Protein AF-A0AAD5DKL8-F1 (afdb_monomer)

Foldseek 3Di:
DPQQDDPNARLLDQLLLCLVLLVVLLVVLVVLLVVLVVLCVQKVDQPDDDPPPPLNVLLNCLSVVLSVLSVVLSVLSVVSNVLSFDWFRLDVVSVVVNSVSVVVNVVSLVVNVVSLVSNLCSLVVGCCSRIPVSDSVSSNCSSVVSNVSSVVSVVSVVQSCLLSHDDDLPRDPVVSCVPHPVVVVCVLVVVPDLAPDCVQVVSLLLSVLCSVCVVVPDHSLLSVLLLLLLVLLLVVLQVVVVVVVVVVVVVVVVVVVPPPDDDDDDDDDDDDDDDDDDDDDDPDPPDQDDLVVLLVVLVVLSNVSNVVVVVVVVPPPPPQPPVSVVVLVLLVLLQCLLCALVVLDNVVGPPPPVVSVVVLVVLLVVCVVVVNDAQQDLAFVVVSVVCVVVPPDDDSVQSSSNSRSDVSNDDQKAWNHWDCFDVVQLAFTWTWIQRNVQLETEIHGEDDDPHQNLEQDKDFADPCLLDPVLVVVVVVVVPPPPPPPDDPDPPDPPDPPDPPPPPPPDPDTKMFRVSLRSNLVSVVVSCVRRVVLCCQAPPPPDPCPDDDPPDVSVVRNSHAGEYEYEHEESSLLNQLSNQLVVLVVVSHAYEGERELYALRGIDPSSVVSSVVRHHYDYHYDDPRSRNVRYPVVSVSSSSSSLSSSLFFGTYSVQVVVLVSCLVPPDVVSHCVSSNSPNGGHDSVPRPVSSSVSSSD

Solvent-accessible surface area (backbone atoms only — not comparable to full-atom values): 38600 Å² total; per-residue (Å²): 129,92,59,46,62,60,94,84,43,67,49,52,72,51,53,39,72,48,26,70,65,22,41,55,52,23,54,51,40,52,56,46,48,52,53,49,49,53,48,45,74,74,43,70,56,63,86,71,54,68,91,84,54,70,55,60,58,51,48,51,48,38,51,53,53,45,50,52,49,52,51,52,49,32,50,46,30,40,50,44,19,53,55,20,60,47,45,35,49,54,48,67,78,54,45,63,52,47,56,54,39,50,51,52,52,61,58,44,43,64,52,48,54,52,47,36,52,49,35,37,46,49,55,70,75,33,71,44,70,52,38,64,74,63,50,53,64,59,64,40,46,54,30,58,54,48,52,52,53,52,50,52,48,49,51,48,47,52,53,45,50,65,72,65,48,81,78,54,90,86,63,59,69,71,67,68,44,74,77,46,71,52,56,54,57,48,45,64,56,54,72,74,53,81,68,90,70,64,62,58,46,52,50,34,45,37,51,49,46,22,61,62,30,48,83,76,37,44,47,74,70,41,30,54,41,21,53,52,22,21,53,34,44,36,52,49,22,48,52,49,53,52,50,50,59,61,50,49,58,58,52,55,65,54,56,77,77,61,85,85,77,87,88,81,90,83,87,87,87,87,87,85,88,85,83,90,78,95,73,89,77,70,89,71,75,79,72,81,74,54,74,66,56,56,52,50,48,51,50,46,44,45,48,47,40,26,49,56,55,46,48,64,60,67,57,63,68,71,76,69,50,71,66,57,47,52,51,50,57,56,48,46,39,43,8,50,24,31,44,13,46,57,50,55,53,57,77,56,41,87,55,52,72,65,60,55,51,51,50,41,50,49,41,29,49,52,31,50,74,70,69,56,62,70,49,62,66,88,30,30,72,66,43,46,60,49,27,72,77,56,65,60,75,77,49,77,66,52,44,27,18,52,26,41,21,46,66,64,57,34,89,65,39,46,75,63,38,60,42,82,46,40,74,94,68,41,24,50,18,24,30,34,30,39,33,65,86,77,46,30,42,33,41,13,22,16,37,73,86,87,61,58,73,54,68,61,51,71,33,74,56,60,91,74,56,54,46,74,70,34,59,60,50,56,70,62,63,68,81,76,62,85,85,76,81,68,79,81,76,74,76,83,68,81,72,77,75,63,88,74,77,64,77,77,63,60,99,78,68,56,30,27,20,36,68,17,47,43,24,24,51,36,44,49,54,51,47,64,45,36,44,55,66,52,53,34,33,53,58,80,80,82,77,77,90,68,77,91,72,88,55,79,64,76,80,48,81,35,64,89,30,36,35,34,29,18,4,23,31,45,14,6,31,12,34,49,69,33,34,35,58,51,39,75,68,63,64,40,67,40,35,30,41,18,36,33,22,47,43,50,42,52,33,72,68,46,49,50,19,31,59,76,33,30,57,72,47,78,47,77,62,92,86,56,53,50,45,64,32,23,63,67,52,51,51,52,45,48,51,29,10,54,52,26,42,42,21,27,54,50,14,52,63,57,54,53,49,41,55,52,43,40,71,75,42,63,77,91,56,41,57,73,71,69,35,40,83,77,35,37,46,57,78,91,68,40,53,70,69,31,54,57,67,74,76,114

Radius of gyration: 34.66 Å; Cα contacts (8 Å, |Δi|>4): 901; chains: 1; bounding box: 73×92×107 Å

Organism: NCBI:txid2649997

Secondary structure (DSSP, 8-state):
---EEETTEEE---GGGGHHHHHHHHHHHHHHHHHHHHHHHHH---SSPPTT-HHHHHHHHHHHHHHHHHHHHHHHHHHHHHHHTSS-TT-HHHHHHHHHHHHHHHHHHHHHHHHHHHHHHHHHHS-GGGSTTS-THHHHHHHHHHTHHHHHHHHHHHHHHHHSS---TTS-HHHHHTTSTHHHHHHHHHTT----SSHHHHHHHHHHHHHHHGGGT--HHHHHHHHHHHHHHHHHHHHHHHHHHHHHHHHHHHHTTSTTS-------------------------PPPPHHHHHHHHHHHHHHHHHHHHHHHHS--PPPPHHHHHHHHHHHHHHHGGGTHHHHHHHTTTS-HHHHHHHHHHHHHHHHHTT----S----HHHHHHHTTS-----HHHHHHHHHHHHHH-TTEEEEEEE--BGGGTBPPEEEEEETTTTEEEEEE---SS----S--EEEPPTTTTHHHHHHHHHHHTTSSSSSS-------------TTT-----TT--EEEHHHHHHHHHHHHHHHHHTHHHHHHS---S---S-----GGGG---TTPEEEEEEETHHHHHHHHHHHHHHHTT-S-EEEEEES--SS-B-HHHHHHHHHH-EEEEE--TT-SGGG--HHHHHHHHHHHHHHHHTBSS-HHHHHHHHHHHHHS-GGGTTTTT-HHHHBPPGGGS-HHHHHTT--

InterPro domains:
  IPR029058 Alpha/Beta hydrolase fold [G3DSA:3.40.50.1820] (380-647)
  IPR029058 Alpha/Beta hydrolase fold [SSF53474] (416-629)
  IPR052214 Diacylglycerol Lipase-Related [PTHR45792] (1-657)

Sequence (696 aa):
MPSTSLCGCRLRQLATDFTPFYLLPAIVQVVWLFIYWIGVAAFSHPEHCEPGTESSIQQYYATYICLGFFFAQAVVTCAAALLTLRGAPLEPSKRRWVVWLSGAFVLSIPINFGLLAWGAWVVEAGDGSCWSSDDKKMPATIFFGGLGVPVGQLVGFVLSYNMLGGVTAGDKFATTTRTGVSGLVHLVASWGAQHRGPMAQLEGILTELQQQLVAIDGEKSDAGAALACAALVQQEALAAVAAAAAGGGAAAGAAQGSAEVAAEDGAAGLAANGASAEAEAAPAAAKPHGPSAVLEWAAGVCRGAAAGTAGAAAVQQAPAGEEAAAEALHWSRFAVAPYGSRLHSWRRGKSSSCAARGQLSKLAAAAAAEHAQPLAGWGTGAAVAAAATRPHKPSRAERRSFAVARDLLGPGCQIVSFSNGNEKRGLLPHLVAVDRERQAVVLGIAGTWQWPHVVPEVAPTPAGWVGSASAAAAEHGTAGTADDAGKAGSAGVDGVQSPNGQLSSGPGGSWAHRQSLQAAQALLQDLDSSQLLQRLLRPAGGNSGGGGSGDPLASLDCTGWRLVVAGHGVGGGAAALLAPKLADLHLAPAEVWAFGPPGELCSADVAAAIAASCRMTAVALGVDAAPRTTGASLAGLMDQAVVGLARLRYPKMALLAALAADRVGPQRFRRRWTAPSRVLRRLSDVPPEALAYLQV

pLDDT: mean 75.65, std 19.02, range [30.02, 98.38]

Mean predicted aligned error: 12.26 Å

Structure (mmCIF, N/CA/C/O backbone):
data_AF-A0AAD5DKL8-F1
#
_entry.id   AF-A0AAD5DKL8-F1
#
loop_
_atom_site.group_PDB
_atom_site.id
_atom_site.type_symbol
_atom_site.label_atom_id
_atom_site.label_alt_id
_atom_site.label_comp_id
_atom_site.label_asym_id
_atom_site.label_entity_id
_atom_site.label_seq_id
_atom_site.pdbx_PDB_ins_code
_atom_site.Cartn_x
_atom_site.Cartn_y
_atom_site.Cartn_z
_atom_site.occupancy
_atom_site.B_iso_or_equiv
_atom_site.auth_seq_id
_atom_site.auth_comp_id
_atom_site.auth_asym_id
_atom_site.auth_atom_id
_atom_site.pdbx_PDB_model_num
ATOM 1 N N . MET A 1 1 ? 28.396 -4.301 -3.844 1.00 52.34 1 MET A N 1
ATOM 2 C CA . MET A 1 1 ? 28.343 -4.270 -5.327 1.00 52.34 1 MET A CA 1
ATOM 3 C C . MET A 1 1 ? 29.170 -3.097 -5.848 1.00 52.34 1 MET A C 1
ATOM 5 O O . MET A 1 1 ? 29.218 -2.094 -5.141 1.00 52.34 1 MET A O 1
ATOM 9 N N . PRO A 1 2 ? 29.818 -3.169 -7.031 1.00 52.28 2 PRO A N 1
ATOM 10 C CA . PRO A 1 2 ? 30.435 -1.991 -7.635 1.00 52.28 2 PRO A CA 1
ATOM 11 C C . PRO A 1 2 ? 29.323 -1.019 -8.041 1.00 52.28 2 PRO A C 1
ATOM 13 O O . PRO A 1 2 ? 28.685 -1.180 -9.078 1.00 52.28 2 PRO A O 1
ATOM 16 N N . SER A 1 3 ? 29.036 -0.045 -7.178 1.00 56.25 3 SER A N 1
ATOM 17 C CA . SER A 1 3 ? 28.124 1.047 -7.501 1.00 56.25 3 SER A CA 1
ATOM 18 C C . SER A 1 3 ? 28.742 1.867 -8.621 1.00 56.25 3 SER A C 1
ATOM 20 O O . SER A 1 3 ? 29.877 2.327 -8.487 1.00 56.25 3 SER A O 1
ATOM 22 N N . THR A 1 4 ? 28.012 2.075 -9.704 1.00 57.19 4 THR A N 1
ATOM 23 C CA . THR A 1 4 ? 28.505 2.896 -10.804 1.00 57.19 4 THR A CA 1
ATOM 24 C C . THR A 1 4 ? 28.272 4.351 -10.449 1.00 57.19 4 THR A C 1
ATOM 26 O O . THR A 1 4 ? 27.135 4.769 -10.267 1.00 57.19 4 THR A O 1
ATOM 29 N N . SER A 1 5 ? 29.337 5.128 -10.266 1.00 60.28 5 SER A N 1
ATOM 30 C CA . SER A 1 5 ? 29.198 6.570 -10.070 1.00 60.28 5 SER A CA 1
ATOM 31 C C . SER A 1 5 ? 29.197 7.268 -11.425 1.00 60.28 5 SER A C 1
ATOM 33 O O . SER A 1 5 ? 30.209 7.229 -12.125 1.00 60.28 5 SER A O 1
ATOM 35 N N . LEU A 1 6 ? 28.098 7.928 -11.780 1.00 63.03 6 LEU A N 1
ATOM 36 C CA . LEU A 1 6 ? 28.052 8.842 -12.920 1.00 63.03 6 LEU A CA 1
ATOM 37 C C . LEU A 1 6 ? 27.909 10.256 -12.354 1.00 63.03 6 LEU A C 1
ATOM 39 O O . LEU A 1 6 ? 26.984 10.526 -11.590 1.00 63.03 6 LEU A O 1
ATOM 43 N N . CYS A 1 7 ? 28.853 11.140 -12.682 1.00 65.19 7 CYS A N 1
ATOM 44 C CA . CYS A 1 7 ? 28.853 12.541 -12.236 1.00 65.19 7 CYS A CA 1
ATOM 45 C C . CYS A 1 7 ? 28.759 12.728 -10.703 1.00 65.19 7 CYS A C 1
ATOM 47 O O . CYS A 1 7 ? 28.106 13.648 -10.226 1.00 65.19 7 CYS A O 1
ATOM 49 N N . GLY A 1 8 ? 29.390 11.848 -9.916 1.00 63.06 8 GLY A N 1
ATOM 50 C CA . GLY A 1 8 ? 29.384 11.923 -8.445 1.00 63.06 8 GLY A CA 1
ATOM 51 C C . GLY A 1 8 ? 28.147 11.318 -7.770 1.00 63.06 8 GLY A C 1
ATOM 52 O O . GLY A 1 8 ? 28.190 11.030 -6.575 1.00 63.06 8 GLY A O 1
ATOM 53 N N . CYS A 1 9 ? 27.086 11.014 -8.521 1.00 55.25 9 CYS A N 1
ATOM 54 C CA . CYS A 1 9 ? 25.957 10.243 -8.015 1.00 55.25 9 CYS A CA 1
ATOM 55 C C . CYS A 1 9 ? 26.224 8.747 -8.169 1.00 55.25 9 CYS A C 1
ATOM 57 O O . CYS A 1 9 ? 26.526 8.259 -9.258 1.00 55.25 9 CYS A O 1
ATOM 59 N N . ARG A 1 10 ? 26.107 7.998 -7.065 1.00 59.09 10 ARG A N 1
ATOM 60 C CA . ARG A 1 10 ? 26.096 6.531 -7.098 1.00 59.09 10 ARG A CA 1
ATOM 61 C C . ARG A 1 10 ? 24.794 6.079 -7.761 1.00 59.09 10 ARG A C 1
ATOM 63 O O . ARG A 1 10 ? 23.781 5.937 -7.085 1.00 59.09 10 ARG A O 1
ATOM 70 N N . LEU A 1 11 ? 24.837 5.851 -9.069 1.00 55.72 11 LEU A N 1
ATOM 71 C CA . LEU A 1 11 ? 23.805 5.124 -9.795 1.00 55.72 11 LEU A CA 1
ATOM 72 C C . LEU A 1 11 ? 23.925 3.659 -9.383 1.00 55.72 11 LEU A C 1
ATOM 74 O O . LEU A 1 11 ? 24.755 2.900 -9.887 1.00 55.72 11 LEU A O 1
ATOM 78 N N . ARG A 1 12 ? 23.149 3.278 -8.374 1.00 54.72 12 ARG A N 1
ATOM 79 C CA . ARG A 1 12 ? 23.067 1.901 -7.911 1.00 54.72 12 ARG A CA 1
ATOM 80 C C . ARG A 1 12 ? 21.911 1.221 -8.639 1.00 54.72 12 ARG A C 1
ATOM 82 O O . ARG A 1 12 ? 20.803 1.203 -8.135 1.00 54.72 12 ARG A O 1
ATOM 89 N N . GLN A 1 13 ? 22.138 0.799 -9.883 1.00 60.31 13 GLN A N 1
ATOM 90 C CA . GLN A 1 13 ? 21.031 0.467 -10.789 1.00 60.31 13 GLN A CA 1
ATOM 91 C C . GLN A 1 13 ? 21.103 -0.952 -11.340 1.00 60.31 13 GLN A C 1
ATOM 93 O O . GLN A 1 13 ? 22.183 -1.507 -11.596 1.00 60.31 13 GLN A O 1
ATOM 98 N N . LEU A 1 14 ? 19.922 -1.528 -11.561 1.00 57.97 14 LEU A N 1
ATOM 99 C CA . LEU A 1 14 ? 19.728 -2.715 -12.379 1.00 57.97 14 LEU A CA 1
ATOM 100 C C . LEU A 1 14 ? 19.754 -2.293 -13.854 1.00 57.97 14 LEU A C 1
ATOM 102 O O . LEU A 1 14 ? 19.100 -1.341 -14.265 1.00 57.97 14 LEU A O 1
ATOM 106 N N . ALA A 1 15 ? 20.506 -3.020 -14.685 1.00 56.91 15 ALA A N 1
ATOM 107 C CA . ALA A 1 15 ? 20.729 -2.687 -16.099 1.00 56.91 15 ALA A CA 1
ATOM 108 C C . ALA A 1 15 ? 19.434 -2.403 -16.891 1.00 56.91 15 ALA A C 1
ATOM 110 O O . ALA A 1 15 ? 19.435 -1.629 -17.842 1.00 56.91 15 ALA A O 1
ATOM 111 N N . THR A 1 16 ? 18.318 -3.011 -16.493 1.00 62.12 16 THR A N 1
ATOM 112 C CA . THR A 1 16 ? 17.014 -2.879 -17.150 1.00 62.12 16 THR A CA 1
ATOM 113 C C . THR A 1 16 ? 16.329 -1.516 -16.963 1.00 62.12 16 THR A C 1
ATOM 115 O O . THR A 1 16 ? 15.410 -1.214 -17.727 1.00 62.12 16 THR A O 1
ATOM 118 N N . ASP A 1 17 ? 16.754 -0.686 -16.003 1.00 66.94 17 ASP A N 1
ATOM 119 C CA . ASP A 1 17 ? 16.130 0.624 -15.721 1.00 66.94 17 ASP A CA 1
ATOM 120 C C . ASP A 1 17 ? 16.358 1.670 -16.797 1.00 66.94 17 ASP A C 1
ATOM 122 O O . ASP A 1 17 ? 15.515 2.534 -17.032 1.00 66.94 17 ASP A O 1
ATOM 126 N N . PHE A 1 18 ? 17.444 1.536 -17.547 1.00 70.81 18 PHE A N 1
ATOM 127 C CA . PHE A 1 18 ? 17.744 2.456 -18.631 1.00 70.81 18 PHE A CA 1
ATOM 128 C C . PHE A 1 18 ? 17.010 2.129 -19.935 1.00 70.81 18 PHE A C 1
ATOM 130 O O . PHE A 1 18 ? 17.238 2.790 -20.946 1.00 70.81 18 PHE A O 1
ATOM 137 N N . THR A 1 19 ? 16.124 1.127 -19.954 1.00 77.25 19 THR A N 1
ATOM 138 C CA . THR A 1 19 ? 15.423 0.750 -21.192 1.00 77.25 19 THR A CA 1
ATOM 139 C C . THR A 1 19 ? 14.669 1.935 -21.806 1.00 77.25 19 THR A C 1
ATOM 141 O O . THR A 1 19 ? 14.898 2.216 -22.980 1.00 77.25 19 THR A O 1
ATOM 144 N N . PRO A 1 20 ? 13.824 2.691 -21.070 1.00 75.00 20 PRO A N 1
ATOM 145 C CA . PRO A 1 20 ? 13.152 3.861 -21.643 1.00 75.00 20 PRO A CA 1
ATOM 146 C C . PRO A 1 20 ? 14.142 4.955 -22.057 1.00 75.00 20 PRO A C 1
ATOM 148 O O . PRO A 1 20 ? 13.912 5.651 -23.045 1.00 75.00 20 PRO A O 1
ATOM 151 N N . PHE A 1 21 ? 15.250 5.067 -21.317 1.00 77.12 21 PHE A N 1
ATOM 152 C CA . PHE A 1 21 ? 16.300 6.052 -21.544 1.00 77.12 21 PHE A CA 1
ATOM 153 C C . PHE A 1 21 ? 17.055 5.818 -22.855 1.00 77.12 21 PHE A C 1
ATOM 155 O O . PHE A 1 21 ? 17.392 6.783 -23.527 1.00 77.12 21 PHE A O 1
ATOM 162 N N . TYR A 1 22 ? 17.275 4.566 -23.260 1.00 85.06 22 TYR A N 1
ATOM 163 C CA . TYR A 1 22 ? 17.931 4.258 -24.532 1.00 85.06 22 TYR A CA 1
ATOM 164 C C . TYR A 1 22 ? 16.949 4.016 -25.673 1.00 85.06 22 TYR A C 1
ATOM 166 O O . TYR A 1 22 ? 17.229 4.398 -26.803 1.00 85.06 22 TYR A O 1
ATOM 174 N N . LEU A 1 23 ? 15.790 3.414 -25.404 1.00 86.44 23 LEU A N 1
ATOM 175 C CA . LEU A 1 23 ? 14.864 3.001 -26.455 1.00 86.44 23 LEU A CA 1
ATOM 176 C C . LEU A 1 23 ? 14.244 4.195 -27.188 1.00 86.44 23 LEU A C 1
ATOM 178 O O . LEU A 1 23 ? 14.205 4.194 -28.415 1.00 86.44 23 LEU A O 1
ATOM 182 N N . LEU A 1 24 ? 13.777 5.217 -26.462 1.00 85.00 24 LEU A N 1
ATOM 183 C CA . LEU A 1 24 ? 13.154 6.378 -27.100 1.00 85.00 24 LEU A CA 1
ATOM 184 C C . LEU A 1 24 ? 14.180 7.189 -27.920 1.00 85.00 24 LEU A C 1
ATOM 186 O O . LEU A 1 24 ? 13.909 7.435 -29.097 1.00 85.00 24 LEU A O 1
ATOM 190 N N . PRO A 1 25 ? 15.372 7.536 -27.390 1.00 86.81 25 PRO A N 1
ATOM 191 C CA . PRO A 1 25 ? 16.415 8.160 -28.197 1.00 86.81 25 PRO A CA 1
ATOM 192 C C . PRO A 1 25 ? 16.900 7.296 -29.358 1.00 86.81 25 PRO A C 1
ATOM 194 O O . PRO A 1 25 ? 17.150 7.856 -30.417 1.00 86.81 25 PRO A O 1
ATOM 197 N N . ALA A 1 26 ? 16.981 5.968 -29.210 1.00 89.31 26 ALA A N 1
ATOM 198 C CA . ALA A 1 26 ? 17.336 5.077 -30.316 1.00 89.31 26 ALA A CA 1
ATOM 199 C C . ALA A 1 26 ? 16.327 5.193 -31.466 1.00 89.31 26 ALA A C 1
ATOM 201 O O . ALA A 1 26 ? 16.725 5.353 -32.614 1.00 89.31 26 ALA A O 1
ATOM 202 N N . ILE A 1 27 ? 15.022 5.173 -31.166 1.00 89.56 27 ILE A N 1
ATOM 203 C CA . ILE A 1 27 ? 13.972 5.339 -32.183 1.00 89.56 27 ILE A CA 1
ATOM 204 C C . ILE A 1 27 ? 14.118 6.696 -32.881 1.00 89.56 27 ILE A C 1
ATOM 206 O O . ILE A 1 27 ? 14.124 6.755 -34.109 1.00 89.56 27 ILE A O 1
ATOM 210 N N . VAL A 1 28 ? 14.277 7.778 -32.111 1.00 89.12 28 VAL A N 1
ATOM 211 C CA . VAL A 1 28 ? 14.430 9.135 -32.662 1.00 89.12 28 VAL A CA 1
ATOM 212 C C . VAL A 1 28 ? 15.690 9.250 -33.522 1.00 89.12 28 VAL A C 1
ATOM 214 O O . VAL A 1 28 ? 15.619 9.784 -34.623 1.00 89.12 28 VAL A O 1
ATOM 217 N N . GLN A 1 29 ? 16.826 8.723 -33.062 1.00 89.56 29 GLN A N 1
ATOM 218 C CA . GLN A 1 29 ? 18.085 8.734 -33.809 1.00 89.56 29 GLN A CA 1
ATOM 219 C C . GLN A 1 29 ? 17.993 7.920 -35.096 1.00 89.56 29 GLN A C 1
ATOM 221 O O . GLN A 1 29 ? 18.493 8.374 -36.114 1.00 89.56 29 GLN A O 1
ATOM 226 N N . VAL A 1 30 ? 17.354 6.747 -35.080 1.00 91.50 30 VAL A N 1
ATOM 227 C CA . VAL A 1 30 ? 17.174 5.931 -36.290 1.00 91.50 30 VAL A CA 1
ATOM 228 C C . VAL A 1 30 ? 16.314 6.677 -37.307 1.00 91.50 30 VAL A C 1
ATOM 230 O O . VAL A 1 30 ? 16.696 6.771 -38.469 1.00 91.50 30 VAL A O 1
ATOM 233 N N . VAL A 1 31 ? 15.194 7.271 -36.880 1.00 92.12 31 VAL A N 1
ATOM 234 C CA . VAL A 1 31 ? 14.352 8.099 -37.760 1.00 92.12 31 VAL A CA 1
ATOM 235 C C . VAL A 1 31 ? 15.143 9.288 -38.310 1.00 92.12 31 VAL A C 1
ATOM 237 O O . VAL A 1 31 ? 15.102 9.552 -39.510 1.00 92.12 31 VAL A O 1
ATOM 240 N N . TRP A 1 32 ? 15.905 9.976 -37.457 1.00 91.06 32 TRP A N 1
ATOM 241 C CA . TRP A 1 32 ? 16.723 11.112 -37.872 1.00 91.06 32 TRP A CA 1
ATOM 242 C C . TRP A 1 32 ? 17.845 10.709 -38.830 1.00 91.06 32 TRP A C 1
ATOM 244 O O . TRP A 1 32 ? 18.109 11.424 -39.787 1.00 91.06 32 TRP A O 1
ATOM 254 N N . LEU A 1 33 ? 18.461 9.544 -38.628 1.00 92.06 33 LEU A N 1
ATOM 255 C CA . LEU A 1 33 ? 19.478 8.988 -39.514 1.00 92.06 33 LEU A CA 1
ATOM 256 C C . LEU A 1 33 ? 18.914 8.746 -40.919 1.00 92.06 33 LEU A C 1
ATOM 258 O O . LEU A 1 33 ? 19.593 9.054 -41.892 1.00 92.06 33 LEU A O 1
ATOM 262 N N . PHE A 1 34 ? 17.673 8.262 -41.041 1.00 92.88 34 PHE A N 1
ATOM 263 C CA . PHE A 1 34 ? 17.006 8.137 -42.343 1.00 92.88 34 PHE A CA 1
ATOM 264 C C . PHE A 1 34 ? 16.756 9.498 -42.999 1.00 92.88 34 PHE A C 1
ATOM 266 O O . PHE A 1 34 ? 17.019 9.648 -44.190 1.00 92.88 34 PHE A O 1
ATOM 273 N N . ILE A 1 35 ? 16.295 10.497 -42.238 1.00 90.94 35 ILE A N 1
ATOM 274 C CA . ILE A 1 35 ? 16.106 11.868 -42.747 1.00 90.94 35 ILE A CA 1
ATOM 275 C C . ILE A 1 35 ? 17.443 12.443 -43.224 1.00 90.94 35 ILE A C 1
ATOM 277 O O . ILE A 1 35 ? 17.524 12.986 -44.324 1.00 90.94 35 ILE A O 1
ATOM 281 N N . TYR A 1 36 ? 18.497 12.280 -42.422 1.00 88.56 36 TYR A N 1
ATOM 282 C CA . TYR A 1 36 ? 19.839 12.744 -42.743 1.00 88.56 36 TYR A CA 1
ATOM 283 C C . TYR A 1 36 ? 20.369 12.038 -43.991 1.00 88.56 36 TYR A C 1
ATOM 285 O O . TYR A 1 36 ? 20.833 12.705 -44.903 1.00 88.56 36 TYR A O 1
ATOM 293 N N . TRP A 1 37 ? 20.230 10.713 -44.085 1.00 89.81 37 TRP A N 1
ATOM 294 C CA . TRP A 1 37 ? 20.641 9.929 -45.251 1.00 89.81 37 TRP A CA 1
ATOM 295 C C . TRP A 1 37 ? 19.935 10.371 -46.535 1.00 89.81 37 TRP A C 1
ATOM 297 O O . TRP A 1 37 ? 20.593 10.551 -47.555 1.00 89.81 37 TRP A O 1
ATOM 307 N N . ILE A 1 38 ? 18.613 10.572 -46.490 1.00 90.00 38 ILE A N 1
ATOM 308 C CA . ILE A 1 38 ? 17.840 11.081 -47.633 1.00 90.00 38 ILE A CA 1
ATOM 309 C C . ILE A 1 38 ? 18.331 12.478 -48.017 1.00 90.00 38 ILE A C 1
ATOM 311 O O . ILE A 1 38 ? 18.510 12.749 -49.199 1.00 90.00 38 ILE A O 1
ATOM 315 N N . GLY A 1 39 ? 18.596 13.337 -47.029 1.00 86.56 39 GLY A N 1
ATOM 316 C CA . GLY A 1 39 ? 19.196 14.647 -47.251 1.00 86.56 39 GLY A CA 1
ATOM 317 C C . GLY A 1 39 ? 20.558 14.551 -47.940 1.00 86.56 39 GLY A C 1
ATOM 318 O O . GLY A 1 39 ? 20.766 15.160 -48.978 1.00 86.56 39 GLY A O 1
ATOM 319 N N . VAL A 1 40 ? 21.477 13.734 -47.428 1.00 84.56 40 VAL A N 1
ATOM 320 C CA . VAL A 1 40 ? 22.791 13.548 -48.059 1.00 84.56 40 VAL A CA 1
ATOM 321 C C . VAL A 1 40 ? 22.632 13.022 -49.482 1.00 84.56 40 VAL A C 1
ATOM 323 O O . VAL A 1 40 ? 23.136 13.648 -50.400 1.00 84.56 40 VAL A O 1
ATOM 326 N N . ALA A 1 41 ? 21.868 11.951 -49.699 1.00 85.06 41 ALA A N 1
ATOM 327 C CA . ALA A 1 41 ? 21.683 11.371 -51.029 1.00 85.06 41 ALA A CA 1
ATOM 328 C C . ALA A 1 41 ? 21.050 12.347 -52.036 1.00 85.06 41 ALA A C 1
ATOM 330 O O . ALA A 1 41 ? 21.403 12.327 -53.211 1.00 85.06 41 ALA A O 1
ATOM 331 N N . ALA A 1 42 ? 20.131 13.201 -51.581 1.00 83.12 42 ALA A N 1
ATOM 332 C CA . ALA A 1 42 ? 19.499 14.203 -52.427 1.00 83.12 42 ALA A CA 1
ATOM 333 C C . ALA A 1 42 ? 20.405 15.414 -52.703 1.00 83.12 42 ALA A C 1
ATOM 335 O O . ALA A 1 42 ? 20.238 16.039 -53.745 1.00 83.12 42 ALA A O 1
ATOM 336 N N . PHE A 1 43 ? 21.350 15.743 -51.805 1.00 73.94 43 PHE A N 1
ATOM 337 C CA . PHE A 1 43 ? 22.086 17.014 -51.866 1.00 73.94 43 PHE A CA 1
ATOM 338 C C . PHE A 1 43 ? 23.612 16.917 -51.980 1.00 73.94 43 PHE A C 1
ATOM 340 O O . PHE A 1 43 ? 24.250 17.945 -52.195 1.00 73.94 43 PHE A O 1
ATOM 347 N N . SER A 1 44 ? 24.214 15.727 -51.882 1.00 68.06 44 SER A N 1
ATOM 348 C CA . SER A 1 44 ? 25.674 15.548 -51.829 1.00 68.06 44 SER A CA 1
ATOM 349 C C . SER A 1 44 ? 26.370 15.431 -53.183 1.00 68.06 44 SER A C 1
ATOM 351 O O . SER A 1 44 ? 27.553 15.097 -53.207 1.00 68.06 44 SER A O 1
ATOM 353 N N . HIS A 1 45 ? 25.669 15.642 -54.298 1.00 70.31 45 HIS A N 1
ATOM 354 C CA . HIS A 1 45 ? 26.281 15.665 -55.625 1.00 70.31 45 HIS A CA 1
ATOM 355 C C . HIS A 1 45 ? 26.581 17.114 -56.036 1.00 70.31 45 HIS A C 1
ATOM 357 O O . HIS A 1 45 ? 25.678 17.814 -56.496 1.00 70.31 45 HIS A O 1
ATOM 363 N N . PRO A 1 46 ? 27.830 17.593 -55.867 1.00 62.94 46 PRO A N 1
ATOM 364 C CA . PRO A 1 46 ? 28.250 18.884 -56.390 1.00 62.94 46 PRO A CA 1
ATOM 365 C C . PRO A 1 46 ? 28.417 18.759 -57.907 1.00 62.94 46 PRO A C 1
ATOM 367 O O . PRO A 1 46 ? 29.519 18.568 -58.409 1.00 62.94 46 PRO A O 1
ATOM 370 N N . GLU A 1 47 ? 27.319 18.809 -58.656 1.00 65.94 47 GLU A N 1
ATOM 371 C CA . GLU A 1 47 ? 27.388 18.732 -60.121 1.00 65.94 47 GLU A CA 1
ATOM 372 C C . GLU A 1 47 ? 27.913 20.043 -60.749 1.00 65.94 47 GLU A C 1
ATOM 374 O O . GLU A 1 47 ? 28.302 20.038 -61.912 1.00 65.94 47 GLU A O 1
ATOM 379 N N . HIS A 1 48 ? 27.959 21.152 -59.989 1.00 66.56 48 HIS A N 1
ATOM 380 C CA . HIS A 1 48 ? 28.166 22.507 -60.531 1.00 66.56 48 HIS A CA 1
ATOM 381 C C . HIS A 1 48 ? 29.181 23.386 -59.763 1.00 66.56 48 HIS A C 1
ATOM 383 O O . HIS A 1 48 ? 29.283 24.578 -60.044 1.00 66.56 48 HIS A O 1
ATOM 389 N N . CYS A 1 49 ? 29.962 22.845 -58.817 1.00 71.81 49 CYS A N 1
ATOM 390 C CA . CYS A 1 49 ? 31.020 23.634 -58.164 1.00 71.81 49 CYS A CA 1
ATOM 391 C C . CYS A 1 49 ? 32.254 23.749 -59.070 1.00 71.81 49 CYS A C 1
ATOM 393 O O . CYS A 1 49 ? 32.785 22.730 -59.518 1.00 71.81 49 CYS A O 1
ATOM 395 N N . GLU A 1 50 ? 32.758 24.969 -59.288 1.00 74.75 50 GLU A N 1
ATOM 396 C CA . GLU A 1 50 ? 34.043 25.163 -59.965 1.00 74.75 50 GLU A CA 1
ATOM 397 C C . GLU A 1 50 ? 35.165 24.430 -59.199 1.00 74.75 50 GLU A C 1
ATOM 399 O O . GLU A 1 50 ? 35.312 24.628 -57.983 1.00 74.75 50 GLU A O 1
ATOM 404 N N . PRO A 1 51 ? 35.970 23.587 -59.876 1.00 70.88 51 PRO A N 1
ATOM 405 C CA . PRO A 1 51 ? 37.083 22.884 -59.248 1.00 70.88 51 PRO A CA 1
ATOM 406 C C . PRO A 1 51 ? 38.041 23.871 -58.563 1.00 70.88 51 PRO A C 1
ATOM 408 O O . PRO A 1 51 ? 38.626 24.724 -59.224 1.00 70.88 51 PRO A O 1
ATOM 411 N N . GLY A 1 52 ? 38.227 23.741 -57.244 1.00 68.75 52 GLY A N 1
ATOM 412 C CA . GLY A 1 52 ? 39.158 24.571 -56.463 1.00 68.75 52 GLY A CA 1
ATOM 413 C C . GLY A 1 52 ? 38.519 25.500 -55.425 1.00 68.75 52 GLY A C 1
ATOM 414 O O . GLY A 1 52 ? 39.246 26.145 -54.673 1.00 68.75 52 GLY A O 1
ATOM 415 N N . THR A 1 53 ? 37.190 25.544 -55.314 1.00 73.56 53 THR A N 1
ATOM 416 C CA . THR A 1 53 ? 36.515 26.236 -54.202 1.00 73.56 53 THR A CA 1
ATOM 417 C C . THR A 1 53 ? 36.684 25.450 -52.894 1.00 73.56 53 THR A C 1
ATOM 419 O O . THR A 1 53 ? 36.147 24.349 -52.744 1.00 73.56 53 THR A O 1
ATOM 422 N N . GLU A 1 54 ? 37.421 26.011 -51.923 1.00 72.62 54 GLU A N 1
ATOM 423 C CA . GLU A 1 54 ? 37.672 25.397 -50.600 1.00 72.62 54 GLU A CA 1
ATOM 424 C C . GLU A 1 54 ? 36.379 25.017 -49.849 1.00 72.62 54 GLU A C 1
ATOM 426 O O . GLU A 1 54 ? 36.367 24.068 -49.059 1.00 72.62 54 GLU A O 1
ATOM 431 N N . SER A 1 55 ? 35.274 25.715 -50.130 1.00 71.69 55 SER A N 1
ATOM 432 C CA . SER A 1 55 ? 33.954 25.482 -49.536 1.00 71.69 55 SER A CA 1
ATOM 433 C C . SER A 1 55 ? 33.380 24.094 -49.854 1.00 71.69 55 SER A C 1
ATOM 435 O O . SER A 1 55 ? 32.772 23.478 -48.977 1.00 71.69 55 SER A O 1
ATOM 437 N N . SER A 1 56 ? 33.629 23.551 -51.051 1.00 75.50 56 SER A N 1
ATOM 438 C CA . SER A 1 56 ? 33.094 22.248 -51.487 1.00 75.50 56 SER A CA 1
ATOM 439 C C . SER A 1 56 ? 33.632 21.077 -50.650 1.00 75.50 56 SER A C 1
ATOM 441 O O . SER A 1 56 ? 32.888 20.195 -50.214 1.00 75.50 56 SER A O 1
ATOM 443 N N . ILE A 1 57 ? 34.931 21.106 -50.345 1.00 80.31 57 ILE A N 1
ATOM 444 C CA . ILE A 1 57 ? 35.616 20.078 -49.559 1.00 80.31 57 ILE A CA 1
ATOM 445 C C . ILE A 1 57 ? 35.153 20.128 -48.097 1.00 80.31 57 ILE A C 1
ATOM 447 O O . ILE A 1 57 ? 34.885 19.089 -47.490 1.00 80.31 57 ILE A O 1
ATOM 451 N N . GLN A 1 58 ? 35.013 21.329 -47.529 1.00 83.38 58 GLN A N 1
ATOM 452 C CA . GLN A 1 58 ? 34.551 21.501 -46.150 1.00 83.38 58 GLN A CA 1
ATOM 453 C C . GLN A 1 58 ? 33.099 21.045 -45.963 1.00 83.38 58 GLN A C 1
ATOM 455 O O . GLN A 1 58 ? 32.801 20.377 -44.974 1.00 83.38 58 GLN A O 1
ATOM 460 N N . GLN A 1 59 ? 32.209 21.338 -46.917 1.00 82.31 59 GLN A N 1
ATOM 461 C CA . GLN A 1 59 ? 30.810 20.890 -46.893 1.00 82.31 59 GLN A CA 1
ATOM 462 C C . GLN A 1 59 ? 30.693 19.366 -46.974 1.00 82.31 59 GLN A C 1
ATOM 464 O O . GLN A 1 59 ? 29.923 18.758 -46.221 1.00 82.31 59 GLN A O 1
ATOM 469 N N . TYR A 1 60 ? 31.497 18.739 -47.837 1.00 85.06 60 TYR A N 1
ATOM 470 C CA . TYR A 1 60 ? 31.581 17.285 -47.930 1.00 85.06 60 TYR A CA 1
ATOM 471 C C . TYR A 1 60 ? 32.033 16.687 -46.592 1.00 85.06 60 TYR A C 1
ATOM 473 O O . TYR A 1 60 ? 31.334 15.851 -46.015 1.00 85.06 60 TYR A O 1
ATOM 481 N N . TYR A 1 61 ? 33.144 17.167 -46.024 1.00 88.88 61 TYR A N 1
ATOM 482 C CA . TYR A 1 61 ? 33.617 16.680 -44.728 1.00 88.88 61 TYR A CA 1
ATOM 483 C C . TYR A 1 61 ? 32.601 16.903 -43.609 1.00 88.88 61 TYR A C 1
ATOM 485 O O . TYR A 1 61 ? 32.334 15.970 -42.858 1.00 88.88 61 TYR A O 1
ATOM 493 N N . ALA A 1 62 ? 31.988 18.085 -43.515 1.00 88.44 62 ALA A N 1
ATOM 494 C CA . ALA A 1 62 ? 30.977 18.374 -42.502 1.00 88.44 62 ALA A CA 1
ATOM 495 C C . ALA A 1 62 ? 29.809 17.387 -42.563 1.00 88.44 62 ALA A C 1
ATOM 497 O O . ALA A 1 62 ? 29.409 16.832 -41.539 1.00 88.44 62 ALA A O 1
ATOM 498 N N . THR A 1 63 ? 29.322 17.106 -43.769 1.00 87.62 63 THR A N 1
ATOM 499 C CA . THR A 1 63 ? 28.202 16.195 -44.003 1.00 87.62 63 THR A CA 1
ATOM 500 C C . THR A 1 63 ? 28.553 14.750 -43.643 1.00 87.62 63 THR A C 1
ATOM 502 O O . THR A 1 63 ? 27.840 14.113 -42.867 1.00 87.62 63 THR A O 1
ATOM 505 N N . TYR A 1 64 ? 29.672 14.225 -44.149 1.00 90.25 64 TYR A N 1
ATOM 506 C CA . TYR A 1 64 ? 30.046 12.826 -43.924 1.00 90.25 64 TYR A CA 1
ATOM 507 C C . TYR A 1 64 ? 30.572 12.561 -42.508 1.00 90.25 64 TYR A C 1
ATOM 509 O O . TYR A 1 64 ? 30.290 11.499 -41.951 1.00 90.25 64 TYR A O 1
ATOM 517 N N . ILE A 1 65 ? 31.272 13.516 -41.884 1.00 93.31 65 ILE A N 1
ATOM 518 C CA . ILE A 1 65 ? 31.696 13.409 -40.479 1.00 93.31 65 ILE A CA 1
ATOM 519 C C . ILE A 1 65 ? 30.471 13.426 -39.563 1.00 93.31 65 ILE A C 1
ATOM 521 O O . ILE A 1 65 ? 30.365 12.572 -38.680 1.00 93.31 65 ILE A O 1
ATOM 525 N N . CYS A 1 66 ? 29.519 14.341 -39.786 1.00 91.00 66 CYS A N 1
ATOM 526 C CA . CYS A 1 66 ? 28.284 14.372 -39.004 1.00 91.00 66 CYS A CA 1
ATOM 527 C C . CYS A 1 66 ? 27.467 13.092 -39.202 1.00 91.00 66 CYS A C 1
ATOM 529 O O . CYS A 1 66 ? 27.070 12.485 -38.211 1.00 91.00 66 CYS A O 1
ATOM 531 N N . LEU A 1 67 ? 27.279 12.624 -40.443 1.00 91.81 67 LEU A N 1
ATOM 532 C CA . LEU A 1 67 ? 26.591 11.357 -40.721 1.00 91.81 67 LEU A CA 1
ATOM 533 C C . LEU A 1 67 ? 27.267 10.175 -40.017 1.00 91.81 67 LEU A C 1
ATOM 535 O O . LEU A 1 67 ? 26.593 9.386 -39.354 1.00 91.81 67 LEU A O 1
ATOM 539 N N . GLY A 1 68 ? 28.593 10.061 -40.133 1.00 93.56 68 GLY A N 1
ATOM 540 C CA . GLY A 1 68 ? 29.366 8.997 -39.497 1.00 93.56 68 GLY A CA 1
ATOM 541 C C . GLY A 1 68 ? 29.228 9.014 -37.975 1.00 93.56 68 GLY A C 1
ATOM 542 O O . GLY A 1 68 ? 29.038 7.965 -37.357 1.00 93.56 68 GLY A O 1
ATOM 543 N N . PHE A 1 69 ? 29.242 10.201 -37.366 1.00 92.50 69 PHE A N 1
ATOM 544 C CA . PHE A 1 69 ? 29.057 10.346 -35.927 1.00 92.50 69 PHE A CA 1
ATOM 545 C C . PHE A 1 69 ? 27.623 10.031 -35.480 1.00 92.50 69 PHE A C 1
ATOM 547 O O . PHE A 1 69 ? 27.437 9.299 -34.508 1.00 92.50 69 PHE A O 1
ATOM 554 N N . PHE A 1 70 ? 26.605 10.502 -36.208 1.00 90.44 70 PHE A N 1
ATOM 555 C CA . PHE A 1 70 ? 25.204 10.156 -35.945 1.00 90.44 70 PHE A CA 1
ATOM 556 C C . PHE A 1 70 ? 24.960 8.654 -36.054 1.00 90.44 70 PHE A C 1
ATOM 558 O O . PHE A 1 70 ? 24.279 8.081 -35.205 1.00 90.44 70 PHE A O 1
ATOM 565 N N . PHE A 1 71 ? 25.541 8.004 -37.064 1.00 94.62 71 PHE A N 1
ATOM 566 C CA . PHE A 1 71 ? 25.482 6.555 -37.212 1.00 94.62 71 PHE A CA 1
ATOM 567 C C . PHE A 1 71 ? 26.137 5.849 -36.021 1.00 94.62 71 PHE A C 1
ATOM 569 O O . PHE A 1 71 ? 25.520 4.977 -35.409 1.00 94.62 71 PHE A O 1
ATOM 576 N N . ALA A 1 72 ? 27.351 6.256 -35.635 1.00 94.44 72 ALA A N 1
ATOM 577 C CA . ALA A 1 72 ? 28.038 5.699 -34.473 1.00 94.44 72 ALA A CA 1
ATOM 578 C C . ALA A 1 72 ? 27.218 5.881 -33.185 1.00 94.44 72 ALA A C 1
ATOM 580 O O . ALA A 1 72 ? 27.082 4.942 -32.397 1.00 94.44 72 ALA A O 1
ATOM 581 N N . GLN A 1 73 ? 26.607 7.052 -32.992 1.00 92.12 73 GLN A N 1
ATOM 582 C CA . GLN A 1 73 ? 25.732 7.306 -31.854 1.00 92.12 73 GLN A CA 1
ATOM 583 C C . GLN A 1 73 ? 24.492 6.405 -31.882 1.00 92.12 73 GLN A C 1
ATOM 585 O O . GLN A 1 73 ? 24.181 5.779 -30.869 1.00 92.12 73 GLN A O 1
ATOM 590 N N . ALA A 1 74 ? 23.825 6.285 -33.034 1.00 92.69 74 ALA A N 1
ATOM 591 C CA . ALA A 1 74 ? 22.675 5.407 -33.212 1.00 92.69 74 ALA A CA 1
ATOM 592 C C . ALA A 1 74 ? 23.023 3.952 -32.884 1.00 92.69 74 ALA A C 1
ATOM 594 O O . ALA A 1 74 ? 22.259 3.280 -32.191 1.00 92.69 74 ALA A O 1
ATOM 595 N N . VAL A 1 75 ? 24.201 3.479 -33.301 1.00 94.81 75 VAL A N 1
ATOM 596 C CA . VAL A 1 75 ? 24.710 2.147 -32.951 1.00 94.81 75 VAL A CA 1
ATOM 597 C C . VAL A 1 75 ? 24.913 2.013 -31.442 1.00 94.81 75 VAL A C 1
ATOM 599 O O . VAL A 1 75 ? 24.439 1.034 -30.868 1.00 94.81 75 VAL A O 1
ATOM 602 N N . VAL A 1 76 ? 25.551 2.982 -30.776 1.00 93.94 76 VAL A N 1
ATOM 603 C CA . VAL A 1 76 ? 25.762 2.955 -29.314 1.00 93.94 76 VAL A CA 1
ATOM 604 C C . VAL A 1 76 ? 24.429 2.931 -28.564 1.00 93.94 76 VAL A C 1
ATOM 606 O O . VAL A 1 76 ? 24.237 2.105 -27.671 1.00 93.94 76 VAL A O 1
ATOM 609 N N . THR A 1 77 ? 23.483 3.794 -28.933 1.00 91.00 77 THR A N 1
ATOM 610 C CA . THR A 1 77 ? 22.175 3.879 -28.275 1.00 91.00 77 THR A CA 1
ATOM 611 C C . THR A 1 77 ? 21.313 2.650 -28.567 1.00 91.00 77 THR A C 1
ATOM 613 O O . THR A 1 77 ? 20.685 2.127 -27.648 1.00 91.00 77 THR A O 1
ATOM 616 N N . CYS A 1 78 ? 21.325 2.117 -29.794 1.00 92.62 78 CYS A N 1
ATOM 617 C CA . CYS A 1 78 ? 20.645 0.862 -30.125 1.00 92.62 78 CYS A CA 1
ATOM 618 C C . CYS A 1 78 ? 21.273 -0.327 -29.394 1.00 92.62 78 CYS A C 1
ATOM 620 O O . CYS A 1 78 ? 20.546 -1.164 -28.867 1.00 92.62 78 CYS A O 1
ATOM 622 N N . ALA A 1 79 ? 22.603 -0.400 -29.308 1.00 93.12 79 ALA A N 1
ATOM 623 C CA . ALA A 1 79 ? 23.295 -1.438 -28.551 1.00 93.12 79 ALA A CA 1
ATOM 624 C C . ALA A 1 79 ? 22.925 -1.369 -27.064 1.00 93.12 79 ALA A C 1
ATOM 626 O O . ALA A 1 79 ? 22.611 -2.398 -26.467 1.00 93.12 79 ALA A O 1
ATOM 627 N N . ALA A 1 80 ? 22.873 -0.166 -26.484 1.00 89.56 80 ALA A N 1
ATOM 628 C CA . ALA A 1 80 ? 22.420 0.045 -25.114 1.00 89.56 80 ALA A CA 1
ATOM 629 C C . ALA A 1 80 ? 20.947 -0.366 -24.931 1.00 89.56 80 ALA A C 1
ATOM 631 O O . ALA A 1 80 ? 20.625 -1.136 -24.026 1.00 89.56 80 ALA A O 1
ATOM 632 N N . ALA A 1 81 ? 20.049 0.050 -25.828 1.00 89.50 81 ALA A N 1
ATOM 633 C CA . ALA A 1 81 ? 18.638 -0.335 -25.796 1.00 89.50 81 ALA A CA 1
ATOM 634 C C . ALA A 1 81 ? 18.456 -1.861 -25.908 1.00 89.50 81 ALA A C 1
ATOM 636 O O . ALA A 1 81 ? 17.751 -2.471 -25.109 1.00 89.50 81 ALA A O 1
ATOM 637 N N . LEU A 1 82 ? 19.142 -2.514 -26.846 1.00 89.94 82 LEU A N 1
ATOM 638 C CA . LEU A 1 82 ? 19.073 -3.965 -27.025 1.00 89.94 82 LEU A CA 1
ATOM 639 C C . LEU A 1 82 ? 19.666 -4.725 -25.838 1.00 89.94 82 LEU A C 1
ATOM 641 O O . LEU A 1 82 ? 19.136 -5.768 -25.456 1.00 89.94 82 LEU A O 1
ATOM 645 N N . LEU A 1 83 ? 20.743 -4.215 -25.240 1.00 88.75 83 LEU A N 1
ATOM 646 C CA . LEU A 1 83 ? 21.349 -4.815 -24.057 1.00 88.75 83 LEU A CA 1
ATOM 647 C C . LEU A 1 83 ? 20.415 -4.720 -22.843 1.00 88.75 83 LEU A C 1
ATOM 649 O O . LEU A 1 83 ? 20.261 -5.702 -22.119 1.00 88.75 83 LEU A O 1
ATOM 653 N N . THR A 1 84 ? 19.754 -3.574 -22.650 1.00 85.12 84 THR A N 1
ATOM 654 C CA . THR A 1 84 ? 18.777 -3.373 -21.562 1.00 85.12 84 THR A CA 1
ATOM 655 C C . THR A 1 84 ? 17.488 -4.180 -21.753 1.00 85.12 84 THR A C 1
ATOM 657 O O . THR A 1 84 ? 16.868 -4.591 -20.773 1.00 85.12 84 THR A O 1
ATOM 660 N N . LEU A 1 85 ? 17.133 -4.503 -23.001 1.00 85.50 85 LEU A N 1
ATOM 661 C CA . LEU A 1 85 ? 16.015 -5.385 -23.356 1.00 85.50 85 LEU A CA 1
ATOM 662 C C . LEU A 1 85 ? 16.343 -6.886 -23.296 1.00 85.50 85 LEU A C 1
ATOM 664 O O . LEU A 1 85 ? 15.444 -7.716 -23.455 1.00 85.50 85 LEU A O 1
ATOM 668 N N . ARG A 1 86 ? 17.605 -7.282 -23.099 1.00 86.94 86 ARG A N 1
ATOM 669 C CA . ARG A 1 86 ? 17.996 -8.699 -23.100 1.00 86.94 86 ARG A CA 1
ATOM 670 C C . ARG A 1 86 ? 18.095 -9.269 -21.689 1.00 86.94 86 ARG A C 1
ATOM 672 O O . ARG A 1 86 ? 18.601 -8.622 -20.783 1.00 86.94 86 ARG A O 1
ATOM 679 N N . GLY A 1 87 ? 17.657 -10.525 -21.543 1.00 82.81 87 GLY A N 1
ATOM 680 C CA . GLY A 1 87 ? 17.826 -11.427 -20.389 1.00 82.81 87 GLY A CA 1
ATOM 681 C C . GLY A 1 87 ? 17.221 -10.971 -19.049 1.00 82.81 87 GLY A C 1
ATOM 682 O O . GLY A 1 87 ? 16.407 -10.058 -19.005 1.00 82.81 87 GLY A O 1
ATOM 683 N N . ALA A 1 88 ? 17.657 -11.595 -17.949 1.00 85.31 88 ALA A N 1
ATOM 684 C CA . ALA A 1 88 ? 17.123 -11.362 -16.601 1.00 85.31 88 ALA A CA 1
ATOM 685 C C . ALA A 1 88 ? 17.634 -10.057 -15.934 1.00 85.31 88 ALA A C 1
ATOM 687 O O . ALA A 1 88 ? 18.745 -9.613 -16.254 1.00 85.31 88 ALA A O 1
ATOM 688 N N . PRO A 1 89 ? 16.884 -9.465 -14.978 1.00 82.12 89 PRO A N 1
ATOM 689 C CA . PRO A 1 89 ? 17.291 -8.249 -14.260 1.00 82.12 89 PRO A CA 1
ATOM 690 C C . PRO A 1 89 ? 18.588 -8.420 -13.454 1.00 82.12 89 PRO A C 1
ATOM 692 O O . PRO A 1 89 ? 19.441 -7.535 -13.463 1.00 82.12 89 PRO A O 1
ATOM 695 N N . LEU A 1 90 ? 18.763 -9.574 -12.801 1.00 82.44 90 LEU A N 1
ATOM 696 C CA . LEU A 1 90 ? 19.891 -9.855 -11.902 1.00 82.44 90 LEU A CA 1
ATOM 697 C C . LEU A 1 90 ? 21.141 -10.405 -12.616 1.00 82.44 90 LEU A C 1
ATOM 699 O O . LEU A 1 90 ? 22.019 -10.963 -11.976 1.00 82.44 90 LEU A O 1
ATOM 703 N N . GLU A 1 91 ? 21.251 -10.271 -13.938 1.00 82.00 91 GLU A N 1
ATOM 704 C CA . GLU A 1 91 ? 22.374 -10.836 -14.697 1.00 82.00 91 GLU A CA 1
ATOM 705 C C . GLU A 1 91 ? 23.602 -9.889 -14.674 1.00 82.00 91 GLU A C 1
ATOM 707 O O . GLU A 1 91 ? 23.546 -8.806 -15.275 1.00 82.00 91 GLU A O 1
ATOM 712 N N . PRO A 1 92 ? 24.732 -10.238 -14.017 1.00 74.75 92 PRO A N 1
ATOM 713 C CA . PRO A 1 92 ? 25.842 -9.296 -13.818 1.00 74.75 92 PRO A CA 1
ATOM 714 C C . PRO A 1 92 ? 26.613 -8.971 -15.099 1.00 74.75 92 PRO A C 1
ATOM 716 O O . PRO A 1 92 ? 27.172 -7.879 -15.226 1.00 74.75 92 PRO A O 1
ATOM 719 N N . SER A 1 93 ? 26.640 -9.904 -16.056 1.00 79.62 93 SER A N 1
ATOM 720 C CA . SER A 1 93 ? 27.342 -9.768 -17.340 1.00 79.62 93 SER A CA 1
ATOM 721 C C . SER A 1 93 ? 26.903 -8.515 -18.110 1.00 79.62 93 SER A C 1
ATOM 723 O O . SER A 1 93 ? 27.728 -7.844 -18.731 1.00 79.62 93 SER A O 1
ATOM 725 N N . LYS A 1 94 ? 25.625 -8.132 -17.999 1.00 76.25 94 LYS A N 1
ATOM 726 C CA . LYS A 1 94 ? 25.067 -6.939 -18.654 1.00 76.25 94 LYS A CA 1
ATOM 727 C C . LYS A 1 94 ? 25.524 -5.647 -18.016 1.00 76.25 94 LYS A C 1
ATOM 729 O O . LYS A 1 94 ? 25.785 -4.680 -18.725 1.00 76.25 94 LYS A O 1
ATOM 734 N N . ARG A 1 95 ? 25.640 -5.627 -16.686 1.00 74.56 95 ARG A N 1
ATOM 735 C CA . ARG A 1 95 ? 25.989 -4.410 -15.944 1.00 74.56 95 ARG A CA 1
ATOM 736 C C . ARG A 1 95 ? 27.351 -3.874 -16.378 1.00 74.56 95 ARG A C 1
ATOM 738 O O . ARG A 1 95 ? 27.502 -2.668 -16.508 1.00 74.56 95 ARG A O 1
ATOM 745 N N . ARG A 1 96 ? 28.307 -4.758 -16.692 1.00 83.44 96 ARG A N 1
ATOM 746 C CA . ARG A 1 96 ? 29.637 -4.358 -17.182 1.00 83.44 96 ARG A CA 1
ATOM 747 C C . ARG A 1 96 ? 29.561 -3.532 -18.467 1.00 83.44 96 ARG A C 1
ATOM 749 O O . ARG A 1 96 ? 30.214 -2.501 -18.561 1.00 83.44 96 ARG A O 1
ATOM 756 N N . TRP A 1 97 ? 28.752 -3.960 -19.433 1.00 85.50 97 TRP A N 1
ATOM 757 C CA . TRP A 1 97 ? 28.620 -3.278 -20.722 1.00 85.50 97 TRP A CA 1
ATOM 758 C C . TRP A 1 97 ? 27.753 -2.026 -20.652 1.00 85.50 97 TRP A C 1
ATOM 760 O O . TRP A 1 97 ? 28.069 -1.046 -21.322 1.00 85.50 97 TRP A O 1
ATOM 770 N N . VAL A 1 98 ? 26.699 -2.032 -19.826 1.00 84.00 98 VAL A N 1
ATOM 771 C CA . VAL A 1 98 ? 25.836 -0.854 -19.655 1.00 84.00 98 VAL A CA 1
ATOM 772 C C . VAL A 1 98 ? 26.661 0.351 -19.225 1.00 84.00 98 VAL A C 1
ATOM 774 O O . VAL A 1 98 ? 26.513 1.394 -19.834 1.00 84.00 98 VAL A O 1
ATOM 777 N N . VAL A 1 99 ? 27.598 0.204 -18.287 1.00 83.69 99 VAL A N 1
ATOM 778 C CA . VAL A 1 99 ? 28.441 1.322 -17.820 1.00 83.69 99 VAL A CA 1
ATOM 779 C C . VAL A 1 99 ? 29.230 1.967 -18.952 1.00 83.69 99 VAL A C 1
ATOM 781 O O . VAL A 1 99 ? 29.214 3.189 -19.100 1.00 83.69 99 VAL A O 1
ATOM 784 N N . TRP A 1 100 ? 29.893 1.151 -19.772 1.00 89.06 100 TRP A N 1
ATOM 785 C CA . TRP A 1 100 ? 30.663 1.642 -20.911 1.00 89.06 100 TRP A CA 1
ATOM 786 C C . TRP A 1 100 ? 29.768 2.305 -21.957 1.00 89.06 100 TRP A C 1
ATOM 788 O O . TRP A 1 100 ? 30.090 3.389 -22.435 1.00 89.06 100 TRP A O 1
ATOM 798 N N . LEU A 1 101 ? 28.619 1.700 -22.267 1.00 90.12 101 LEU A N 1
ATOM 799 C CA . LEU A 1 101 ? 27.655 2.254 -23.218 1.00 90.12 101 LEU A CA 1
ATOM 800 C C . LEU A 1 101 ? 26.999 3.540 -22.697 1.00 90.12 101 LEU A C 1
ATOM 802 O O . LEU A 1 101 ? 26.796 4.469 -23.472 1.00 90.12 101 LEU A O 1
ATOM 806 N N . SER A 1 102 ? 26.720 3.637 -21.395 1.00 87.12 102 SER A N 1
ATOM 807 C CA . SER A 1 102 ? 26.237 4.857 -20.746 1.00 87.12 102 SER A CA 1
ATOM 808 C C . SER A 1 102 ? 27.277 5.965 -20.824 1.00 87.12 102 SER A C 1
ATOM 810 O O . SER A 1 102 ? 26.936 7.081 -21.204 1.00 87.12 102 SER A O 1
ATOM 812 N N . GLY A 1 103 ? 28.542 5.658 -20.520 1.00 89.19 103 GLY A N 1
ATOM 813 C CA . GLY A 1 103 ? 29.645 6.608 -20.647 1.00 89.19 103 GLY A CA 1
ATOM 814 C C . GLY A 1 103 ? 29.816 7.099 -22.085 1.00 89.19 103 GLY A C 1
ATOM 815 O O . GLY A 1 103 ? 29.861 8.304 -22.316 1.00 89.19 103 GLY A O 1
ATOM 816 N N . ALA A 1 104 ? 29.819 6.180 -23.055 1.00 92.38 104 ALA A N 1
ATOM 817 C CA . ALA A 1 104 ? 29.893 6.508 -24.478 1.00 92.38 104 ALA A CA 1
ATOM 818 C C . ALA A 1 104 ? 28.698 7.359 -24.938 1.00 92.38 104 ALA A C 1
ATOM 820 O O . ALA A 1 104 ? 28.880 8.352 -25.640 1.00 92.38 104 ALA A O 1
ATOM 821 N N . PHE A 1 105 ? 27.482 7.023 -24.499 1.00 91.12 105 PHE A N 1
ATOM 822 C CA . PHE A 1 105 ? 26.282 7.800 -24.797 1.00 91.12 105 PHE A CA 1
ATOM 823 C C . PHE A 1 105 ? 26.368 9.220 -24.228 1.00 91.12 105 PHE A C 1
ATOM 825 O O . PHE A 1 105 ? 26.165 10.181 -24.964 1.00 91.12 105 PHE A O 1
ATOM 832 N N . VAL A 1 106 ? 26.716 9.376 -22.949 1.00 90.19 106 VAL A N 1
ATOM 833 C CA . VAL A 1 106 ? 26.822 10.696 -22.307 1.00 90.19 106 VAL A CA 1
ATOM 834 C C . VAL A 1 106 ? 27.926 11.534 -22.950 1.00 90.19 106 VAL A C 1
ATOM 836 O O . VAL A 1 106 ? 27.704 12.710 -23.225 1.00 90.19 106 VAL A O 1
ATOM 839 N N . LEU A 1 107 ? 29.077 10.930 -23.266 1.00 93.38 107 LEU A N 1
ATOM 840 C CA . LEU A 1 107 ? 30.173 11.597 -23.973 1.00 93.38 107 LEU A CA 1
ATOM 841 C C . LEU A 1 107 ? 29.776 12.021 -25.397 1.00 93.38 107 LEU A C 1
ATOM 843 O O . LEU A 1 107 ? 30.239 13.050 -25.884 1.00 93.38 107 LEU A O 1
ATOM 847 N N . SER A 1 108 ? 28.893 11.267 -26.057 1.00 93.25 108 SER A N 1
ATOM 848 C CA . SER A 1 108 ? 28.448 11.584 -27.418 1.00 93.25 108 SER A CA 1
ATOM 849 C C . SER A 1 108 ? 27.585 12.845 -27.511 1.00 93.25 108 SER A C 1
ATOM 851 O O . SER A 1 108 ? 27.560 13.479 -28.562 1.00 93.25 108 SER A O 1
ATOM 853 N N . ILE A 1 109 ? 26.894 13.237 -26.433 1.00 92.06 109 ILE A N 1
ATOM 854 C CA . ILE A 1 109 ? 25.995 14.402 -26.422 1.00 92.06 109 ILE A CA 1
ATOM 855 C C . ILE A 1 109 ? 26.753 15.713 -26.711 1.00 92.06 109 ILE A C 1
ATOM 857 O O . ILE A 1 109 ? 26.395 16.386 -27.679 1.00 92.06 109 ILE A O 1
ATOM 861 N N . PRO A 1 110 ? 27.800 16.105 -25.951 1.00 94.75 110 PRO A N 1
ATOM 862 C CA . PRO A 1 110 ? 28.538 17.338 -26.231 1.00 94.75 110 PRO A CA 1
ATOM 863 C C . PRO A 1 110 ? 29.280 17.294 -27.572 1.00 94.75 110 PRO A C 1
ATOM 865 O O . PRO A 1 110 ? 29.352 18.314 -28.254 1.00 94.75 110 PRO A O 1
ATOM 868 N N . ILE A 1 111 ? 29.781 16.123 -27.987 1.00 95.06 111 ILE A N 1
ATOM 869 C CA . ILE A 1 111 ? 30.437 15.966 -29.295 1.00 95.06 111 ILE A CA 1
ATOM 870 C C . ILE A 1 111 ? 29.433 16.222 -30.428 1.00 95.06 111 ILE A C 1
ATOM 872 O O . ILE A 1 111 ? 29.748 16.956 -31.360 1.00 95.06 111 ILE A O 1
ATOM 876 N N . ASN A 1 112 ? 28.203 15.704 -30.318 1.00 93.12 112 ASN A N 1
ATOM 877 C CA . ASN A 1 112 ? 27.132 15.987 -31.277 1.00 93.12 112 ASN A CA 1
ATOM 878 C C . ASN A 1 112 ? 26.805 17.471 -31.369 1.00 93.12 112 ASN A C 1
ATOM 880 O O . ASN A 1 112 ? 26.671 17.993 -32.470 1.00 93.12 112 ASN A O 1
ATOM 884 N N . PHE A 1 113 ? 26.677 18.153 -30.228 1.00 94.88 113 PHE A N 1
ATOM 885 C CA . PHE A 1 113 ? 26.441 19.596 -30.226 1.00 94.88 113 PHE A CA 1
ATOM 886 C C . PHE A 1 113 ? 27.557 20.344 -30.959 1.00 94.88 113 PHE A C 1
ATOM 888 O O . PHE A 1 113 ? 27.260 21.201 -31.787 1.00 94.88 113 PHE A O 1
ATOM 895 N N . GLY A 1 114 ? 28.821 19.990 -30.704 1.00 95.44 114 GLY A N 1
ATOM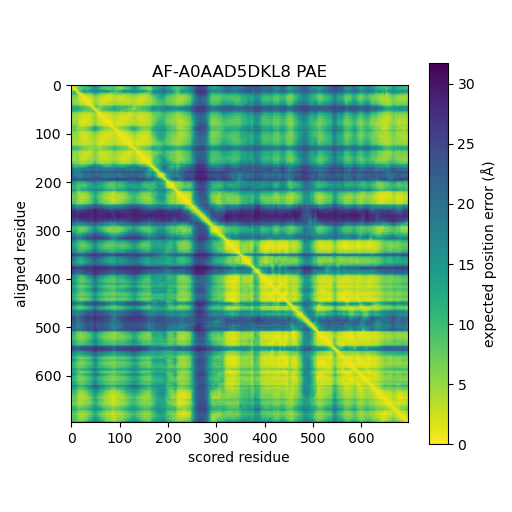 896 C CA . GLY A 1 114 ? 29.969 20.588 -31.385 1.00 95.44 114 GLY A CA 1
ATOM 897 C C . GLY A 1 114 ? 29.967 20.336 -32.894 1.00 95.44 114 GLY A C 1
ATOM 898 O O . GLY A 1 114 ? 30.119 21.277 -33.669 1.00 95.44 114 GLY A O 1
ATOM 899 N N . LEU A 1 115 ? 29.741 19.088 -33.319 1.00 94.56 115 LEU A N 1
ATOM 900 C CA . LEU A 1 115 ? 29.716 18.711 -34.736 1.00 94.56 115 LEU A CA 1
ATOM 901 C C . LEU A 1 115 ? 28.548 19.349 -35.492 1.00 94.56 115 LEU A C 1
ATOM 903 O O . LEU A 1 115 ? 28.746 19.858 -36.589 1.00 94.56 115 LEU A O 1
ATOM 907 N N . LEU A 1 116 ? 27.350 19.377 -34.904 1.00 93.75 116 LEU A N 1
ATOM 908 C CA . LEU A 1 116 ? 26.182 20.024 -35.503 1.00 93.75 116 LEU A CA 1
ATOM 909 C C . LEU A 1 116 ? 26.345 21.541 -35.592 1.00 93.75 116 LEU A C 1
ATOM 911 O O . LEU A 1 116 ? 25.973 22.125 -36.605 1.00 93.75 116 LEU A O 1
ATOM 915 N N . ALA A 1 117 ? 26.907 22.178 -34.560 1.00 94.81 117 ALA A N 1
ATOM 916 C CA . ALA A 1 117 ? 27.192 23.610 -34.582 1.00 94.81 117 ALA A CA 1
ATOM 917 C C . ALA A 1 117 ? 28.248 23.953 -35.641 1.00 94.81 117 ALA A C 1
ATOM 919 O O . ALA A 1 117 ? 28.081 24.920 -36.382 1.00 94.81 117 ALA A O 1
ATOM 920 N N . TRP A 1 118 ? 29.300 23.136 -35.756 1.00 95.06 118 TRP A N 1
ATOM 921 C CA . TRP A 1 118 ? 30.303 23.275 -36.808 1.00 95.06 118 TRP A CA 1
ATOM 922 C C . TRP A 1 118 ? 29.703 23.060 -38.202 1.00 95.06 118 TRP A C 1
ATOM 924 O O . TRP A 1 118 ? 29.907 23.891 -39.080 1.00 95.06 118 TRP A O 1
ATOM 934 N N . GLY A 1 119 ? 28.900 22.011 -38.399 1.00 92.56 119 GLY A N 1
ATOM 935 C CA . GLY A 1 119 ? 28.213 21.753 -39.665 1.00 92.56 119 GLY A CA 1
ATOM 936 C C . GLY A 1 119 ? 27.255 22.878 -40.061 1.00 92.56 119 GLY A C 1
ATOM 937 O O . GLY A 1 119 ? 27.277 23.324 -41.204 1.00 92.56 119 GLY A O 1
ATOM 938 N N . ALA A 1 120 ? 26.483 23.412 -39.108 1.00 92.19 120 ALA A N 1
ATOM 939 C CA . ALA A 1 120 ? 25.628 24.578 -39.334 1.00 92.19 120 ALA A CA 1
ATOM 940 C C . ALA A 1 120 ? 26.443 25.821 -39.732 1.00 92.19 120 ALA A C 1
ATOM 942 O O . ALA A 1 120 ? 26.056 26.538 -40.651 1.00 92.19 120 ALA A O 1
ATOM 943 N N . TRP A 1 121 ? 27.594 26.049 -39.091 1.00 94.38 121 TRP A N 1
ATOM 944 C CA . TRP A 1 121 ? 28.504 27.130 -39.466 1.00 94.38 121 TRP A CA 1
ATOM 945 C C . TRP A 1 121 ? 29.071 26.945 -40.881 1.00 94.38 121 TRP A C 1
ATOM 947 O O . TRP A 1 121 ? 29.055 27.900 -41.648 1.00 94.38 121 TRP A O 1
ATOM 957 N N . VAL A 1 122 ? 29.495 25.733 -41.264 1.00 91.31 122 VAL A N 1
ATOM 958 C CA . VAL A 1 122 ? 29.982 25.430 -42.627 1.00 91.31 122 VAL A CA 1
ATOM 959 C C . VAL A 1 122 ? 28.899 25.685 -43.682 1.00 91.31 122 VAL A C 1
ATOM 961 O O . VAL A 1 122 ? 29.195 26.216 -44.751 1.00 91.31 122 VAL A O 1
ATOM 964 N N . VAL A 1 123 ? 27.639 25.344 -43.390 1.00 89.38 123 VAL A N 1
ATOM 965 C CA . VAL A 1 123 ? 26.507 25.615 -44.293 1.00 89.38 123 VAL A CA 1
ATOM 966 C C . VAL A 1 123 ? 26.238 27.112 -44.434 1.00 89.38 123 VAL A C 1
ATOM 968 O O . VAL A 1 123 ? 25.972 27.575 -45.539 1.00 89.38 123 VAL A O 1
ATOM 971 N N . GLU A 1 124 ? 26.296 27.873 -43.339 1.00 90.38 124 GLU A N 1
ATOM 972 C CA . GLU A 1 124 ? 26.024 29.316 -43.370 1.00 90.38 124 GLU A CA 1
ATOM 973 C C . GLU A 1 124 ? 27.176 30.143 -43.948 1.00 90.38 124 GLU A C 1
ATOM 975 O O . GLU A 1 124 ? 26.922 31.148 -44.612 1.00 90.38 124 GLU A O 1
ATOM 980 N N . ALA A 1 125 ? 28.422 29.734 -43.700 1.00 89.25 125 ALA A N 1
ATOM 981 C CA . ALA A 1 125 ? 29.621 30.408 -44.192 1.00 89.25 125 ALA A CA 1
ATOM 982 C C . ALA A 1 125 ? 29.956 30.058 -45.652 1.00 89.25 125 ALA A C 1
ATOM 984 O O . ALA A 1 125 ? 30.725 30.778 -46.283 1.00 89.25 125 ALA A O 1
ATOM 985 N N . GLY A 1 126 ? 29.418 28.953 -46.178 1.00 84.62 126 GLY A N 1
ATOM 986 C CA . GLY A 1 126 ? 29.648 28.523 -47.554 1.00 84.62 126 GLY A CA 1
ATOM 987 C C . GLY A 1 126 ? 28.814 29.295 -48.579 1.00 84.62 126 GLY A C 1
ATOM 988 O O . GLY A 1 126 ? 27.656 29.637 -48.332 1.00 84.62 126 GLY A O 1
ATOM 989 N N . ASP A 1 127 ? 29.383 29.499 -49.767 1.00 78.50 127 ASP A N 1
ATOM 990 C CA . ASP A 1 127 ? 28.660 30.058 -50.908 1.00 78.50 127 ASP A CA 1
ATOM 991 C C . ASP A 1 127 ? 27.541 29.097 -51.332 1.00 78.50 127 ASP A C 1
ATOM 993 O O . ASP A 1 127 ? 27.769 27.932 -51.668 1.00 78.50 127 ASP A O 1
ATOM 997 N N . GLY A 1 128 ? 26.296 29.578 -51.265 1.00 75.94 128 GLY A N 1
ATOM 998 C CA . GLY A 1 128 ? 25.091 28.772 -51.487 1.00 75.94 128 GLY A CA 1
ATOM 999 C C . GLY A 1 128 ? 24.985 28.133 -52.878 1.00 75.94 128 GLY A C 1
ATOM 1000 O O . GLY A 1 128 ? 24.170 27.233 -53.053 1.00 75.94 128 GLY A O 1
ATOM 1001 N N . SER A 1 129 ? 25.825 28.557 -53.828 1.00 77.81 129 SER A N 1
ATOM 1002 C CA . SER A 1 129 ? 25.919 28.044 -55.201 1.00 77.81 129 SER A CA 1
ATOM 1003 C C . SER A 1 129 ? 26.476 26.623 -55.306 1.00 77.81 129 SER A C 1
ATOM 1005 O O . SER A 1 129 ? 26.391 26.010 -56.363 1.00 77.81 129 SER A O 1
ATOM 1007 N N . CYS A 1 130 ? 27.064 26.090 -54.232 1.00 74.62 130 CYS A N 1
ATOM 1008 C CA . CYS A 1 130 ? 27.655 24.752 -54.238 1.00 74.62 130 CYS A CA 1
ATOM 1009 C C . CYS A 1 130 ? 26.700 23.622 -53.815 1.00 74.62 130 CYS A C 1
ATOM 1011 O O . CYS A 1 130 ? 27.082 22.450 -53.818 1.00 74.62 130 CYS A O 1
ATOM 1013 N N . TRP A 1 131 ? 25.452 23.948 -53.472 1.00 76.50 131 TRP A N 1
ATOM 1014 C CA . TRP A 1 131 ? 24.425 22.958 -53.152 1.00 76.50 131 TRP A CA 1
ATOM 1015 C C . TRP A 1 131 ? 23.620 22.609 -54.404 1.00 76.50 131 TRP A C 1
ATOM 1017 O O . TRP A 1 131 ? 23.205 23.497 -55.135 1.00 76.50 131 TRP A O 1
ATOM 1027 N N . SER A 1 132 ? 23.332 21.324 -54.618 1.00 71.50 132 SER A N 1
ATOM 1028 C CA . SER A 1 132 ? 22.598 20.819 -55.801 1.00 71.50 132 SER A CA 1
ATOM 1029 C C . SER A 1 132 ? 21.224 21.459 -56.071 1.00 71.50 132 SER A C 1
ATOM 1031 O O . SER A 1 132 ? 20.684 21.292 -57.160 1.00 71.50 132 SER A O 1
ATOM 1033 N N . SER A 1 133 ? 20.643 22.172 -55.101 1.00 73.06 133 SER A N 1
ATOM 1034 C CA . SER A 1 133 ? 19.353 22.856 -55.225 1.00 73.06 133 SER A CA 1
ATOM 1035 C C . SER A 1 133 ? 19.448 24.382 -55.316 1.00 73.06 133 SER A C 1
ATOM 1037 O O . SER A 1 133 ? 18.406 25.032 -55.235 1.00 73.06 133 SER A O 1
ATOM 1039 N N . ASP A 1 134 ? 20.656 24.960 -55.373 1.00 76.25 134 ASP A N 1
ATOM 1040 C CA . ASP A 1 134 ? 20.920 26.405 -55.225 1.00 76.25 134 ASP A CA 1
ATOM 1041 C C . ASP A 1 134 ? 20.286 27.037 -53.959 1.00 76.25 134 ASP A C 1
ATOM 1043 O O . ASP A 1 134 ? 20.173 28.257 -53.826 1.00 76.25 134 ASP A O 1
ATOM 1047 N N . ASP A 1 135 ? 19.856 26.211 -52.995 1.00 81.25 135 ASP A N 1
ATOM 1048 C CA . ASP A 1 135 ? 19.141 26.639 -51.792 1.00 81.25 135 ASP A CA 1
ATOM 1049 C C . ASP A 1 135 ? 19.755 26.008 -50.538 1.00 81.25 135 ASP A C 1
ATOM 1051 O O . ASP A 1 135 ? 19.580 24.822 -50.244 1.00 81.25 135 ASP A O 1
ATOM 1055 N N . LYS A 1 136 ? 20.432 26.840 -49.740 1.00 86.31 136 LYS A N 1
ATOM 1056 C CA . LYS A 1 136 ? 21.031 26.442 -48.459 1.00 86.31 136 LYS A CA 1
ATOM 1057 C C . LYS A 1 136 ? 20.008 26.120 -47.363 1.00 86.31 136 LYS A C 1
ATOM 1059 O O . LYS A 1 136 ? 20.383 25.559 -46.333 1.00 86.31 136 LYS A O 1
ATOM 1064 N N . LYS A 1 137 ? 18.719 26.444 -47.549 1.00 88.00 137 LYS A N 1
ATOM 1065 C CA . LYS A 1 137 ? 17.682 26.232 -46.523 1.00 88.00 137 LYS A CA 1
ATOM 1066 C C . LYS A 1 137 ? 17.548 24.776 -46.118 1.00 88.00 137 LYS A C 1
ATOM 1068 O O . LYS A 1 137 ? 17.312 24.504 -44.943 1.00 88.00 137 LYS A O 1
ATOM 1073 N N . MET A 1 138 ? 17.674 23.839 -47.054 1.00 85.06 138 MET A N 1
ATOM 1074 C CA . MET A 1 138 ? 17.458 22.427 -46.749 1.00 85.06 138 MET A CA 1
ATOM 1075 C C . MET A 1 138 ? 18.619 21.809 -45.950 1.00 85.06 138 MET A C 1
ATOM 1077 O O . MET A 1 138 ? 18.340 21.269 -44.876 1.00 85.06 138 MET A O 1
ATOM 1081 N N . PRO A 1 139 ? 19.899 21.965 -46.349 1.00 85.94 139 PRO A N 1
ATOM 1082 C CA . PRO A 1 139 ? 21.037 21.609 -45.500 1.00 85.94 139 PRO A CA 1
ATOM 1083 C C . PRO A 1 139 ? 20.976 22.294 -44.133 1.00 85.94 139 PRO A C 1
ATOM 1085 O O . PRO A 1 139 ? 21.094 21.625 -43.108 1.00 85.94 139 PRO A O 1
ATOM 1088 N N . ALA A 1 140 ? 20.686 23.600 -44.094 1.00 88.88 140 ALA A N 1
ATOM 1089 C CA . ALA A 1 140 ? 20.539 24.332 -42.838 1.00 88.88 140 ALA A CA 1
ATOM 1090 C C . ALA A 1 140 ? 19.449 23.701 -41.956 1.00 88.88 140 ALA A C 1
ATOM 1092 O O . ALA A 1 140 ? 19.683 23.433 -40.781 1.00 88.88 140 ALA A O 1
ATOM 1093 N N . THR A 1 141 ? 18.288 23.362 -42.522 1.00 90.31 141 THR A N 1
ATOM 1094 C CA . THR A 1 141 ? 17.198 22.690 -41.795 1.00 90.31 141 THR A CA 1
ATOM 1095 C C . THR A 1 141 ? 17.624 21.328 -41.245 1.00 90.31 141 THR A C 1
ATOM 1097 O O . THR A 1 141 ? 17.231 20.976 -40.136 1.00 90.31 141 THR A O 1
ATOM 1100 N N . ILE A 1 142 ? 18.455 20.571 -41.967 1.00 89.56 142 ILE A N 1
ATOM 1101 C CA . ILE A 1 142 ? 18.980 19.281 -41.500 1.00 89.56 142 ILE A CA 1
ATOM 1102 C C . ILE A 1 142 ? 19.934 19.476 -40.310 1.00 89.56 142 ILE A C 1
ATOM 1104 O O . ILE A 1 142 ? 19.806 18.773 -39.309 1.00 89.56 142 ILE A O 1
ATOM 1108 N N . PHE A 1 143 ? 20.856 20.442 -40.358 1.00 90.19 143 PHE A N 1
ATOM 1109 C CA . PHE A 1 143 ? 21.780 20.688 -39.241 1.00 90.19 143 PHE A CA 1
ATOM 1110 C C . PHE A 1 143 ? 21.082 21.337 -38.033 1.00 90.19 143 PHE A C 1
ATOM 1112 O O . PHE A 1 143 ? 21.239 20.862 -36.907 1.00 90.19 143 PHE A O 1
ATOM 1119 N N . PHE A 1 144 ? 20.244 22.357 -38.247 1.00 90.56 144 PHE A N 1
ATOM 1120 C CA . PHE A 1 144 ? 19.485 23.014 -37.176 1.00 90.56 144 PHE A CA 1
ATOM 1121 C C . PHE A 1 144 ? 18.412 22.102 -36.579 1.00 90.56 144 PHE A C 1
ATOM 1123 O O . PHE A 1 144 ? 18.279 22.026 -35.359 1.00 90.56 144 PHE A O 1
ATOM 1130 N N . GLY A 1 145 ? 17.681 21.356 -37.408 1.00 89.38 145 GLY A N 1
ATOM 1131 C CA . GLY A 1 145 ? 16.755 20.324 -36.940 1.00 89.38 145 GLY A CA 1
ATOM 1132 C C . GLY A 1 145 ? 17.483 19.214 -36.180 1.00 89.38 145 GLY A C 1
ATOM 1133 O O . GLY A 1 145 ? 16.978 18.715 -35.172 1.00 89.38 145 GLY A O 1
ATOM 1134 N N . GLY A 1 146 ? 18.718 18.908 -36.592 1.00 89.88 146 GLY A N 1
ATOM 1135 C CA . GLY A 1 146 ? 19.588 17.935 -35.946 1.00 89.88 146 GLY A CA 1
ATOM 1136 C C . GLY A 1 146 ? 19.911 18.288 -34.501 1.00 89.88 146 GLY A C 1
ATOM 1137 O O . GLY A 1 146 ? 20.021 17.373 -33.692 1.00 89.88 146 GLY A O 1
ATOM 1138 N N . LEU A 1 147 ? 19.966 19.579 -34.140 1.00 91.50 147 LEU A N 1
ATOM 1139 C CA . LEU A 1 147 ? 20.159 20.042 -32.755 1.00 91.50 147 LEU A CA 1
ATOM 1140 C C . LEU A 1 147 ? 18.993 19.666 -31.831 1.00 91.50 147 LEU A C 1
ATOM 1142 O O . LEU A 1 147 ? 19.188 19.527 -30.622 1.00 91.50 147 LEU A O 1
ATOM 1146 N N . GLY A 1 148 ? 17.795 19.435 -32.375 1.00 88.81 148 GLY A N 1
ATOM 1147 C CA . GLY A 1 148 ? 16.655 18.952 -31.598 1.00 88.81 148 GLY A CA 1
ATOM 1148 C C . GLY A 1 148 ? 16.896 17.566 -30.990 1.00 88.81 148 GLY A C 1
ATOM 1149 O O . GLY A 1 148 ? 16.439 17.291 -29.880 1.00 88.81 148 GLY A O 1
ATOM 1150 N N . VAL A 1 149 ? 17.665 16.708 -31.669 1.00 89.19 149 VAL A N 1
ATOM 1151 C CA . VAL A 1 149 ? 17.978 15.346 -31.211 1.00 89.19 149 VAL A CA 1
ATOM 1152 C C . VAL A 1 149 ? 18.824 15.337 -29.925 1.00 89.19 149 VAL A C 1
ATOM 1154 O O . VAL A 1 149 ? 18.369 14.741 -28.944 1.00 89.19 149 VAL A O 1
ATOM 1157 N N . PRO A 1 150 ? 20.004 15.988 -29.843 1.00 89.88 150 PRO A N 1
ATOM 1158 C CA . PRO A 1 150 ? 20.789 16.032 -28.615 1.00 89.88 150 PRO A CA 1
ATOM 1159 C C . PRO A 1 150 ? 20.112 16.854 -27.507 1.00 89.88 150 PRO A C 1
ATOM 1161 O O . PRO A 1 150 ? 20.273 16.512 -26.338 1.00 89.88 150 PRO A O 1
ATOM 1164 N N . VAL A 1 151 ? 19.283 17.860 -27.828 1.00 89.06 151 VAL A N 1
ATOM 1165 C CA . VAL A 1 151 ? 18.424 18.526 -26.825 1.00 89.06 151 VAL A CA 1
ATOM 1166 C C . VAL A 1 151 ? 17.429 17.532 -26.225 1.00 89.06 151 VAL A C 1
ATOM 1168 O O . VAL A 1 151 ? 17.319 17.432 -25.004 1.00 89.06 151 VAL A O 1
ATOM 1171 N N . GLY A 1 152 ? 16.743 16.747 -27.059 1.00 85.00 152 GLY A N 1
ATOM 1172 C CA . GLY A 1 152 ? 15.841 15.691 -26.601 1.00 85.00 152 GLY A CA 1
ATOM 1173 C C . GLY A 1 152 ? 16.554 14.629 -25.759 1.00 85.00 152 GLY A C 1
ATOM 1174 O O . GLY A 1 152 ? 16.036 14.220 -24.721 1.00 85.00 152 GLY A O 1
ATOM 1175 N N . GLN A 1 153 ? 17.769 14.228 -26.151 1.00 87.62 153 GLN A N 1
ATOM 1176 C CA . GLN A 1 153 ? 18.617 13.312 -25.377 1.00 87.62 153 GLN A CA 1
ATOM 1177 C C . GLN A 1 153 ? 19.009 13.904 -24.020 1.00 87.62 153 GLN A C 1
ATOM 1179 O O . GLN A 1 153 ? 18.932 13.203 -23.013 1.00 87.62 153 GLN A O 1
ATOM 1184 N N . LEU A 1 154 ? 19.385 15.186 -23.971 1.00 86.56 154 LEU A N 1
ATOM 1185 C CA . LEU A 1 154 ? 19.737 15.882 -22.735 1.00 86.56 154 LEU A CA 1
ATOM 1186 C C . LEU A 1 154 ? 18.531 15.996 -21.798 1.00 86.56 154 LEU A C 1
ATOM 1188 O O . LEU A 1 154 ? 18.647 15.684 -20.616 1.00 86.56 154 LEU A O 1
ATOM 1192 N N . VAL A 1 155 ? 17.359 16.375 -22.316 1.00 82.62 155 VAL A N 1
ATOM 1193 C CA . VAL A 1 155 ? 16.111 16.406 -21.536 1.00 82.62 155 VAL A CA 1
ATOM 1194 C C . VAL A 1 155 ? 15.764 15.008 -21.029 1.00 82.62 155 VAL A C 1
ATOM 1196 O O . VAL A 1 155 ? 15.462 14.845 -19.849 1.00 82.62 155 VAL A O 1
ATOM 1199 N N . GLY A 1 156 ? 15.859 13.986 -21.883 1.00 78.88 156 GLY A N 1
ATOM 1200 C CA . GLY A 1 156 ? 15.656 12.590 -21.499 1.00 78.88 156 GLY A CA 1
ATOM 1201 C C . GLY A 1 156 ? 16.627 12.134 -20.409 1.00 78.88 156 GLY A C 1
ATOM 1202 O O . GLY A 1 156 ? 16.209 11.472 -19.459 1.00 78.88 156 GLY A O 1
ATOM 1203 N N . PHE A 1 157 ? 17.896 12.541 -20.495 1.00 81.00 157 PHE A N 1
ATOM 1204 C CA . PHE A 1 157 ? 18.915 12.287 -19.478 1.00 81.00 157 PHE A CA 1
ATOM 1205 C C . PHE A 1 157 ? 18.590 12.983 -18.165 1.00 81.00 157 PHE A C 1
ATOM 1207 O O . PHE A 1 157 ? 18.582 12.321 -17.140 1.00 81.00 157 PHE A O 1
ATOM 1214 N N . VAL A 1 158 ? 18.249 14.272 -18.179 1.00 78.75 158 VAL A N 1
ATOM 1215 C CA . VAL A 1 158 ? 17.896 15.029 -16.968 1.00 78.75 158 VAL A CA 1
ATOM 1216 C C . VAL A 1 158 ? 16.629 14.475 -16.313 1.00 78.75 158 VAL A C 1
ATOM 1218 O O . VAL A 1 158 ? 16.588 14.307 -15.096 1.00 78.75 158 VAL A O 1
ATOM 1221 N N . LEU A 1 159 ? 15.595 14.151 -17.095 1.00 72.12 159 LEU A N 1
ATOM 1222 C CA . LEU A 1 159 ? 14.374 13.529 -16.577 1.00 72.12 159 LEU A CA 1
ATOM 1223 C C . LEU A 1 159 ? 14.668 12.163 -15.961 1.00 72.12 159 LEU A C 1
ATOM 1225 O O . LEU A 1 159 ? 14.209 11.893 -14.855 1.00 72.12 159 LEU A O 1
ATOM 1229 N N . SER A 1 160 ? 15.461 11.334 -16.642 1.00 71.06 160 SER A N 1
ATOM 1230 C CA . SER A 1 160 ? 15.863 10.024 -16.126 1.00 71.06 160 SER A CA 1
ATOM 1231 C C . SER A 1 160 ? 16.704 10.189 -14.866 1.00 71.06 160 SER A C 1
ATOM 1233 O O . SER A 1 160 ? 16.368 9.629 -13.840 1.00 71.06 160 SER A O 1
ATOM 1235 N N . TYR A 1 161 ? 17.717 11.047 -14.873 1.00 70.94 161 TYR A N 1
ATOM 1236 C CA . TYR A 1 161 ? 18.544 11.346 -13.707 1.00 70.94 161 TYR A CA 1
ATOM 1237 C C . TYR A 1 161 ? 17.712 11.790 -12.494 1.00 70.94 161 TYR A C 1
ATOM 1239 O O . TYR A 1 161 ? 17.953 11.332 -11.384 1.00 70.94 161 TYR A O 1
ATOM 1247 N N . ASN A 1 162 ? 16.676 12.608 -12.704 1.00 68.81 162 ASN A N 1
ATOM 1248 C CA . ASN A 1 162 ? 15.749 13.009 -11.643 1.00 68.81 162 ASN A CA 1
ATOM 1249 C C . ASN A 1 162 ? 14.800 11.881 -11.203 1.00 68.81 162 ASN A C 1
ATOM 1251 O O . ASN A 1 162 ? 14.443 11.809 -10.030 1.00 68.81 162 ASN A O 1
ATOM 1255 N N . MET A 1 163 ? 14.380 10.995 -12.113 1.00 63.44 163 MET A N 1
ATOM 1256 C CA . MET A 1 163 ? 13.590 9.801 -11.770 1.00 63.44 163 MET A CA 1
ATOM 1257 C C . MET A 1 163 ? 14.398 8.769 -10.981 1.00 63.44 163 MET A C 1
ATOM 1259 O O . MET A 1 163 ? 13.831 8.054 -10.156 1.00 63.44 163 MET A O 1
ATOM 1263 N N . LEU A 1 164 ? 15.693 8.708 -11.271 1.00 59.97 164 LEU A N 1
ATOM 1264 C CA . LEU A 1 164 ? 16.658 7.725 -10.792 1.00 59.97 164 LEU A CA 1
ATOM 1265 C C . LEU A 1 164 ? 17.512 8.271 -9.633 1.00 59.97 164 LEU A C 1
ATOM 1267 O O . LEU A 1 164 ? 18.405 7.586 -9.133 1.00 59.97 164 LEU A O 1
ATOM 1271 N N . GLY A 1 165 ? 17.261 9.515 -9.213 1.00 58.59 165 GLY A N 1
ATOM 1272 C CA . GLY A 1 165 ? 17.930 10.138 -8.080 1.00 58.59 165 GLY A CA 1
ATOM 1273 C C . GLY A 1 165 ? 17.725 9.294 -6.827 1.00 58.59 165 GLY A C 1
ATOM 1274 O O . GLY A 1 165 ? 16.604 8.874 -6.531 1.00 58.59 165 GLY A O 1
ATOM 1275 N N . GLY A 1 166 ? 18.820 9.020 -6.114 1.00 54.62 166 GLY A N 1
ATOM 1276 C CA . GLY A 1 166 ? 18.810 8.140 -4.951 1.00 54.62 166 GLY A CA 1
ATOM 1277 C C . GLY A 1 166 ? 17.746 8.566 -3.944 1.00 54.62 166 GLY A C 1
ATOM 1278 O O . GLY A 1 166 ? 17.760 9.695 -3.459 1.00 54.62 166 GLY A O 1
ATOM 1279 N N . VAL A 1 167 ? 16.826 7.656 -3.630 1.00 52.72 167 VAL A N 1
ATOM 1280 C CA . VAL A 1 167 ? 15.920 7.834 -2.498 1.00 52.72 167 VAL A CA 1
ATOM 1281 C C . VAL A 1 167 ? 16.730 7.518 -1.249 1.00 52.72 167 VAL A C 1
ATOM 1283 O O . VAL A 1 167 ? 17.068 6.366 -0.985 1.00 52.72 167 VAL A O 1
ATOM 1286 N N . THR A 1 168 ? 17.090 8.550 -0.500 1.00 53.06 168 THR A N 1
ATOM 1287 C CA . THR A 1 168 ? 17.607 8.417 0.860 1.00 53.06 168 THR A CA 1
ATOM 1288 C C . THR A 1 168 ? 16.542 7.735 1.712 1.00 53.06 168 THR A C 1
ATOM 1290 O O . THR A 1 168 ? 15.387 8.164 1.740 1.00 53.06 168 THR A O 1
ATOM 1293 N N . ALA A 1 169 ? 16.905 6.637 2.382 1.00 46.09 169 ALA A N 1
ATOM 1294 C CA . ALA A 1 169 ? 16.010 5.960 3.313 1.00 46.09 169 ALA A CA 1
ATOM 1295 C C . ALA A 1 169 ? 15.517 6.978 4.359 1.00 46.09 169 ALA A C 1
ATOM 1297 O O . ALA A 1 169 ? 16.323 7.579 5.066 1.00 46.09 169 ALA A O 1
ATOM 1298 N N . GLY A 1 170 ? 14.204 7.222 4.398 1.00 47.28 170 GLY A N 1
ATOM 1299 C CA . GLY A 1 170 ? 13.574 8.236 5.253 1.00 47.28 170 GLY A CA 1
ATOM 1300 C C . GLY A 1 170 ? 13.015 9.460 4.515 1.00 47.28 170 GLY A C 1
ATOM 1301 O O . GLY A 1 170 ? 12.099 10.101 5.037 1.00 47.28 170 GLY A O 1
ATOM 1302 N N . ASP A 1 171 ? 13.458 9.748 3.286 1.00 50.88 171 ASP A N 1
ATOM 1303 C CA . ASP A 1 171 ? 12.843 10.795 2.467 1.00 50.88 171 ASP A CA 1
ATOM 1304 C C . ASP A 1 171 ? 11.564 10.280 1.797 1.00 50.88 171 ASP A C 1
ATOM 1306 O O . ASP A 1 171 ? 11.523 9.258 1.110 1.00 50.88 171 ASP A O 1
ATOM 1310 N N . LYS A 1 172 ? 10.458 10.984 2.058 1.00 49.78 172 LYS A N 1
ATOM 1311 C CA . LYS A 1 172 ? 9.102 10.494 1.784 1.00 49.78 172 LYS A CA 1
ATOM 1312 C C . LYS A 1 172 ? 8.873 10.250 0.288 1.00 49.78 172 LYS A C 1
ATOM 1314 O O . LYS A 1 172 ? 8.972 11.181 -0.515 1.00 49.78 172 LYS A O 1
ATOM 1319 N N . PHE A 1 173 ? 8.402 9.042 -0.040 1.00 44.38 173 PHE A N 1
ATOM 1320 C CA . PHE A 1 173 ? 7.944 8.579 -1.362 1.00 44.38 173 PHE A CA 1
ATOM 1321 C C . PHE A 1 173 ? 7.104 9.620 -2.130 1.00 44.38 173 PHE A C 1
ATOM 1323 O O . PHE A 1 173 ? 7.296 9.810 -3.332 1.00 44.38 173 PHE A O 1
ATOM 1330 N N . ALA A 1 174 ? 6.231 10.350 -1.422 1.00 44.16 174 ALA A N 1
ATOM 1331 C CA . ALA A 1 174 ? 5.312 11.350 -1.973 1.00 44.16 174 ALA A CA 1
ATOM 1332 C C . ALA A 1 174 ? 5.989 12.617 -2.540 1.00 44.16 174 ALA A C 1
ATOM 1334 O O . ALA A 1 174 ? 5.430 13.283 -3.418 1.00 44.16 174 ALA A O 1
ATOM 1335 N N . THR A 1 175 ? 7.170 12.974 -2.032 1.00 45.03 175 THR A N 1
ATOM 1336 C CA . THR A 1 175 ? 7.908 14.177 -2.452 1.00 45.03 175 THR A CA 1
ATOM 1337 C C . THR A 1 175 ? 8.602 13.935 -3.790 1.00 45.03 175 THR A C 1
ATOM 1339 O O . THR 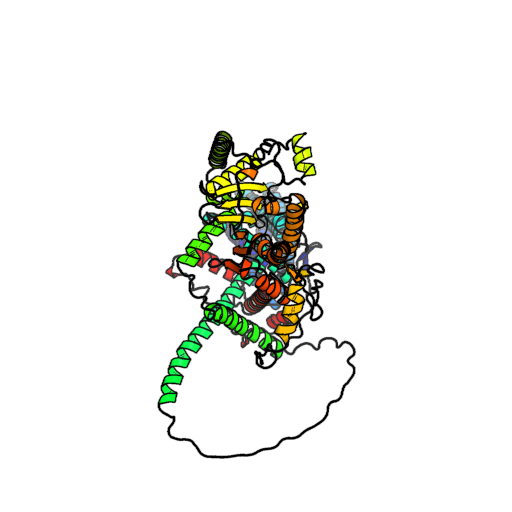A 1 175 ? 8.538 14.780 -4.678 1.00 45.03 175 THR A O 1
ATOM 1342 N N . THR A 1 176 ? 9.149 12.733 -3.981 1.00 44.97 176 THR A N 1
ATOM 1343 C CA . THR A 1 176 ? 9.845 12.319 -5.208 1.00 44.97 176 THR A CA 1
ATOM 1344 C C . THR A 1 176 ? 8.881 11.875 -6.317 1.00 44.97 176 THR A C 1
ATOM 1346 O O . THR A 1 176 ? 9.220 11.922 -7.494 1.00 44.97 176 THR A O 1
ATOM 1349 N N . THR A 1 177 ? 7.655 11.433 -5.999 1.00 43.94 177 THR A N 1
ATOM 1350 C CA . THR A 1 177 ? 6.638 11.096 -7.021 1.00 43.94 177 THR A CA 1
ATOM 1351 C C . THR A 1 177 ? 5.997 12.322 -7.664 1.00 43.94 177 THR A C 1
ATOM 1353 O O . THR A 1 177 ? 5.630 12.256 -8.836 1.00 43.94 177 THR A O 1
ATOM 1356 N N . ARG A 1 178 ? 5.845 13.444 -6.948 1.00 45.59 178 ARG A N 1
ATOM 1357 C CA . ARG A 1 178 ? 5.133 14.626 -7.472 1.00 45.59 178 ARG A CA 1
ATOM 1358 C C . ARG A 1 178 ? 5.890 15.405 -8.553 1.00 45.59 178 ARG A C 1
ATOM 1360 O O . ARG A 1 178 ? 5.262 16.215 -9.225 1.00 45.59 178 ARG A O 1
ATOM 1367 N N . THR A 1 179 ? 7.184 15.160 -8.745 1.00 41.56 179 THR A N 1
ATOM 1368 C CA . THR A 1 179 ? 8.056 15.974 -9.610 1.00 41.56 179 THR A CA 1
ATOM 1369 C C . THR A 1 179 ? 8.481 15.298 -10.926 1.00 41.56 179 THR A C 1
ATOM 1371 O O . THR A 1 179 ? 9.267 15.883 -11.664 1.00 41.56 179 THR A O 1
ATOM 1374 N N . GLY A 1 180 ? 7.947 14.118 -11.286 1.00 47.12 180 GLY A N 1
ATOM 1375 C CA . GLY A 1 180 ? 8.333 13.412 -12.525 1.00 47.12 180 GLY A CA 1
ATOM 1376 C C . GLY A 1 180 ? 7.273 12.489 -13.150 1.00 47.12 180 GLY A C 1
ATOM 1377 O O . GLY A 1 180 ? 6.108 12.482 -12.752 1.00 47.12 180 GLY A O 1
ATOM 1378 N N . VAL A 1 181 ? 7.704 11.668 -14.124 1.00 40.69 181 VAL A N 1
ATOM 1379 C CA . VAL A 1 181 ? 6.933 10.741 -15.004 1.00 40.69 181 VAL A CA 1
ATOM 1380 C C . VAL A 1 181 ? 6.026 9.736 -14.263 1.00 40.69 181 VAL A C 1
ATOM 1382 O O . VAL A 1 181 ? 5.198 9.071 -14.886 1.00 40.69 181 VAL A O 1
ATOM 1385 N N . SER A 1 182 ? 6.053 9.688 -12.924 1.00 43.50 182 SER A N 1
ATOM 1386 C CA . SER A 1 182 ? 4.973 9.067 -12.138 1.00 43.50 182 SER A CA 1
ATOM 1387 C C . SER A 1 182 ? 3.605 9.650 -12.504 1.00 43.50 182 SER A C 1
ATOM 1389 O O . SER A 1 182 ? 2.618 8.933 -12.434 1.00 43.50 182 SER A O 1
ATOM 1391 N N . GLY A 1 183 ? 3.553 10.894 -12.999 1.00 43.16 183 GLY A N 1
ATOM 1392 C CA . GLY A 1 183 ? 2.370 11.480 -13.614 1.00 43.16 183 GLY A CA 1
ATOM 1393 C C . GLY A 1 183 ? 1.805 10.654 -14.770 1.00 43.16 183 GLY A C 1
ATOM 1394 O O . GLY A 1 183 ? 0.592 10.590 -14.867 1.00 43.16 183 GLY A O 1
ATOM 1395 N N . LEU A 1 184 ? 2.629 9.970 -15.579 1.00 40.03 184 LEU A N 1
ATOM 1396 C CA . LEU A 1 184 ? 2.215 9.131 -16.715 1.00 40.03 184 LEU A CA 1
ATOM 1397 C C . LEU A 1 184 ? 1.761 7.730 -16.273 1.00 40.03 184 LEU A C 1
ATOM 1399 O O . LEU A 1 184 ? 0.754 7.234 -16.763 1.00 40.03 184 LEU A O 1
ATOM 1403 N N . VAL A 1 185 ? 2.446 7.112 -15.303 1.00 44.22 185 VAL A N 1
ATOM 1404 C CA . VAL A 1 185 ? 1.987 5.849 -14.686 1.00 44.22 185 VAL A CA 1
ATOM 1405 C C . VAL A 1 185 ? 0.710 6.093 -13.881 1.00 44.22 185 VAL A C 1
ATOM 1407 O O . VAL A 1 185 ? -0.240 5.326 -14.003 1.00 44.22 185 VAL A O 1
ATOM 1410 N N . HIS A 1 186 ? 0.622 7.208 -13.149 1.00 44.06 186 HIS A N 1
ATOM 1411 C CA . HIS A 1 186 ? -0.626 7.691 -12.568 1.00 44.06 186 HIS A CA 1
ATOM 1412 C C . HIS A 1 186 ? -1.644 8.034 -13.648 1.00 44.06 186 HIS A C 1
ATOM 1414 O O . HIS A 1 186 ? -2.809 7.749 -13.426 1.00 44.06 186 HIS A O 1
ATOM 1420 N N . LEU A 1 187 ? -1.275 8.604 -14.799 1.00 41.78 187 LEU A N 1
ATOM 1421 C CA . LEU A 1 187 ? -2.210 8.905 -15.889 1.00 41.78 187 LEU A CA 1
ATOM 1422 C C . LEU A 1 187 ? -2.831 7.606 -16.407 1.00 41.78 187 LEU A C 1
ATOM 1424 O O . LEU A 1 187 ? -4.047 7.479 -16.399 1.00 41.78 187 LEU A O 1
ATOM 1428 N N . VAL A 1 188 ? -2.007 6.613 -16.747 1.00 46.88 188 VAL A N 1
ATOM 1429 C CA . VAL A 1 188 ? -2.431 5.315 -17.293 1.00 46.88 188 VAL A CA 1
ATOM 1430 C C . VAL A 1 188 ? -3.177 4.479 -16.247 1.00 46.88 188 VAL A C 1
ATOM 1432 O O . VAL A 1 188 ? -4.216 3.901 -16.554 1.00 46.88 188 VAL A O 1
ATOM 1435 N N . ALA A 1 189 ? -2.727 4.464 -14.988 1.00 47.56 189 ALA A N 1
ATOM 1436 C CA . ALA A 1 189 ? -3.422 3.773 -13.898 1.00 47.56 189 ALA A CA 1
ATOM 1437 C C . ALA A 1 189 ? -4.710 4.500 -13.455 1.00 47.56 189 ALA A C 1
ATOM 1439 O O . ALA A 1 189 ? -5.674 3.857 -13.035 1.00 47.56 189 ALA A O 1
ATOM 1440 N N . SER A 1 190 ? -4.765 5.833 -13.568 1.00 43.41 190 SER A N 1
ATOM 1441 C CA . SER A 1 190 ? -5.951 6.637 -13.234 1.00 43.41 190 SER A CA 1
ATOM 1442 C C . SER A 1 190 ? -6.961 6.748 -14.371 1.00 43.41 190 SER A C 1
ATOM 1444 O O . SER A 1 190 ? -8.099 7.141 -14.107 1.00 43.41 190 SER A O 1
ATOM 1446 N N . TRP A 1 191 ? -6.599 6.352 -15.598 1.00 38.94 191 TRP A N 1
ATOM 1447 C CA . TRP A 1 191 ? -7.508 6.375 -16.746 1.00 38.94 191 TRP A CA 1
ATOM 1448 C C . TRP A 1 191 ? -8.618 5.306 -16.661 1.00 38.94 191 TRP A C 1
ATOM 1450 O O . TRP A 1 191 ? -9.583 5.369 -17.413 1.00 38.94 191 TRP A O 1
ATOM 1460 N N . GLY A 1 192 ? -8.556 4.373 -15.700 1.00 43.03 192 GLY A N 1
ATOM 1461 C CA . GLY A 1 192 ? -9.620 3.380 -15.471 1.00 43.03 192 GLY A CA 1
ATOM 1462 C C . GLY A 1 192 ? -10.106 3.228 -14.024 1.00 43.03 192 GLY A C 1
ATOM 1463 O O . GLY A 1 192 ? -11.197 2.710 -13.801 1.00 43.03 192 GLY A O 1
ATOM 1464 N N . ALA A 1 193 ? -9.346 3.675 -13.021 1.00 40.72 193 ALA A N 1
ATOM 1465 C CA . ALA A 1 193 ? -9.679 3.449 -11.613 1.00 40.72 193 ALA A CA 1
ATOM 1466 C C . ALA A 1 193 ? -10.463 4.633 -11.011 1.00 40.72 193 ALA A C 1
ATOM 1468 O O . ALA A 1 193 ? -9.893 5.545 -10.409 1.00 40.72 193 ALA A O 1
ATOM 1469 N N . GLN A 1 194 ? -11.792 4.621 -11.149 1.00 39.78 194 GLN A N 1
ATOM 1470 C CA . GLN A 1 194 ? -12.691 5.639 -10.576 1.00 39.78 194 GLN A CA 1
ATOM 1471 C C . GLN A 1 194 ? -12.836 5.592 -9.037 1.00 39.78 194 GLN A C 1
ATOM 1473 O O . GLN A 1 194 ? -13.538 6.430 -8.467 1.00 39.78 194 GLN A O 1
ATOM 1478 N N . HIS A 1 195 ? -12.130 4.708 -8.326 1.00 42.69 195 HIS A N 1
ATOM 1479 C CA . HIS A 1 195 ? -12.221 4.583 -6.867 1.00 42.69 195 HIS A CA 1
ATOM 1480 C C . HIS A 1 195 ? -10.839 4.687 -6.208 1.00 42.69 195 HIS A C 1
ATOM 1482 O O . HIS A 1 195 ? -10.044 3.749 -6.200 1.00 42.69 195 HIS A O 1
ATOM 1488 N N . ARG A 1 196 ? -10.535 5.866 -5.651 1.00 52.00 196 ARG A N 1
ATOM 1489 C CA . ARG A 1 196 ? -9.350 6.089 -4.812 1.00 52.00 196 ARG A CA 1
ATOM 1490 C C . ARG A 1 196 ? -9.618 5.531 -3.416 1.00 52.00 196 ARG A C 1
ATOM 1492 O O . ARG A 1 196 ? -10.346 6.147 -2.655 1.00 52.00 196 ARG A O 1
ATOM 1499 N N . GLY A 1 197 ? -9.028 4.387 -3.097 1.00 47.53 197 GLY A N 1
ATOM 1500 C CA . GLY A 1 197 ? -9.044 3.759 -1.768 1.00 47.53 197 GLY A CA 1
ATOM 1501 C C . GLY A 1 197 ? -7.926 2.715 -1.598 1.00 47.53 197 GLY A C 1
ATOM 1502 O O . GLY A 1 197 ? -7.206 2.795 -0.613 1.00 47.53 197 GLY A O 1
ATOM 1503 N N . PRO A 1 198 ? -7.671 1.831 -2.590 1.00 50.34 198 PRO A N 1
ATOM 1504 C CA . PRO A 1 198 ? -6.638 0.787 -2.471 1.00 50.34 198 PRO A CA 1
ATOM 1505 C C . PRO A 1 198 ? -5.217 1.215 -2.875 1.00 50.34 198 PRO A C 1
ATOM 1507 O O . PRO A 1 198 ? -4.245 0.570 -2.495 1.00 50.34 198 PRO A O 1
ATOM 1510 N N . MET A 1 199 ? -5.064 2.292 -3.657 1.00 51.28 199 MET A N 1
ATOM 1511 C CA . MET A 1 199 ? -3.745 2.677 -4.189 1.00 51.28 199 MET A CA 1
ATOM 1512 C C . MET A 1 199 ? -2.776 3.151 -3.101 1.00 51.28 199 MET A C 1
ATOM 1514 O O . MET A 1 199 ? -1.590 2.901 -3.232 1.00 51.28 199 MET A O 1
ATOM 1518 N N . ALA A 1 200 ? -3.260 3.730 -1.997 1.00 55.88 200 ALA A N 1
ATOM 1519 C CA . ALA A 1 200 ? -2.397 4.130 -0.882 1.00 55.88 200 ALA A CA 1
ATOM 1520 C C . ALA A 1 200 ? -1.797 2.924 -0.130 1.00 55.88 200 ALA A C 1
ATOM 1522 O O . ALA A 1 200 ? -0.664 3.000 0.331 1.00 55.88 200 ALA A O 1
ATOM 1523 N N . GLN A 1 201 ? -2.526 1.800 -0.038 1.00 56.09 201 GLN A N 1
ATOM 1524 C CA . GLN A 1 201 ? -2.005 0.547 0.533 1.00 56.09 201 GLN A CA 1
ATOM 1525 C C . GLN A 1 201 ? -0.925 -0.049 -0.360 1.00 56.09 201 GLN A C 1
ATOM 1527 O O . GLN A 1 201 ? 0.152 -0.377 0.122 1.00 56.09 201 GLN A O 1
ATOM 1532 N N . LEU A 1 202 ? -1.183 -0.121 -1.668 1.00 61.19 202 LEU A N 1
ATOM 1533 C CA . LEU A 1 202 ? -0.195 -0.608 -2.624 1.00 61.19 202 LEU A CA 1
ATOM 1534 C C . LEU A 1 202 ? 1.035 0.304 -2.688 1.00 61.19 202 LEU A C 1
ATOM 1536 O O . LEU A 1 202 ? 2.146 -0.199 -2.722 1.00 61.19 202 LEU A O 1
ATOM 1540 N N . GLU A 1 203 ? 0.859 1.626 -2.674 1.00 61.59 203 GLU A N 1
ATOM 1541 C CA . GLU A 1 203 ? 1.961 2.593 -2.603 1.00 61.59 203 GLU A CA 1
ATOM 1542 C C . GLU A 1 203 ? 2.758 2.442 -1.301 1.00 61.59 203 GLU A C 1
ATOM 1544 O O . GLU A 1 203 ? 3.982 2.510 -1.345 1.00 61.59 203 GLU A O 1
ATOM 1549 N N . GLY A 1 204 ? 2.098 2.176 -0.169 1.00 61.41 204 GLY A N 1
ATOM 1550 C CA . GLY A 1 204 ? 2.752 1.846 1.099 1.00 61.41 204 GLY A CA 1
ATOM 1551 C C . GLY A 1 204 ? 3.564 0.551 1.020 1.00 61.41 204 GLY A C 1
ATOM 1552 O O . GLY A 1 204 ? 4.742 0.562 1.360 1.00 61.41 204 GLY A O 1
ATOM 1553 N N . ILE A 1 205 ? 2.976 -0.530 0.486 1.00 62.69 205 ILE A N 1
ATOM 1554 C CA . ILE A 1 205 ? 3.660 -1.818 0.273 1.00 62.69 205 ILE A CA 1
ATOM 1555 C C . ILE A 1 205 ? 4.850 -1.618 -0.662 1.00 62.69 205 ILE A C 1
ATOM 1557 O O . ILE A 1 205 ? 5.931 -2.110 -0.384 1.00 62.69 205 ILE A O 1
ATOM 1561 N N . LEU A 1 206 ? 4.670 -0.881 -1.759 1.00 62.41 206 LEU A N 1
ATOM 1562 C CA . LEU A 1 206 ? 5.729 -0.584 -2.721 1.00 62.41 206 LEU A CA 1
ATOM 1563 C C . LEU A 1 206 ? 6.830 0.277 -2.112 1.00 62.41 206 LEU A C 1
ATOM 1565 O O . LEU A 1 206 ? 7.989 0.056 -2.431 1.00 62.41 206 LEU A O 1
ATOM 1569 N N . THR A 1 207 ? 6.483 1.247 -1.265 1.00 63.59 207 THR A N 1
ATOM 1570 C CA . THR A 1 207 ? 7.462 2.090 -0.569 1.00 63.59 207 THR A CA 1
ATOM 1571 C C . THR A 1 207 ? 8.285 1.252 0.389 1.00 63.59 207 THR A C 1
ATOM 1573 O O . THR A 1 207 ? 9.502 1.372 0.393 1.00 63.59 207 THR A O 1
ATOM 1576 N N . GLU A 1 208 ? 7.636 0.391 1.168 1.00 65.38 208 GLU A N 1
ATOM 1577 C CA . GLU A 1 208 ? 8.325 -0.482 2.107 1.00 65.38 208 GLU A CA 1
ATOM 1578 C C . GLU A 1 208 ? 9.174 -1.518 1.384 1.00 65.38 208 GLU A C 1
ATOM 1580 O O . GLU A 1 208 ? 10.361 -1.647 1.648 1.00 65.38 208 GLU A O 1
ATOM 1585 N N . LEU A 1 209 ? 8.590 -2.207 0.405 1.00 63.50 209 LEU A N 1
ATOM 1586 C CA . LEU A 1 209 ? 9.313 -3.143 -0.434 1.00 63.50 209 LEU A CA 1
ATOM 1587 C C . LEU A 1 209 ? 10.501 -2.438 -1.086 1.00 63.50 209 LEU A C 1
ATOM 1589 O O . LEU A 1 209 ? 11.588 -2.984 -1.089 1.00 63.50 209 LEU A O 1
ATOM 1593 N N . GLN A 1 210 ? 10.341 -1.205 -1.569 1.00 66.94 210 GLN A N 1
ATOM 1594 C CA . GLN A 1 210 ? 11.458 -0.418 -2.077 1.00 66.94 210 GLN A CA 1
ATOM 1595 C C . GLN A 1 210 ? 12.505 -0.150 -0.988 1.00 66.94 210 GLN A C 1
ATOM 1597 O O . GLN A 1 210 ? 13.676 -0.368 -1.266 1.00 66.94 210 GLN A O 1
ATOM 1602 N N . GLN A 1 211 ? 12.118 0.289 0.219 1.00 64.69 211 GLN A N 1
ATOM 1603 C CA . GLN A 1 211 ? 13.037 0.522 1.346 1.00 64.69 211 GLN A CA 1
ATOM 1604 C C . GLN A 1 211 ? 13.842 -0.730 1.695 1.00 64.69 211 GLN A C 1
ATOM 1606 O O . GLN A 1 211 ? 15.047 -0.647 1.906 1.00 64.69 211 GLN A O 1
ATOM 1611 N N . GLN A 1 212 ? 13.195 -1.888 1.689 1.00 61.06 212 GLN A N 1
ATOM 1612 C CA . GLN A 1 212 ? 13.835 -3.165 1.965 1.00 61.06 212 GLN A CA 1
ATOM 1613 C C . GLN A 1 212 ? 14.705 -3.637 0.787 1.00 61.06 212 GLN A C 1
ATOM 1615 O O . GLN A 1 212 ? 15.821 -4.117 0.973 1.00 61.06 212 GLN A O 1
ATOM 1620 N N . LEU A 1 213 ? 14.254 -3.406 -0.451 1.00 59.94 213 LEU A N 1
ATOM 1621 C CA . LEU A 1 213 ? 15.038 -3.645 -1.663 1.00 59.94 213 LEU A CA 1
ATOM 1622 C C . LEU A 1 213 ? 16.176 -2.623 -1.841 1.00 59.94 213 LEU A C 1
ATOM 1624 O O . LEU A 1 213 ? 16.998 -2.819 -2.733 1.00 59.94 213 LEU A O 1
ATOM 1628 N N . VAL A 1 214 ? 16.303 -1.576 -1.008 1.00 58.09 214 VAL A N 1
ATOM 1629 C CA . VAL A 1 214 ? 17.491 -0.694 -1.012 1.00 58.09 214 VAL A CA 1
ATOM 1630 C C . VAL A 1 214 ? 18.760 -1.509 -0.756 1.00 58.09 214 VAL A C 1
ATOM 1632 O O . VAL A 1 214 ? 19.802 -1.176 -1.316 1.00 58.09 214 VAL A O 1
ATOM 1635 N N . ALA A 1 215 ? 18.682 -2.604 0.012 1.00 55.22 215 ALA A N 1
ATOM 1636 C CA . ALA A 1 215 ? 19.809 -3.519 0.208 1.00 55.22 215 ALA A CA 1
ATOM 1637 C C . ALA A 1 215 ? 20.297 -4.155 -1.110 1.00 55.22 215 ALA A C 1
ATOM 1639 O O . ALA A 1 215 ? 21.493 -4.401 -1.272 1.00 55.22 215 ALA A O 1
ATOM 1640 N N . ILE A 1 216 ? 19.391 -4.352 -2.075 1.00 50.84 216 ILE A N 1
ATOM 1641 C CA . ILE A 1 216 ? 19.698 -4.846 -3.427 1.00 50.84 216 ILE A CA 1
ATOM 1642 C C . ILE A 1 216 ? 19.688 -3.740 -4.494 1.00 50.84 216 ILE A C 1
ATOM 1644 O O . ILE A 1 216 ? 19.725 -4.040 -5.690 1.00 50.84 216 ILE A O 1
ATOM 1648 N N . ASP A 1 217 ? 19.658 -2.476 -4.065 1.00 56.25 217 ASP A N 1
ATOM 1649 C CA . ASP A 1 217 ? 19.617 -1.285 -4.910 1.00 56.25 217 ASP A CA 1
ATOM 1650 C C . ASP A 1 217 ? 18.393 -1.217 -5.860 1.00 56.25 217 ASP A C 1
ATOM 1652 O O . ASP A 1 217 ? 18.513 -0.863 -7.033 1.00 56.25 217 ASP A O 1
ATOM 1656 N N . GLY A 1 218 ? 17.204 -1.587 -5.370 1.00 53.84 218 GLY A N 1
ATOM 1657 C CA . GLY A 1 218 ? 15.960 -1.598 -6.153 1.00 53.84 218 GLY A CA 1
ATOM 1658 C C . GLY A 1 218 ? 15.271 -0.230 -6.309 1.00 53.84 218 GLY A C 1
ATOM 1659 O O . GLY A 1 218 ? 15.130 0.538 -5.355 1.00 53.84 218 GLY A O 1
ATOM 1660 N N . GLU A 1 219 ? 14.762 0.055 -7.510 1.00 65.56 219 GLU A N 1
ATOM 1661 C CA . GLU A 1 219 ? 13.942 1.229 -7.835 1.00 65.56 219 GLU A CA 1
ATOM 1662 C C . GLU A 1 219 ? 12.424 0.945 -7.744 1.00 65.56 219 GLU A C 1
ATOM 1664 O O . GLU A 1 219 ? 11.966 -0.160 -7.456 1.00 65.56 219 GLU A O 1
ATOM 1669 N N . LYS A 1 220 ? 11.579 1.945 -8.038 1.00 65.75 220 LYS A N 1
ATOM 1670 C CA . LYS A 1 220 ? 10.106 1.781 -8.051 1.00 65.75 220 LYS A CA 1
ATOM 1671 C C . LYS A 1 220 ? 9.634 0.737 -9.065 1.00 65.75 220 LYS A C 1
ATOM 1673 O O . LYS A 1 220 ? 8.680 0.001 -8.810 1.00 65.75 220 LYS A O 1
ATOM 1678 N N . SER A 1 221 ? 10.285 0.701 -10.228 1.00 71.31 221 SER A N 1
ATOM 1679 C CA . SER A 1 221 ? 10.047 -0.305 -11.265 1.00 71.31 221 SER A CA 1
ATOM 1680 C C . SER A 1 221 ? 10.394 -1.708 -10.751 1.00 71.31 221 SER A C 1
ATOM 1682 O O . SER A 1 221 ? 9.691 -2.657 -11.100 1.00 71.31 221 SER A O 1
ATOM 1684 N N . ASP A 1 222 ? 11.411 -1.830 -9.885 1.00 76.50 222 ASP A N 1
ATOM 1685 C CA . ASP A 1 222 ? 11.769 -3.083 -9.222 1.00 76.50 222 ASP A CA 1
ATOM 1686 C C . ASP A 1 222 ? 10.722 -3.491 -8.221 1.00 76.50 222 ASP A C 1
ATOM 1688 O O . ASP A 1 222 ? 10.2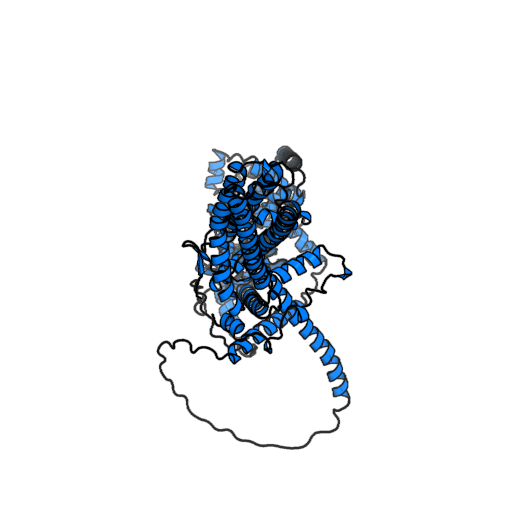57 -4.608 -8.328 1.00 76.50 222 ASP A O 1
ATOM 1692 N N . ALA A 1 223 ? 10.266 -2.612 -7.330 1.00 74.31 223 ALA A N 1
ATOM 1693 C CA . ALA A 1 223 ? 9.199 -2.964 -6.395 1.00 74.31 223 ALA A CA 1
ATOM 1694 C C . ALA A 1 223 ? 7.938 -3.458 -7.140 1.00 74.31 223 ALA A C 1
ATOM 1696 O O . ALA A 1 223 ? 7.355 -4.482 -6.783 1.00 74.31 223 ALA A O 1
ATOM 1697 N N . GLY A 1 224 ? 7.561 -2.798 -8.243 1.00 78.62 224 GLY A N 1
ATOM 1698 C CA . GLY A 1 224 ? 6.453 -3.240 -9.097 1.00 78.62 224 GLY A CA 1
ATOM 1699 C C . GLY A 1 224 ? 6.698 -4.596 -9.773 1.00 78.62 224 GLY A C 1
ATOM 1700 O O . GLY A 1 224 ? 5.818 -5.459 -9.770 1.00 78.62 224 GLY A O 1
ATOM 1701 N N . ALA A 1 225 ? 7.890 -4.807 -10.335 1.00 85.00 225 ALA A N 1
ATOM 1702 C CA . ALA A 1 225 ? 8.268 -6.076 -10.953 1.00 85.00 225 ALA A CA 1
ATOM 1703 C C . ALA A 1 225 ? 8.424 -7.205 -9.924 1.00 85.00 225 ALA A C 1
ATOM 1705 O O . ALA A 1 225 ? 8.035 -8.333 -10.198 1.00 85.00 225 ALA A O 1
ATOM 1706 N N . ALA A 1 226 ? 8.935 -6.899 -8.737 1.00 84.62 226 ALA A N 1
ATOM 1707 C CA . ALA A 1 226 ? 9.142 -7.798 -7.616 1.00 84.62 226 ALA A CA 1
ATOM 1708 C C . ALA A 1 226 ? 7.791 -8.285 -7.077 1.00 84.62 226 ALA A C 1
ATOM 1710 O O . ALA A 1 226 ? 7.593 -9.489 -6.951 1.00 84.62 226 ALA A O 1
ATOM 1711 N N . LEU A 1 227 ? 6.812 -7.390 -6.885 1.00 83.44 227 LEU A N 1
ATOM 1712 C CA . LEU A 1 227 ? 5.439 -7.786 -6.546 1.00 83.44 227 LEU A CA 1
ATOM 1713 C C . LEU A 1 227 ? 4.798 -8.652 -7.635 1.00 83.44 227 LEU A C 1
ATOM 1715 O O . LEU A 1 227 ? 4.140 -9.645 -7.327 1.00 83.44 227 LEU A O 1
ATOM 1719 N N . ALA A 1 228 ? 4.991 -8.302 -8.910 1.00 86.81 228 ALA A N 1
ATOM 1720 C CA . ALA A 1 228 ? 4.504 -9.126 -10.012 1.00 86.81 228 ALA A CA 1
ATOM 1721 C C . ALA A 1 228 ? 5.145 -10.521 -10.006 1.00 86.81 228 ALA A C 1
ATOM 1723 O O . ALA A 1 228 ? 4.454 -11.522 -10.179 1.00 86.81 228 ALA A O 1
ATOM 1724 N N . CYS A 1 229 ? 6.451 -10.594 -9.766 1.00 90.56 229 CYS A N 1
ATOM 1725 C CA . CYS A 1 229 ? 7.197 -11.833 -9.617 1.00 90.56 229 CYS A CA 1
ATOM 1726 C C . CYS A 1 229 ? 6.703 -12.661 -8.424 1.00 90.56 229 CYS A C 1
ATOM 1728 O O . CYS A 1 229 ? 6.452 -13.851 -8.597 1.00 90.56 229 CYS A O 1
ATOM 1730 N N . ALA A 1 230 ? 6.483 -12.050 -7.258 1.00 87.62 230 ALA A N 1
ATOM 1731 C CA . ALA A 1 230 ? 5.929 -12.732 -6.091 1.00 87.62 230 ALA A CA 1
ATOM 1732 C C . ALA A 1 230 ? 4.543 -13.322 -6.390 1.00 87.62 230 ALA A C 1
ATOM 1734 O O . ALA A 1 230 ? 4.290 -14.492 -6.114 1.00 87.62 230 ALA A O 1
ATOM 1735 N N . ALA A 1 231 ? 3.673 -12.556 -7.056 1.00 86.06 231 ALA A N 1
ATOM 1736 C CA . ALA A 1 231 ? 2.365 -13.045 -7.486 1.00 86.06 231 ALA A CA 1
ATOM 1737 C C . ALA A 1 231 ? 2.474 -14.235 -8.459 1.00 86.06 231 ALA A C 1
ATOM 1739 O O . ALA A 1 231 ? 1.683 -15.174 -8.378 1.00 86.06 231 ALA A O 1
ATOM 1740 N N . LEU A 1 232 ? 3.457 -14.232 -9.366 1.00 88.88 232 LEU A N 1
ATOM 1741 C CA . LEU A 1 232 ? 3.712 -15.361 -10.269 1.00 88.88 232 LEU A CA 1
ATOM 1742 C C . LEU A 1 232 ? 4.232 -16.597 -9.524 1.00 88.88 232 LEU A C 1
ATOM 1744 O O . LEU A 1 232 ? 3.804 -17.706 -9.841 1.00 88.88 232 LEU A O 1
ATOM 1748 N N . VAL A 1 233 ? 5.103 -16.415 -8.526 1.00 89.62 233 VAL A N 1
ATOM 1749 C CA . VAL A 1 233 ? 5.587 -17.499 -7.652 1.00 89.62 233 VAL A CA 1
ATOM 1750 C C . VAL A 1 233 ? 4.423 -18.116 -6.873 1.00 89.62 233 VAL A C 1
ATOM 1752 O O . VAL A 1 233 ? 4.279 -19.336 -6.851 1.00 89.62 233 VAL A O 1
ATOM 1755 N N . GLN A 1 234 ? 3.533 -17.293 -6.312 1.00 87.19 234 GLN A N 1
ATOM 1756 C CA . GLN A 1 234 ? 2.323 -17.764 -5.630 1.00 87.19 234 GLN A CA 1
ATOM 1757 C C . GLN A 1 234 ? 1.377 -18.524 -6.576 1.00 87.19 234 GLN A C 1
ATOM 1759 O O . GLN A 1 234 ? 0.819 -19.551 -6.199 1.00 87.19 234 GLN A O 1
ATOM 1764 N N . GLN A 1 235 ? 1.205 -18.062 -7.819 1.00 87.25 235 GLN A N 1
ATOM 1765 C CA . GLN A 1 235 ? 0.383 -18.760 -8.816 1.00 87.25 235 GLN A CA 1
ATOM 1766 C C . GLN A 1 235 ? 0.963 -20.119 -9.216 1.00 87.25 235 GLN A C 1
ATOM 1768 O O . GLN A 1 235 ? 0.212 -21.080 -9.371 1.00 87.25 235 GLN A O 1
ATOM 1773 N N . GLU A 1 236 ? 2.282 -20.210 -9.392 1.00 89.75 236 GLU A N 1
ATOM 1774 C CA . GLU A 1 236 ? 2.964 -21.478 -9.664 1.00 89.75 236 GLU A CA 1
ATOM 1775 C C . GLU A 1 236 ? 2.805 -22.453 -8.490 1.00 89.75 236 GLU A C 1
ATOM 1777 O O . GLU A 1 236 ? 2.484 -23.622 -8.701 1.00 89.75 236 GLU A O 1
ATOM 1782 N N . ALA A 1 237 ? 2.945 -21.954 -7.260 1.00 86.19 237 ALA A N 1
ATOM 1783 C CA . ALA A 1 237 ? 2.743 -22.722 -6.039 1.00 86.19 237 ALA A CA 1
ATOM 1784 C C . ALA A 1 237 ? 1.307 -23.271 -5.926 1.00 86.19 237 ALA A C 1
ATOM 1786 O O . ALA A 1 237 ? 1.115 -24.463 -5.687 1.00 86.19 237 ALA A O 1
ATOM 1787 N N . LEU A 1 238 ? 0.296 -22.438 -6.188 1.00 82.81 238 LEU A N 1
ATOM 1788 C CA . LEU A 1 238 ? -1.111 -22.853 -6.230 1.00 82.81 238 LEU A CA 1
ATOM 1789 C C . LEU A 1 238 ? -1.383 -23.904 -7.314 1.00 82.81 238 LEU A C 1
ATOM 1791 O O . LEU A 1 238 ? -2.095 -24.877 -7.069 1.00 82.81 238 LEU A O 1
ATOM 1795 N N . ALA A 1 239 ? -0.804 -23.733 -8.505 1.00 86.38 239 ALA A N 1
ATOM 1796 C CA . ALA A 1 239 ? -0.931 -24.706 -9.586 1.00 86.38 239 ALA A CA 1
ATOM 1797 C C . ALA A 1 239 ? -0.293 -26.056 -9.217 1.00 86.38 239 ALA A C 1
ATOM 1799 O O . ALA A 1 239 ? -0.847 -27.101 -9.556 1.00 86.38 239 ALA A O 1
ATOM 1800 N N . ALA A 1 240 ? 0.828 -26.045 -8.488 1.00 84.50 240 ALA A N 1
ATOM 1801 C CA . ALA A 1 240 ? 1.473 -27.256 -7.992 1.00 84.50 240 ALA A CA 1
ATOM 1802 C C . ALA A 1 240 ? 0.617 -27.981 -6.940 1.00 84.50 240 ALA A C 1
ATOM 1804 O O . ALA A 1 240 ? 0.458 -29.197 -7.031 1.00 84.50 240 ALA A O 1
ATOM 1805 N N . VAL A 1 241 ? 0.008 -27.252 -5.995 1.00 84.44 241 VAL A N 1
ATOM 1806 C CA . VAL A 1 241 ? -0.919 -27.830 -4.999 1.00 84.44 241 VAL A CA 1
ATOM 1807 C C . VAL A 1 241 ? -2.142 -28.442 -5.682 1.00 84.44 241 VAL A C 1
ATOM 1809 O O . VAL A 1 241 ? -2.513 -29.573 -5.379 1.00 84.44 241 VAL A O 1
ATOM 1812 N N . ALA A 1 242 ? -2.737 -27.737 -6.647 1.00 84.44 242 ALA A N 1
ATOM 1813 C CA . ALA A 1 242 ? -3.876 -28.248 -7.405 1.00 84.44 242 ALA A CA 1
ATOM 1814 C C . ALA A 1 242 ? -3.518 -29.507 -8.217 1.00 84.44 242 ALA A C 1
ATOM 1816 O O . ALA A 1 242 ? -4.288 -30.466 -8.240 1.00 84.44 242 ALA A O 1
ATOM 1817 N N . ALA A 1 243 ? -2.338 -29.534 -8.847 1.00 85.12 243 ALA A N 1
ATOM 1818 C CA . ALA A 1 243 ? -1.850 -30.705 -9.572 1.00 85.12 243 ALA A CA 1
ATOM 1819 C C . ALA A 1 243 ? -1.587 -31.898 -8.636 1.00 85.12 243 ALA A C 1
ATOM 1821 O O . ALA A 1 243 ? -1.942 -33.024 -8.977 1.00 85.12 243 ALA A O 1
ATOM 1822 N N . ALA A 1 244 ? -1.021 -31.657 -7.449 1.00 83.75 244 ALA A N 1
ATOM 1823 C CA . ALA A 1 244 ? -0.812 -32.689 -6.436 1.00 83.75 244 ALA A CA 1
ATOM 1824 C C . ALA A 1 244 ? -2.143 -33.264 -5.922 1.00 83.75 244 ALA A C 1
ATOM 1826 O O . ALA A 1 244 ? -2.285 -34.481 -5.830 1.00 83.75 244 ALA A O 1
ATOM 1827 N N . ALA A 1 245 ? -3.141 -32.411 -5.668 1.00 83.56 245 ALA A N 1
ATOM 1828 C CA . ALA A 1 245 ? -4.481 -32.842 -5.266 1.00 83.56 245 ALA A CA 1
ATOM 1829 C C . ALA A 1 245 ? -5.174 -33.680 -6.358 1.00 83.56 245 ALA A C 1
ATOM 1831 O O . ALA A 1 245 ? -5.776 -34.710 -6.060 1.00 83.56 245 ALA A O 1
ATOM 1832 N N . ALA A 1 246 ? -5.041 -33.286 -7.629 1.00 86.50 246 ALA A N 1
ATOM 1833 C CA . ALA A 1 246 ? -5.589 -34.040 -8.757 1.00 86.50 246 ALA A CA 1
ATOM 1834 C C . ALA A 1 246 ? -4.872 -35.389 -8.976 1.00 86.50 246 ALA A C 1
ATOM 1836 O O . ALA A 1 246 ? -5.519 -36.386 -9.289 1.00 86.50 246 ALA A O 1
ATOM 1837 N N . GLY A 1 247 ? -3.548 -35.438 -8.789 1.00 83.06 247 GLY A N 1
ATOM 1838 C CA . GLY A 1 247 ? -2.750 -36.662 -8.918 1.00 83.06 247 GLY A CA 1
ATOM 1839 C C . GLY A 1 247 ? -2.939 -37.649 -7.760 1.00 83.06 247 GLY A C 1
ATOM 1840 O O . GLY A 1 247 ? -2.956 -38.859 -7.983 1.00 83.06 247 GLY A O 1
ATOM 1841 N N . GLY A 1 248 ? -3.147 -37.151 -6.535 1.00 67.12 248 GLY A N 1
ATOM 1842 C CA . GLY A 1 248 ? -3.403 -37.978 -5.350 1.00 67.12 248 GLY A CA 1
ATOM 1843 C C . GLY A 1 248 ? -4.688 -38.808 -5.450 1.00 67.12 248 GLY A C 1
ATOM 1844 O O . GLY A 1 248 ? -4.723 -39.938 -4.966 1.00 67.12 248 GLY A O 1
ATOM 1845 N N . GLY A 1 249 ? -5.707 -38.311 -6.161 1.00 57.22 249 GLY A N 1
ATOM 1846 C CA . GLY A 1 249 ? -6.934 -39.068 -6.436 1.00 57.22 249 GLY A CA 1
ATOM 1847 C C . GLY A 1 249 ? -6.720 -40.287 -7.343 1.00 57.22 249 GLY A C 1
ATOM 1848 O O . GLY A 1 249 ? -7.397 -41.299 -7.179 1.00 57.22 249 GLY A O 1
ATOM 1849 N N . ALA A 1 250 ? -5.745 -40.236 -8.256 1.00 55.09 250 ALA A N 1
ATOM 1850 C CA . ALA A 1 250 ? -5.429 -41.359 -9.140 1.00 55.09 250 ALA A CA 1
ATOM 1851 C C . ALA A 1 250 ? -4.603 -42.450 -8.432 1.00 55.09 250 ALA A C 1
ATOM 1853 O O . ALA A 1 250 ? -4.805 -43.635 -8.687 1.00 55.09 250 ALA A O 1
ATOM 1854 N N . ALA A 1 251 ? -3.712 -42.070 -7.508 1.00 51.44 251 ALA A N 1
ATOM 1855 C CA . ALA A 1 251 ? -2.929 -43.025 -6.721 1.00 51.44 251 ALA A CA 1
ATOM 1856 C C . ALA A 1 251 ? -3.761 -43.707 -5.615 1.00 51.44 251 ALA A C 1
ATOM 1858 O O . ALA A 1 251 ? -3.609 -44.907 -5.387 1.00 51.44 251 ALA A O 1
ATOM 1859 N N . ALA A 1 252 ? -4.693 -42.986 -4.976 1.00 50.72 252 ALA A N 1
ATOM 1860 C CA . ALA A 1 252 ? -5.592 -43.558 -3.970 1.00 50.72 252 ALA A CA 1
ATOM 1861 C C . ALA A 1 252 ? -6.582 -44.582 -4.565 1.00 50.72 252 ALA A C 1
ATOM 1863 O O . ALA A 1 252 ? -6.882 -45.584 -3.921 1.00 50.72 252 ALA A O 1
ATOM 1864 N N . GLY A 1 253 ? -7.020 -44.393 -5.817 1.00 50.94 253 GLY A N 1
ATOM 1865 C CA . GLY A 1 253 ? -7.845 -45.376 -6.533 1.00 50.94 253 GLY A CA 1
ATOM 1866 C C . GLY A 1 253 ? -7.096 -46.654 -6.941 1.00 50.94 253 GLY A C 1
ATOM 1867 O O . GLY A 1 253 ? -7.719 -47.699 -7.092 1.00 50.94 253 GLY A O 1
ATOM 1868 N N . ALA A 1 254 ? -5.767 -46.600 -7.078 1.00 49.38 254 ALA A N 1
ATOM 1869 C CA . ALA A 1 254 ? -4.942 -47.770 -7.392 1.00 49.38 254 ALA A CA 1
ATOM 1870 C C . ALA A 1 254 ? -4.521 -48.561 -6.137 1.00 49.38 254 ALA A C 1
ATOM 1872 O O . ALA A 1 254 ? -4.364 -49.778 -6.199 1.00 49.38 254 ALA A O 1
ATOM 1873 N N . ALA A 1 255 ? -4.386 -47.899 -4.982 1.00 44.97 255 ALA A N 1
ATOM 1874 C CA . ALA A 1 255 ? -4.011 -48.550 -3.722 1.00 44.97 255 ALA A CA 1
ATOM 1875 C C . ALA A 1 255 ? -5.147 -49.386 -3.096 1.00 44.97 255 ALA A C 1
ATOM 1877 O O . ALA A 1 255 ? -4.878 -50.297 -2.317 1.00 44.97 255 ALA A O 1
ATOM 1878 N N . GLN A 1 256 ? -6.407 -49.140 -3.471 1.00 46.09 256 GLN A N 1
ATOM 1879 C CA . GLN A 1 256 ? -7.557 -49.919 -2.992 1.00 46.09 256 GLN A CA 1
ATOM 1880 C C . GLN A 1 256 ? -7.763 -51.250 -3.746 1.00 46.09 256 GLN A C 1
ATOM 1882 O O . GLN A 1 256 ? -8.639 -52.025 -3.376 1.00 46.09 256 GLN A O 1
ATOM 1887 N N . GLY A 1 257 ? -6.943 -51.536 -4.769 1.00 45.41 257 GLY A N 1
ATOM 1888 C CA . GLY A 1 257 ? -6.950 -52.799 -5.521 1.00 45.41 257 GLY A CA 1
ATOM 1889 C C . GLY A 1 257 ? -5.786 -53.754 -5.222 1.00 45.41 257 GLY A C 1
ATOM 1890 O O . GLY A 1 257 ? -5.752 -54.835 -5.799 1.00 45.41 257 GLY A O 1
ATOM 1891 N N . SER A 1 258 ? -4.846 -53.384 -4.342 1.00 43.59 258 SER A N 1
ATOM 1892 C CA . SER A 1 258 ? -3.584 -54.131 -4.157 1.00 43.59 258 SER A CA 1
ATOM 1893 C C . SER A 1 258 ? -3.197 -54.365 -2.690 1.00 43.59 258 SER A C 1
ATOM 1895 O O . SER A 1 258 ? -2.024 -54.562 -2.388 1.00 43.59 258 SER A O 1
ATOM 1897 N N . ALA A 1 259 ? -4.165 -54.354 -1.769 1.00 41.81 259 ALA A N 1
ATOM 1898 C CA . ALA A 1 259 ? -3.944 -54.591 -0.337 1.00 41.81 259 ALA A CA 1
ATOM 1899 C C . ALA A 1 259 ? -4.215 -56.048 0.104 1.00 41.81 259 ALA A C 1
ATOM 1901 O O . ALA A 1 259 ? -4.602 -56.270 1.248 1.00 41.81 259 ALA A O 1
ATOM 1902 N N . GLU A 1 260 ? -4.018 -57.038 -0.777 1.00 43.66 260 GLU A N 1
ATOM 1903 C CA . GLU A 1 260 ? -4.181 -58.465 -0.425 1.00 43.66 260 GLU A CA 1
ATOM 1904 C C . GLU A 1 260 ? -2.930 -59.330 -0.661 1.00 43.66 260 GLU A C 1
ATOM 1906 O O . GLU A 1 260 ? -2.973 -60.534 -0.449 1.00 43.66 260 GLU A O 1
ATOM 1911 N N . VAL A 1 261 ? -1.777 -58.769 -1.048 1.00 46.22 261 VAL A N 1
ATOM 1912 C CA . VAL A 1 261 ? -0.544 -59.573 -1.155 1.00 46.22 261 VAL A CA 1
ATOM 1913 C C . VAL A 1 261 ? 0.687 -58.727 -0.840 1.00 46.22 261 VAL A C 1
ATOM 1915 O O . VAL A 1 261 ? 1.251 -58.117 -1.741 1.00 46.22 261 VAL A O 1
ATOM 1918 N N . ALA A 1 262 ? 1.081 -58.671 0.434 1.00 39.03 262 ALA A N 1
ATOM 1919 C CA . ALA A 1 262 ? 2.482 -58.589 0.885 1.00 39.03 262 ALA A CA 1
ATOM 1920 C C . ALA A 1 262 ? 2.528 -58.286 2.390 1.00 39.03 262 ALA A C 1
ATOM 1922 O O . ALA A 1 262 ? 2.757 -57.156 2.818 1.00 39.03 262 ALA A O 1
ATOM 1923 N N . ALA A 1 263 ? 2.314 -59.322 3.193 1.00 38.53 263 ALA A N 1
ATOM 1924 C CA . ALA A 1 263 ? 2.869 -59.406 4.531 1.00 38.53 263 ALA A CA 1
ATOM 1925 C C . ALA A 1 263 ? 3.828 -60.595 4.507 1.00 38.53 263 ALA A C 1
ATOM 1927 O O . ALA A 1 263 ? 3.352 -61.714 4.381 1.00 38.53 263 ALA A O 1
ATOM 1928 N N . GLU A 1 264 ? 5.136 -60.335 4.529 1.00 38.50 264 GLU A N 1
ATOM 1929 C CA . GLU A 1 264 ? 6.183 -61.152 5.164 1.00 38.50 264 GLU A CA 1
ATOM 1930 C C . GLU A 1 264 ? 7.577 -60.575 4.845 1.00 38.50 264 GLU A C 1
ATOM 1932 O O . GLU A 1 264 ? 7.780 -59.961 3.801 1.00 38.50 264 GLU A O 1
ATOM 1937 N N . ASP A 1 265 ? 8.494 -60.776 5.796 1.00 36.03 265 ASP A N 1
ATOM 1938 C CA . ASP A 1 265 ? 9.912 -60.374 5.869 1.00 36.03 265 ASP A CA 1
ATOM 1939 C C . ASP A 1 265 ? 10.195 -58.905 6.270 1.00 36.03 265 ASP A C 1
ATOM 1941 O O . ASP A 1 265 ? 9.801 -57.956 5.608 1.00 36.03 265 ASP A O 1
ATOM 1945 N N . GLY A 1 266 ? 10.908 -58.569 7.351 1.00 34.34 266 GLY A N 1
ATOM 1946 C CA . GLY A 1 266 ? 11.751 -59.364 8.245 1.00 34.34 266 GLY A CA 1
ATOM 1947 C C . GLY A 1 266 ? 13.035 -58.600 8.626 1.00 34.34 266 GLY A C 1
ATOM 1948 O O . GLY A 1 266 ? 14.027 -58.700 7.926 1.00 34.34 266 GLY A O 1
ATOM 1949 N N . ALA A 1 267 ? 12.976 -57.853 9.737 1.00 31.98 267 ALA A N 1
ATOM 1950 C CA . ALA A 1 267 ? 13.992 -57.582 10.780 1.00 31.98 267 ALA A CA 1
ATOM 1951 C C . ALA A 1 267 ? 15.478 -57.161 10.518 1.00 31.98 267 ALA A C 1
ATOM 1953 O O . ALA A 1 267 ? 16.204 -57.736 9.718 1.00 31.98 267 ALA A O 1
ATOM 1954 N N . ALA A 1 268 ? 15.937 -56.308 11.463 1.00 32.50 268 ALA A N 1
ATOM 1955 C CA . ALA A 1 268 ? 17.302 -56.056 11.996 1.00 32.50 268 ALA A CA 1
ATOM 1956 C C . ALA A 1 268 ? 18.255 -55.130 11.197 1.00 32.50 268 ALA A C 1
ATOM 1958 O O . ALA A 1 268 ? 18.382 -55.249 9.992 1.00 32.50 268 ALA A O 1
ATOM 1959 N N . GLY A 1 269 ? 19.017 -54.193 11.784 1.00 30.02 269 GLY A N 1
ATOM 1960 C CA . GLY A 1 269 ? 19.254 -53.787 13.174 1.00 30.02 269 GLY A CA 1
ATOM 1961 C C . GLY A 1 269 ? 20.396 -52.742 13.257 1.00 30.02 269 GLY A C 1
ATOM 1962 O O . GLY A 1 269 ? 20.933 -52.334 12.233 1.00 30.02 269 GLY A O 1
ATOM 1963 N N . LEU A 1 270 ? 20.784 -52.409 14.498 1.00 32.19 270 LEU A N 1
ATOM 1964 C CA . LEU A 1 270 ? 21.983 -51.687 14.984 1.00 32.19 270 LEU A CA 1
ATOM 1965 C C . LEU A 1 270 ? 21.912 -50.172 15.270 1.00 32.19 270 LEU A C 1
ATOM 1967 O O . LEU A 1 270 ? 21.960 -49.307 14.402 1.00 32.19 270 LEU A O 1
ATOM 1971 N N . ALA A 1 271 ? 21.920 -49.914 16.581 1.00 35.91 271 ALA A N 1
ATOM 1972 C CA . ALA A 1 271 ? 22.271 -48.684 17.268 1.00 35.91 271 ALA A CA 1
ATOM 1973 C C . ALA A 1 271 ? 23.798 -48.536 17.420 1.00 35.91 271 ALA A C 1
ATOM 1975 O O . ALA A 1 271 ? 24.496 -49.534 17.602 1.00 35.91 271 ALA A O 1
ATOM 1976 N N . ALA A 1 272 ? 24.292 -47.295 17.472 1.00 33.19 272 ALA A N 1
ATOM 1977 C CA . ALA A 1 272 ? 25.552 -46.958 18.135 1.00 33.19 272 ALA A CA 1
ATOM 1978 C C . ALA A 1 272 ? 25.549 -45.497 18.626 1.00 33.19 272 ALA A C 1
ATOM 1980 O O . ALA A 1 272 ? 25.242 -44.569 17.883 1.00 33.19 272 ALA A O 1
ATOM 1981 N N . ASN A 1 273 ? 25.891 -45.350 19.907 1.00 33.28 273 ASN A N 1
ATOM 1982 C CA . ASN A 1 273 ? 26.086 -44.123 20.678 1.00 33.28 273 ASN A CA 1
ATOM 1983 C C . ASN A 1 273 ? 27.342 -43.340 20.252 1.00 33.28 273 ASN A C 1
ATOM 1985 O O . ASN A 1 273 ? 28.305 -43.950 19.792 1.00 33.28 273 ASN A O 1
ATOM 1989 N N . GLY A 1 274 ? 27.416 -42.049 20.610 1.00 30.62 274 GLY A N 1
ATOM 1990 C CA . GLY A 1 274 ? 28.704 -41.465 21.011 1.00 30.62 274 GLY A CA 1
ATOM 1991 C C . GLY A 1 274 ? 28.904 -39.954 20.853 1.00 30.62 274 GLY A C 1
ATOM 1992 O O . GLY A 1 274 ? 29.138 -39.477 19.754 1.00 30.62 274 GLY A O 1
ATOM 1993 N N . ALA A 1 275 ? 28.994 -39.285 22.008 1.00 32.62 275 ALA A N 1
ATOM 1994 C CA . ALA A 1 275 ? 29.871 -38.149 22.327 1.00 32.62 275 ALA A CA 1
ATOM 1995 C C . ALA A 1 275 ? 29.494 -36.722 21.868 1.00 32.62 275 ALA A C 1
ATOM 1997 O O . ALA A 1 275 ? 29.801 -36.254 20.775 1.00 32.62 275 ALA A O 1
ATOM 1998 N N . SER A 1 276 ? 28.946 -36.000 22.845 1.00 36.09 276 SER A N 1
ATOM 1999 C CA . SER A 1 276 ? 28.967 -34.551 23.030 1.00 36.09 276 SER A CA 1
ATOM 2000 C C . SER A 1 276 ? 30.387 -34.011 23.251 1.00 36.09 276 SER A C 1
ATOM 2002 O O . SER A 1 276 ? 31.100 -34.495 24.131 1.00 36.09 276 SER A O 1
ATOM 2004 N N . ALA A 1 277 ? 30.750 -32.950 22.530 1.00 33.53 277 ALA A N 1
ATOM 2005 C CA . ALA A 1 277 ? 31.842 -32.050 22.889 1.00 33.53 277 ALA A CA 1
ATOM 2006 C C . ALA A 1 277 ? 31.337 -30.604 22.765 1.00 33.53 277 ALA A C 1
ATOM 2008 O O . ALA A 1 277 ? 31.110 -30.110 21.661 1.00 33.53 277 ALA A O 1
ATOM 2009 N N . GLU A 1 278 ? 31.124 -29.955 23.911 1.00 40.72 278 GLU A N 1
ATOM 2010 C CA . GLU A 1 278 ? 30.949 -28.506 24.015 1.00 40.72 278 GLU A CA 1
ATOM 2011 C C . GLU A 1 278 ? 32.279 -27.831 23.671 1.00 40.72 278 GLU A C 1
ATOM 2013 O O . GLU A 1 278 ? 33.273 -27.983 24.381 1.00 40.72 278 GLU A O 1
ATOM 2018 N N . ALA A 1 279 ? 32.294 -27.098 22.559 1.00 34.62 279 ALA A N 1
ATOM 2019 C CA . ALA A 1 279 ? 33.349 -26.159 22.220 1.00 34.62 279 ALA A CA 1
ATOM 2020 C C . ALA A 1 279 ? 32.747 -24.752 22.208 1.00 34.62 279 ALA A C 1
ATOM 2022 O O . ALA A 1 279 ? 31.852 -24.438 21.423 1.00 34.62 279 ALA A O 1
ATOM 2023 N N . GLU A 1 280 ? 33.249 -23.934 23.123 1.00 38.88 280 GLU A N 1
ATOM 2024 C CA . GLU A 1 280 ? 32.960 -22.520 23.317 1.00 38.88 280 GLU A CA 1
ATOM 2025 C C . GLU A 1 280 ? 33.221 -21.739 22.012 1.00 38.88 280 GLU A C 1
ATOM 2027 O O . GLU A 1 280 ? 34.354 -21.636 21.533 1.00 38.88 280 GLU A O 1
ATOM 2032 N N . ALA A 1 281 ? 32.150 -21.245 21.383 1.00 34.44 281 ALA A N 1
ATOM 2033 C CA . ALA A 1 281 ? 32.202 -20.590 20.081 1.00 34.44 281 ALA A CA 1
ATOM 2034 C C . ALA A 1 281 ? 32.433 -19.078 20.225 1.00 34.44 281 ALA A C 1
ATOM 2036 O O . ALA A 1 281 ? 31.534 -18.314 20.575 1.00 34.44 281 ALA A O 1
ATOM 2037 N N . ALA A 1 282 ? 33.640 -18.640 19.868 1.00 40.06 282 ALA A N 1
ATOM 2038 C CA . ALA A 1 282 ? 33.884 -17.280 19.395 1.00 40.06 282 ALA A CA 1
ATOM 2039 C C . ALA A 1 282 ? 32.959 -16.968 18.193 1.00 40.06 282 ALA A C 1
ATOM 2041 O O . ALA A 1 282 ? 32.614 -17.893 17.451 1.00 40.06 282 ALA A O 1
ATOM 2042 N N . PRO A 1 283 ? 32.558 -15.700 17.960 1.00 36.69 283 PRO A N 1
ATOM 2043 C CA . PRO A 1 283 ? 31.600 -15.347 16.912 1.00 36.69 283 PRO A CA 1
ATOM 2044 C C . PRO A 1 283 ? 32.120 -15.790 15.541 1.00 36.69 283 PRO A C 1
ATOM 2046 O O . PRO A 1 283 ? 33.043 -15.202 14.974 1.00 36.69 283 PRO A O 1
ATOM 2049 N N . ALA A 1 284 ? 31.538 -16.873 15.027 1.00 38.94 284 ALA A N 1
ATOM 2050 C CA . ALA A 1 284 ? 31.871 -17.430 13.734 1.00 38.94 284 ALA A CA 1
ATOM 2051 C C . ALA A 1 284 ? 31.456 -16.429 12.656 1.00 38.94 284 ALA A C 1
ATOM 2053 O O . ALA A 1 284 ? 30.274 -16.129 12.489 1.00 38.94 284 ALA A O 1
ATOM 2054 N N . ALA A 1 285 ? 32.429 -15.923 11.899 1.00 44.94 285 ALA A N 1
ATOM 2055 C CA . ALA A 1 285 ? 32.145 -15.313 10.612 1.00 44.94 285 ALA A CA 1
ATOM 2056 C C . ALA A 1 285 ? 31.319 -16.322 9.798 1.00 44.94 285 ALA A C 1
ATOM 2058 O O . ALA A 1 285 ? 31.781 -17.444 9.570 1.00 44.94 285 ALA A O 1
ATOM 2059 N N . ALA A 1 286 ? 30.087 -15.947 9.444 1.00 46.44 286 ALA A N 1
ATOM 2060 C CA . ALA A 1 286 ? 29.140 -16.805 8.745 1.00 46.44 286 ALA A CA 1
ATOM 2061 C C . ALA A 1 286 ? 29.835 -17.472 7.550 1.00 46.44 286 ALA A C 1
ATOM 2063 O O . ALA A 1 286 ? 30.281 -16.797 6.618 1.00 46.44 286 ALA A O 1
ATOM 2064 N N . LYS A 1 287 ? 29.996 -18.801 7.604 1.00 47.19 287 LYS A N 1
ATOM 2065 C CA . LYS A 1 287 ? 30.551 -19.549 6.474 1.00 47.19 287 LYS A CA 1
ATOM 2066 C C . LYS A 1 287 ? 29.615 -19.318 5.284 1.00 47.19 287 LYS A C 1
ATOM 2068 O O . LYS A 1 287 ? 28.412 -19.511 5.448 1.00 47.19 287 LYS A O 1
ATOM 2073 N N . PRO A 1 288 ? 30.127 -18.923 4.106 1.00 49.31 288 PRO A N 1
ATOM 2074 C CA . PRO A 1 288 ? 29.286 -18.719 2.937 1.00 49.31 288 PRO A CA 1
ATOM 2075 C C . PRO A 1 288 ? 28.511 -20.006 2.654 1.00 49.31 288 PRO A C 1
ATOM 2077 O O . PRO A 1 288 ? 29.101 -21.073 2.467 1.00 49.31 288 PRO A O 1
ATOM 2080 N N . HIS A 1 289 ? 27.183 -19.912 2.669 1.00 52.81 289 HIS A N 1
ATOM 2081 C CA . HIS A 1 289 ? 26.312 -21.030 2.348 1.00 52.81 289 HIS A CA 1
ATOM 2082 C C . HIS A 1 289 ? 26.631 -21.522 0.930 1.00 52.81 289 HIS A C 1
ATOM 2084 O O . HIS A 1 289 ? 26.666 -20.738 -0.021 1.00 52.81 289 HIS A O 1
ATOM 2090 N N . GLY A 1 290 ? 26.881 -22.824 0.774 1.00 65.62 290 GLY A N 1
ATOM 2091 C CA . GLY A 1 290 ? 27.069 -23.413 -0.551 1.00 65.62 290 GLY A CA 1
ATOM 2092 C C . GLY A 1 290 ? 25.832 -23.179 -1.436 1.00 65.62 290 GLY A C 1
ATOM 2093 O O . GLY A 1 290 ? 24.726 -23.037 -0.910 1.00 65.62 290 GLY A O 1
ATOM 2094 N N . PRO A 1 291 ? 25.968 -23.179 -2.776 1.00 66.19 291 PRO A N 1
ATOM 2095 C CA . PRO A 1 291 ? 24.855 -22.935 -3.706 1.00 66.19 291 PRO A CA 1
ATOM 2096 C C . PRO A 1 291 ? 23.647 -23.862 -3.472 1.00 66.19 291 PRO A C 1
ATOM 2098 O O . PRO A 1 291 ? 22.512 -23.474 -3.734 1.00 66.19 291 PRO A O 1
ATOM 2101 N N . SER A 1 292 ? 23.873 -25.055 -2.908 1.00 73.56 292 SER A N 1
ATOM 2102 C CA . SER A 1 292 ? 22.819 -25.993 -2.501 1.00 73.56 292 SER A CA 1
ATOM 2103 C C . SER A 1 292 ? 21.883 -25.434 -1.423 1.00 73.56 292 SER A C 1
ATOM 2105 O O . SER A 1 292 ? 20.675 -25.615 -1.523 1.00 73.56 292 SER A O 1
ATOM 2107 N N . ALA A 1 293 ? 22.408 -24.726 -0.419 1.00 76.44 293 ALA A N 1
ATOM 2108 C CA . ALA A 1 293 ? 21.605 -24.200 0.688 1.00 76.44 293 ALA A CA 1
ATOM 2109 C C . ALA A 1 293 ? 20.712 -23.027 0.243 1.00 76.44 293 ALA A C 1
ATOM 2111 O O . ALA A 1 293 ? 19.568 -22.915 0.669 1.00 76.44 293 ALA A O 1
ATOM 2112 N N . VAL A 1 294 ? 21.191 -22.198 -0.691 1.00 73.19 294 VAL A N 1
ATOM 2113 C CA . VAL A 1 294 ? 20.391 -21.115 -1.295 1.00 73.19 294 VAL A CA 1
ATOM 2114 C C . VAL A 1 294 ? 19.243 -21.672 -2.129 1.00 73.19 294 VAL A C 1
ATOM 2116 O O . VAL A 1 294 ? 18.124 -21.166 -2.073 1.00 73.19 294 VAL A O 1
ATOM 2119 N N . LEU A 1 295 ? 19.510 -22.724 -2.907 1.00 73.94 295 LEU A N 1
ATOM 2120 C CA . LEU A 1 295 ? 18.479 -23.413 -3.679 1.00 73.94 295 LEU A CA 1
ATOM 2121 C C . LEU A 1 295 ? 17.445 -24.066 -2.760 1.00 73.94 295 LEU A C 1
ATOM 2123 O O . LEU A 1 295 ? 16.251 -24.004 -3.045 1.00 73.94 295 LEU A O 1
ATOM 2127 N N . GLU A 1 296 ? 17.878 -24.654 -1.648 1.00 77.06 296 GLU A N 1
ATOM 2128 C CA . GLU A 1 296 ? 16.978 -25.235 -0.657 1.00 77.06 296 GLU A CA 1
ATOM 2129 C C . GLU A 1 296 ? 16.101 -24.176 0.020 1.00 77.06 296 GLU A C 1
ATOM 2131 O O . GLU A 1 296 ? 14.884 -24.366 0.097 1.00 77.06 296 GLU A O 1
ATOM 2136 N N . TRP A 1 297 ? 16.683 -23.038 0.414 1.00 84.06 297 TRP A N 1
ATOM 2137 C CA . TRP A 1 297 ? 15.946 -21.885 0.933 1.00 84.06 297 TRP A CA 1
ATOM 2138 C C . TRP A 1 297 ? 14.937 -21.358 -0.090 1.00 84.06 297 TRP A C 1
ATOM 2140 O O . TRP A 1 297 ? 13.751 -21.271 0.212 1.00 84.06 297 TRP A O 1
ATOM 2150 N N . ALA A 1 298 ? 15.353 -21.096 -1.332 1.00 70.06 298 ALA A N 1
ATOM 2151 C CA . ALA A 1 298 ? 14.465 -20.578 -2.373 1.00 70.06 298 ALA A CA 1
ATOM 2152 C C . ALA A 1 298 ? 13.349 -21.578 -2.738 1.00 70.06 298 ALA A C 1
ATOM 2154 O O . ALA A 1 298 ? 12.212 -21.185 -3.023 1.00 70.06 298 ALA A O 1
ATOM 2155 N N . ALA A 1 299 ? 13.638 -22.882 -2.690 1.00 76.06 299 ALA A N 1
ATOM 2156 C CA . ALA A 1 299 ? 12.620 -23.922 -2.795 1.00 76.06 299 ALA A CA 1
ATOM 2157 C C . ALA A 1 299 ? 11.674 -23.897 -1.583 1.00 76.06 299 ALA A C 1
ATOM 2159 O O . ALA A 1 299 ? 10.463 -24.042 -1.751 1.00 76.06 299 ALA A O 1
ATOM 2160 N N . GLY A 1 300 ? 12.207 -23.660 -0.383 1.00 74.50 300 GLY A N 1
ATOM 2161 C CA . GLY A 1 300 ? 11.457 -23.406 0.846 1.00 74.50 300 GLY A CA 1
ATOM 2162 C C . GLY A 1 300 ? 10.506 -22.219 0.719 1.00 74.50 300 GLY A C 1
ATOM 2163 O O . GLY A 1 300 ? 9.331 -22.370 1.031 1.00 74.50 300 GLY A O 1
ATOM 2164 N N . VAL A 1 301 ? 10.951 -21.095 0.155 1.00 73.69 301 VAL A N 1
ATOM 2165 C CA . VAL A 1 301 ? 10.123 -19.909 -0.131 1.00 73.69 301 VAL A CA 1
ATOM 2166 C C . VAL A 1 301 ? 8.966 -20.256 -1.073 1.00 73.69 301 VAL A C 1
ATOM 2168 O O . VAL A 1 301 ? 7.817 -19.893 -0.814 1.00 73.69 301 VAL A O 1
ATOM 2171 N N . CYS A 1 302 ? 9.232 -21.014 -2.142 1.00 74.62 302 CYS A N 1
ATOM 2172 C CA . CYS A 1 302 ? 8.190 -21.459 -3.075 1.00 74.62 302 CYS A CA 1
ATOM 2173 C C . CYS A 1 302 ? 7.181 -22.412 -2.402 1.00 74.62 302 CYS A C 1
ATOM 2175 O O . CYS A 1 302 ? 5.977 -22.300 -2.637 1.00 74.62 302 CYS A O 1
ATOM 2177 N N . ARG A 1 303 ? 7.649 -23.322 -1.533 1.00 77.94 303 ARG A N 1
ATOM 2178 C CA . ARG A 1 303 ? 6.781 -24.205 -0.731 1.00 77.94 303 ARG A CA 1
ATOM 2179 C C . ARG A 1 303 ? 5.975 -23.425 0.309 1.00 77.94 303 ARG A C 1
ATOM 2181 O O . ARG A 1 303 ? 4.787 -23.680 0.462 1.00 77.94 303 ARG A O 1
ATOM 2188 N N . GLY A 1 304 ? 6.586 -22.452 0.980 1.00 70.19 304 GLY A N 1
ATOM 2189 C CA . GLY A 1 304 ? 5.935 -21.572 1.949 1.00 70.19 304 GLY A CA 1
ATOM 2190 C C . GLY A 1 304 ? 4.841 -20.721 1.307 1.00 70.19 304 GLY A C 1
ATOM 2191 O O . GLY A 1 304 ? 3.765 -20.576 1.880 1.00 70.19 304 GLY A O 1
ATOM 2192 N N . ALA A 1 305 ? 5.051 -20.248 0.073 1.00 70.31 305 ALA A N 1
ATOM 2193 C CA . ALA A 1 305 ? 4.008 -19.595 -0.719 1.00 70.31 305 ALA A CA 1
ATOM 2194 C C . ALA A 1 305 ? 2.801 -20.524 -0.956 1.00 70.31 305 ALA A C 1
ATOM 2196 O O . ALA A 1 305 ? 1.649 -20.099 -0.840 1.00 70.31 305 ALA A O 1
ATOM 2197 N N . ALA A 1 306 ? 3.058 -21.805 -1.241 1.00 64.56 306 ALA A N 1
ATOM 2198 C CA . ALA A 1 306 ? 2.025 -22.827 -1.397 1.00 64.56 306 ALA A CA 1
ATOM 2199 C C . ALA A 1 306 ? 1.278 -23.085 -0.080 1.00 64.56 306 ALA A C 1
ATOM 2201 O O . ALA A 1 306 ? 0.054 -23.113 -0.061 1.00 64.56 306 ALA A O 1
ATOM 2202 N N . ALA A 1 307 ? 2.008 -23.223 1.028 1.00 66.62 307 ALA A N 1
ATOM 2203 C CA . ALA A 1 307 ? 1.441 -23.487 2.346 1.00 66.62 307 ALA A CA 1
ATOM 2204 C C . ALA A 1 307 ? 0.630 -22.298 2.880 1.00 66.62 307 ALA A C 1
ATOM 2206 O O . ALA A 1 307 ? -0.461 -22.495 3.401 1.00 66.62 307 ALA A O 1
ATOM 2207 N N . GLY A 1 308 ? 1.105 -21.063 2.700 1.00 60.44 308 GLY A N 1
ATOM 2208 C CA . GLY A 1 308 ? 0.366 -19.862 3.096 1.00 60.44 308 GLY A CA 1
ATOM 2209 C C . GLY A 1 308 ? -0.925 -19.680 2.297 1.00 60.44 308 GLY A C 1
ATOM 2210 O O . GLY A 1 308 ? -1.960 -19.317 2.853 1.00 60.44 308 GLY A O 1
ATOM 2211 N N . THR A 1 309 ? -0.900 -19.991 0.997 1.00 58.09 309 THR A N 1
ATOM 2212 C CA . THR A 1 309 ? -2.097 -19.920 0.146 1.00 58.09 309 THR A CA 1
ATOM 2213 C C . THR A 1 309 ? -3.066 -21.079 0.390 1.00 58.09 309 THR A C 1
ATOM 2215 O O . THR A 1 309 ? -4.275 -20.856 0.434 1.00 58.09 309 THR A O 1
ATOM 2218 N N . ALA A 1 310 ? -2.558 -22.293 0.618 1.00 56.50 310 ALA A N 1
ATOM 2219 C CA . ALA A 1 310 ? -3.360 -23.460 0.969 1.00 56.50 310 ALA A CA 1
ATOM 2220 C C . ALA A 1 310 ? -3.949 -23.351 2.381 1.00 56.50 310 ALA A C 1
ATOM 2222 O O . ALA A 1 310 ? -5.121 -23.645 2.555 1.00 56.50 310 ALA A O 1
ATOM 2223 N N . GLY A 1 311 ? -3.196 -22.861 3.369 1.00 54.75 311 GLY A N 1
ATOM 2224 C CA . GLY A 1 311 ? -3.678 -22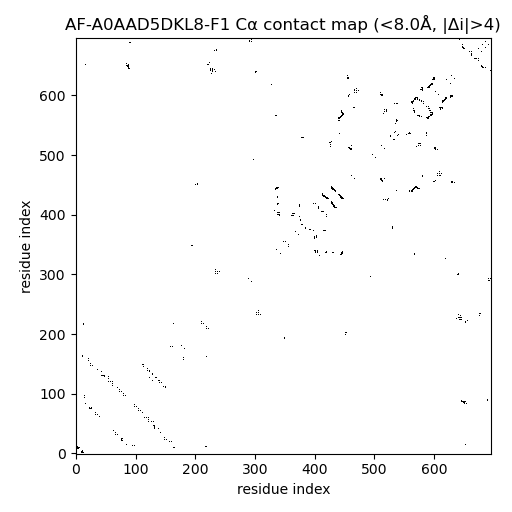.603 4.730 1.00 54.75 311 GLY A CA 1
ATOM 2225 C C . GLY A 1 311 ? -4.769 -21.533 4.763 1.00 54.75 311 GLY A C 1
ATOM 2226 O O . GLY A 1 311 ? -5.780 -21.711 5.434 1.00 54.75 311 GLY A O 1
ATOM 2227 N N . ALA A 1 312 ? -4.638 -20.478 3.952 1.00 52.84 312 ALA A N 1
ATOM 2228 C CA . ALA A 1 312 ? -5.700 -19.487 3.770 1.00 52.84 312 ALA A CA 1
ATOM 2229 C C . ALA A 1 312 ? -6.961 -20.053 3.083 1.00 52.84 312 ALA A C 1
ATOM 2231 O O . ALA A 1 312 ? -8.041 -19.498 3.262 1.00 52.84 312 ALA A O 1
ATOM 2232 N N . ALA A 1 313 ? -6.837 -21.128 2.297 1.00 47.78 313 ALA A N 1
ATOM 2233 C CA . ALA A 1 313 ? -7.967 -21.821 1.675 1.00 47.78 313 ALA A CA 1
ATOM 2234 C C . ALA A 1 313 ? -8.551 -22.945 2.559 1.00 47.78 313 ALA A C 1
ATOM 2236 O O . ALA A 1 313 ? -9.743 -23.227 2.471 1.00 47.78 313 ALA A O 1
ATOM 2237 N N . ALA A 1 314 ? -7.721 -23.577 3.397 1.00 44.09 314 ALA A N 1
ATOM 2238 C CA . ALA A 1 314 ? -8.064 -24.703 4.267 1.00 44.09 314 ALA A CA 1
ATOM 2239 C C . ALA A 1 314 ? -8.643 -24.258 5.613 1.00 44.09 314 ALA A C 1
ATOM 2241 O O . ALA A 1 314 ? -9.498 -24.949 6.163 1.00 44.09 314 ALA A O 1
ATOM 2242 N N . VAL A 1 315 ? -8.279 -23.066 6.104 1.00 48.69 315 VAL A N 1
ATOM 2243 C CA . VAL A 1 315 ? -9.124 -22.341 7.058 1.00 48.69 315 VAL A CA 1
ATOM 2244 C C . VAL A 1 315 ? -10.307 -21.795 6.261 1.00 48.69 315 VAL A C 1
ATOM 2246 O O . VAL A 1 315 ? -10.413 -20.602 5.981 1.00 48.69 315 VAL A O 1
ATOM 2249 N N . GLN A 1 316 ? -11.200 -22.697 5.852 1.00 44.31 316 GLN A N 1
ATOM 2250 C CA . GLN A 1 316 ? -12.567 -22.357 5.504 1.00 44.31 316 GLN A CA 1
ATOM 2251 C C . GLN A 1 316 ? -13.183 -21.780 6.778 1.00 44.31 316 GLN A C 1
ATOM 2253 O O . GLN A 1 316 ? -13.810 -22.478 7.570 1.00 44.31 316 GLN A O 1
ATOM 2258 N N . GLN A 1 317 ? -12.957 -20.485 7.010 1.00 54.84 317 GLN A N 1
ATOM 2259 C CA . GLN A 1 317 ? -13.846 -19.711 7.854 1.00 54.84 317 GLN A CA 1
ATOM 2260 C C . GLN A 1 317 ? -15.229 -19.970 7.278 1.00 54.84 317 GLN A C 1
ATOM 2262 O O . GLN A 1 317 ? -15.471 -19.658 6.107 1.00 54.84 317 GLN A O 1
ATOM 2267 N N . ALA A 1 318 ? -16.085 -20.633 8.060 1.00 54.19 318 ALA A N 1
ATOM 2268 C CA . ALA A 1 318 ? -17.467 -20.835 7.672 1.00 54.19 318 ALA A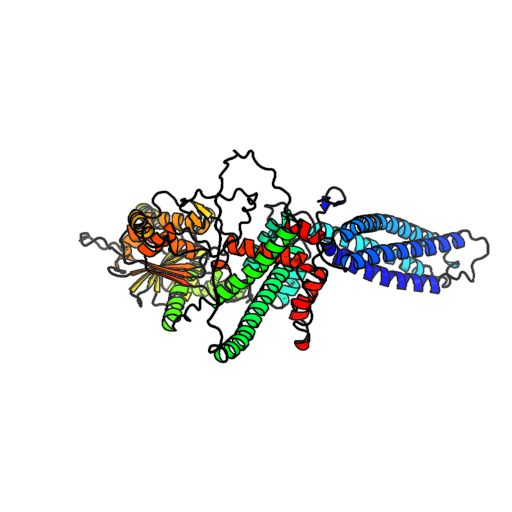 CA 1
ATOM 2269 C C . ALA A 1 318 ? -17.979 -19.474 7.181 1.00 54.19 318 ALA A C 1
ATOM 2271 O O . ALA A 1 318 ? -17.750 -18.478 7.883 1.00 54.19 318 ALA A O 1
ATOM 2272 N N . PRO A 1 319 ? -18.553 -19.389 5.963 1.00 62.59 319 PRO A N 1
ATOM 2273 C CA . PRO A 1 319 ? -19.069 -18.126 5.464 1.00 62.59 319 PRO A CA 1
ATOM 2274 C C . PRO A 1 319 ? -19.943 -17.557 6.570 1.00 62.59 319 PRO A C 1
ATOM 2276 O O . PRO A 1 319 ? -20.801 -18.274 7.091 1.00 62.59 319 PRO A O 1
ATOM 2279 N N . ALA A 1 320 ? -19.635 -16.330 7.000 1.00 67.56 320 ALA A N 1
ATOM 2280 C CA . ALA A 1 320 ? -20.364 -15.707 8.090 1.00 67.56 320 ALA A CA 1
ATOM 2281 C C . ALA A 1 320 ? -21.854 -15.868 7.781 1.00 67.56 320 ALA A C 1
ATOM 2283 O O . ALA A 1 320 ? -22.290 -15.501 6.686 1.00 67.56 320 ALA A O 1
ATOM 2284 N N . GLY A 1 321 ? -22.597 -16.489 8.702 1.00 85.19 321 GLY A N 1
ATOM 2285 C CA . GLY A 1 321 ? -24.037 -16.642 8.537 1.00 85.19 321 GLY A CA 1
ATOM 2286 C C . GLY A 1 321 ? -24.653 -15.281 8.218 1.00 85.19 321 GLY A C 1
ATOM 2287 O O . GLY A 1 321 ? -24.121 -14.247 8.627 1.00 85.19 321 GLY A O 1
ATOM 2288 N N . GLU A 1 322 ? -25.759 -15.266 7.479 1.00 89.38 322 GLU A N 1
ATOM 2289 C CA . GLU A 1 322 ? -26.422 -14.023 7.064 1.00 89.38 322 GLU A CA 1
ATOM 2290 C C . GLU A 1 322 ? -26.666 -13.071 8.250 1.00 89.38 322 GLU A C 1
ATOM 2292 O O . GLU A 1 322 ? -26.464 -11.864 8.137 1.00 89.38 322 GLU A O 1
ATOM 2297 N N . GLU A 1 323 ? -26.973 -13.631 9.422 1.00 92.12 323 GLU A N 1
ATOM 2298 C CA . GLU A 1 323 ? -27.102 -12.908 10.688 1.00 92.12 323 GLU A CA 1
ATOM 2299 C C . GLU A 1 323 ? -25.799 -12.226 11.137 1.00 92.12 323 GLU A C 1
ATOM 2301 O O . GLU A 1 323 ? -25.798 -11.033 11.435 1.00 92.12 323 GLU A O 1
ATOM 2306 N N . ALA A 1 324 ? -24.670 -12.940 11.127 1.00 89.75 324 ALA A N 1
ATOM 2307 C CA . ALA A 1 324 ? -23.368 -12.376 11.483 1.00 89.75 324 ALA A CA 1
ATOM 2308 C C . ALA A 1 324 ? -22.931 -11.291 10.486 1.00 89.75 324 ALA A C 1
ATOM 2310 O O . ALA A 1 324 ? -22.330 -10.291 10.877 1.00 89.75 324 ALA A O 1
ATOM 2311 N N . ALA A 1 325 ? -23.264 -11.452 9.202 1.00 90.38 325 ALA A N 1
ATOM 2312 C CA . ALA A 1 325 ? -23.025 -10.433 8.186 1.00 90.38 325 ALA A CA 1
ATOM 2313 C C . ALA A 1 325 ? -23.908 -9.188 8.397 1.00 90.38 325 ALA A C 1
ATOM 2315 O O . ALA A 1 325 ? -23.413 -8.064 8.287 1.00 90.38 325 ALA A O 1
ATOM 2316 N N . ALA A 1 326 ? -25.188 -9.365 8.741 1.00 94.31 326 ALA A N 1
ATOM 2317 C CA . ALA A 1 326 ? -26.096 -8.276 9.102 1.00 94.31 326 ALA A CA 1
ATOM 2318 C C . ALA A 1 326 ? -25.630 -7.537 10.366 1.00 94.31 326 ALA A C 1
ATOM 2320 O O . ALA A 1 326 ? -25.645 -6.304 10.403 1.00 94.31 326 ALA A O 1
ATOM 2321 N N . GLU A 1 327 ? -25.161 -8.267 11.378 1.00 95.75 327 GLU A N 1
ATOM 2322 C CA . GLU A 1 327 ? -24.617 -7.684 12.600 1.00 95.75 327 GLU A CA 1
ATOM 2323 C C . GLU A 1 327 ? -23.305 -6.927 12.339 1.00 95.75 327 GLU A C 1
ATOM 2325 O O . GLU A 1 327 ? -23.171 -5.767 12.734 1.00 95.75 327 GLU A O 1
ATOM 2330 N N . ALA A 1 328 ? -22.381 -7.513 11.574 1.00 94.94 328 ALA A N 1
ATOM 2331 C CA . ALA A 1 328 ? -21.170 -6.828 11.133 1.00 94.94 328 ALA A CA 1
ATOM 2332 C C . ALA A 1 328 ? -21.503 -5.553 10.341 1.00 94.94 328 ALA A C 1
ATOM 2334 O O . ALA A 1 328 ? -20.896 -4.504 10.565 1.00 94.94 328 ALA A O 1
ATOM 2335 N N . LEU A 1 329 ? -22.490 -5.603 9.440 1.00 94.56 329 LEU A N 1
ATOM 2336 C CA . LEU A 1 329 ? -22.923 -4.439 8.669 1.00 94.56 329 LEU A CA 1
ATOM 2337 C C . LEU A 1 329 ? -23.495 -3.343 9.575 1.00 94.56 329 LEU A C 1
ATOM 2339 O O . LEU A 1 329 ? -23.195 -2.167 9.351 1.00 94.56 329 LEU A O 1
ATOM 2343 N N . HIS A 1 330 ? -24.272 -3.707 10.596 1.00 97.06 330 HIS A N 1
ATOM 2344 C CA . HIS A 1 330 ? -24.792 -2.768 11.591 1.00 97.06 330 HIS A CA 1
ATOM 2345 C C . HIS A 1 330 ? -23.656 -2.047 12.324 1.00 97.06 330 HIS A C 1
ATOM 2347 O O . HIS A 1 330 ? -23.542 -0.821 12.242 1.00 97.06 330 HIS A O 1
ATOM 2353 N N . TRP A 1 331 ? -22.746 -2.802 12.946 1.00 97.81 331 TRP A N 1
ATOM 2354 C CA . TRP A 1 331 ? -21.646 -2.232 13.731 1.00 97.81 331 TRP A CA 1
ATOM 2355 C C . TRP A 1 331 ? -20.598 -1.507 12.878 1.00 97.81 331 TRP A C 1
ATOM 2357 O O . TRP A 1 331 ? -19.973 -0.549 13.343 1.00 97.81 331 TRP A O 1
ATOM 2367 N N . SER A 1 332 ? -20.461 -1.866 11.595 1.00 96.44 332 SER A N 1
ATOM 2368 C CA . SER A 1 332 ? -19.546 -1.181 10.670 1.00 96.44 332 SER A CA 1
ATOM 2369 C C . SER A 1 332 ? -19.873 0.306 10.517 1.00 96.44 332 SER A C 1
ATOM 2371 O O . SER A 1 332 ? -18.964 1.121 10.345 1.00 96.44 332 SER A O 1
ATOM 2373 N N . ARG A 1 333 ? -21.154 0.691 10.645 1.00 96.62 333 ARG A N 1
ATOM 2374 C CA . ARG A 1 333 ? -21.593 2.094 10.563 1.00 96.62 333 ARG A CA 1
ATOM 2375 C C . ARG A 1 333 ? -20.969 2.928 11.676 1.00 96.62 333 ARG A C 1
ATOM 2377 O O . ARG A 1 333 ? -20.505 4.032 11.405 1.00 96.62 333 ARG A O 1
ATOM 2384 N N . PHE A 1 334 ? -20.878 2.382 12.887 1.00 97.88 334 PHE A N 1
ATOM 2385 C CA . PHE A 1 334 ? -20.250 3.040 14.035 1.00 97.88 334 PHE A CA 1
ATOM 2386 C C . PHE A 1 334 ? -18.729 3.094 13.919 1.00 97.88 334 PHE A C 1
ATOM 2388 O O . PHE A 1 334 ? -18.138 4.110 14.275 1.00 97.88 334 PHE A O 1
ATOM 2395 N N . ALA A 1 335 ? -18.094 2.063 13.356 1.00 96.62 335 ALA A N 1
ATOM 2396 C CA . ALA A 1 335 ? -16.650 2.062 13.119 1.00 96.62 335 ALA A CA 1
ATOM 2397 C C . ALA A 1 335 ? -16.211 3.145 12.113 1.00 96.62 335 ALA A C 1
ATOM 2399 O O . ALA A 1 335 ? -15.129 3.719 12.243 1.00 96.62 335 ALA A O 1
ATOM 2400 N N . VAL A 1 336 ? -17.044 3.448 11.107 1.00 95.12 336 VAL A N 1
ATOM 2401 C CA . VAL A 1 336 ? -16.696 4.406 10.041 1.00 95.12 336 VAL A CA 1
ATOM 2402 C C . VAL A 1 336 ? -17.338 5.789 10.203 1.00 95.12 336 VAL A C 1
ATOM 2404 O O . VAL A 1 336 ? -16.842 6.756 9.626 1.00 95.12 336 VAL A O 1
ATOM 2407 N N . ALA A 1 337 ? -18.395 5.938 11.005 1.00 95.50 337 ALA A N 1
ATOM 2408 C CA . ALA A 1 337 ? -19.026 7.229 11.293 1.00 95.50 337 ALA A CA 1
ATOM 2409 C C . ALA A 1 337 ? -18.049 8.319 11.796 1.00 95.50 337 ALA A C 1
ATOM 2411 O O . ALA A 1 337 ? -18.171 9.456 11.324 1.00 95.50 337 ALA A O 1
ATOM 2412 N N . PRO A 1 338 ? -17.030 8.031 12.638 1.00 95.56 338 PRO A N 1
ATOM 2413 C CA . PRO A 1 338 ? -16.079 9.049 13.088 1.00 95.56 338 PRO A CA 1
ATOM 2414 C C . PRO A 1 338 ? -15.234 9.667 11.966 1.00 95.56 338 PRO A C 1
ATOM 2416 O O . PRO A 1 338 ? -14.697 10.761 12.127 1.00 95.56 338 PRO A O 1
ATOM 2419 N N . TYR A 1 339 ? -15.151 9.036 10.787 1.00 92.31 339 TYR A N 1
ATOM 2420 C CA . TYR A 1 339 ? -14.524 9.659 9.617 1.00 92.31 339 TYR A CA 1
ATOM 2421 C C . TYR A 1 339 ? -15.277 10.900 9.118 1.00 92.31 339 TYR A C 1
ATOM 2423 O O . TYR A 1 339 ? -14.687 11.751 8.439 1.00 92.31 339 TYR A O 1
ATOM 2431 N N . GLY A 1 340 ? -16.577 11.003 9.415 1.00 92.12 340 GLY A N 1
ATOM 2432 C CA . GLY A 1 340 ? -17.420 12.148 9.097 1.00 92.12 340 GLY A CA 1
ATOM 2433 C C . GLY A 1 340 ? -17.294 12.605 7.643 1.00 92.12 340 GLY A C 1
ATOM 2434 O O . GLY A 1 340 ? -17.434 11.832 6.693 1.00 92.12 340 GLY A O 1
ATOM 2435 N N . SER A 1 341 ? -16.984 13.887 7.443 1.00 87.25 341 SER A N 1
ATOM 2436 C CA . SER A 1 341 ? -16.960 14.516 6.115 1.00 87.25 341 SER A CA 1
ATOM 2437 C C . SER A 1 341 ? -15.924 13.916 5.158 1.00 87.25 341 SER A C 1
ATOM 2439 O O . SER A 1 341 ? -16.096 14.004 3.936 1.00 87.25 341 SER A O 1
ATOM 2441 N N . ARG A 1 342 ? -14.883 13.259 5.690 1.00 85.69 342 ARG A N 1
ATOM 2442 C CA . ARG A 1 342 ? -13.901 12.528 4.883 1.00 85.69 342 ARG A CA 1
ATOM 2443 C C . ARG A 1 342 ? -14.579 11.350 4.191 1.00 85.69 342 ARG A C 1
ATOM 2445 O O . ARG A 1 342 ? -14.588 11.308 2.962 1.00 85.69 342 ARG A O 1
ATOM 2452 N N . LEU A 1 343 ? -15.254 10.480 4.945 1.00 85.50 343 LEU A N 1
ATOM 2453 C CA . LEU A 1 343 ? -15.981 9.332 4.393 1.00 85.50 343 LEU A CA 1
ATOM 2454 C C . LEU A 1 343 ? -17.026 9.749 3.356 1.00 85.50 343 LEU A C 1
ATOM 2456 O O . LEU A 1 343 ? -17.113 9.127 2.299 1.00 85.50 343 LEU A O 1
ATOM 2460 N N . HIS A 1 344 ? -17.765 10.833 3.605 1.00 81.56 344 HIS A N 1
ATOM 2461 C CA . HIS A 1 344 ? -18.716 11.366 2.623 1.00 81.56 344 HIS A CA 1
ATOM 2462 C C . HIS A 1 344 ? -18.038 11.742 1.300 1.00 81.56 344 HIS A C 1
ATOM 2464 O O . HIS A 1 344 ? -18.528 11.398 0.224 1.00 81.56 344 HIS A O 1
ATOM 2470 N N . SER A 1 345 ? -16.888 12.415 1.383 1.00 78.06 345 SER A N 1
ATOM 2471 C CA . SER A 1 345 ? -16.105 12.805 0.206 1.00 78.06 345 SER A CA 1
ATOM 2472 C C . SER A 1 345 ? -15.587 11.584 -0.561 1.00 78.06 345 SER A C 1
ATOM 2474 O O . SER A 1 345 ? -15.538 11.609 -1.787 1.00 78.06 345 SER A O 1
ATOM 2476 N N . TRP A 1 346 ? -15.238 10.503 0.141 1.00 75.38 346 TRP A N 1
ATOM 2477 C CA . TRP A 1 346 ? -14.793 9.254 -0.482 1.00 75.38 346 TRP A CA 1
ATOM 2478 C C . TRP A 1 346 ? -15.929 8.482 -1.155 1.00 75.38 346 TRP A C 1
ATOM 2480 O O . TRP A 1 346 ? -15.796 8.123 -2.324 1.00 75.38 346 TRP A O 1
ATOM 2490 N N . ARG A 1 347 ? -17.079 8.311 -0.484 1.00 76.88 347 ARG A N 1
ATOM 2491 C CA . ARG A 1 347 ? -18.239 7.581 -1.036 1.00 76.88 347 ARG A CA 1
ATOM 2492 C C . ARG A 1 347 ? -18.767 8.185 -2.342 1.00 76.88 347 ARG A C 1
ATOM 2494 O O . ARG A 1 347 ? -19.272 7.457 -3.186 1.00 76.88 347 ARG A O 1
ATOM 2501 N N . ARG A 1 348 ? -18.672 9.508 -2.519 1.00 70.06 348 ARG A N 1
ATOM 2502 C CA . ARG A 1 348 ? -19.245 10.226 -3.675 1.00 70.06 348 ARG A CA 1
ATOM 2503 C C . ARG A 1 348 ? -18.301 10.382 -4.875 1.00 70.06 348 ARG A C 1
ATOM 2505 O O . ARG A 1 348 ? -18.707 10.958 -5.889 1.00 70.06 348 ARG A O 1
ATOM 2512 N N . GLY A 1 349 ? -17.067 9.877 -4.792 1.00 63.03 349 GLY A N 1
ATOM 2513 C CA . GLY A 1 349 ? -16.081 9.968 -5.876 1.00 63.03 349 GLY A CA 1
ATOM 2514 C C . GLY A 1 349 ? -15.781 11.411 -6.322 1.00 63.03 349 GLY A C 1
ATOM 2515 O O . GLY A 1 349 ? -16.081 12.372 -5.620 1.00 63.03 349 GLY A O 1
ATOM 2516 N N . LYS A 1 350 ? -15.204 11.590 -7.521 1.00 49.97 350 LYS A N 1
ATOM 2517 C CA . LYS A 1 350 ? -14.917 12.910 -8.137 1.00 49.97 350 LYS A CA 1
ATOM 2518 C C . LYS A 1 350 ? -16.178 13.693 -8.568 1.00 49.97 350 LYS A C 1
ATOM 2520 O O . LYS A 1 350 ? -16.071 14.558 -9.439 1.00 49.97 350 LYS A O 1
ATOM 2525 N N . SER A 1 351 ? -17.365 13.429 -8.010 1.00 45.31 351 SER A N 1
ATOM 2526 C CA . SER A 1 351 ? -18.469 14.381 -8.180 1.00 45.31 351 SER A CA 1
ATOM 2527 C C . SER A 1 351 ? -17.970 15.736 -7.675 1.00 45.31 351 SER A C 1
ATOM 2529 O O . SER A 1 351 ? -17.343 15.819 -6.618 1.00 45.31 351 SER A O 1
ATOM 2531 N N . SER A 1 352 ? -18.073 16.758 -8.528 1.00 51.69 352 SER A N 1
ATOM 2532 C CA . SER A 1 352 ? -17.345 18.020 -8.388 1.00 51.69 352 SER A CA 1
ATOM 2533 C C . SER A 1 352 ? -17.370 18.525 -6.942 1.00 51.69 352 SER A C 1
ATOM 2535 O O . SER A 1 352 ? -18.402 18.492 -6.268 1.00 51.69 352 SER A O 1
ATOM 2537 N N . SER A 1 353 ? -16.218 18.983 -6.441 1.00 65.12 353 SER A N 1
ATOM 2538 C CA . SER A 1 353 ? -16.051 19.390 -5.037 1.00 65.12 353 SER A CA 1
ATOM 2539 C C . SER A 1 353 ? -17.124 20.386 -4.567 1.00 65.12 353 SER A C 1
ATOM 2541 O O . SER A 1 353 ? -17.446 20.429 -3.381 1.00 65.12 353 SER A O 1
ATOM 2543 N N . CYS A 1 354 ? -17.732 21.136 -5.489 1.00 72.12 354 CYS A N 1
ATOM 2544 C CA . CYS A 1 354 ? -18.870 22.017 -5.250 1.00 72.12 354 CYS A CA 1
ATOM 2545 C C . CYS A 1 354 ? -20.161 21.276 -4.849 1.00 72.12 354 CYS A C 1
ATOM 2547 O O . CYS A 1 354 ? -20.781 21.667 -3.861 1.00 72.12 354 CYS A O 1
ATOM 2549 N N . ALA A 1 355 ? -20.554 20.201 -5.544 1.00 71.25 355 ALA A N 1
ATOM 2550 C CA . ALA A 1 355 ? -21.778 19.450 -5.237 1.00 71.25 355 ALA A CA 1
ATOM 2551 C C . ALA A 1 355 ? -21.684 18.745 -3.873 1.00 71.25 355 ALA A C 1
ATOM 2553 O O . ALA A 1 355 ? -22.592 18.861 -3.046 1.00 71.25 355 ALA A O 1
ATOM 2554 N N . ALA A 1 356 ? -20.539 18.111 -3.595 1.00 73.25 356 ALA A N 1
ATOM 2555 C CA . ALA A 1 356 ? -20.264 17.489 -2.300 1.00 73.25 356 ALA A CA 1
ATOM 2556 C C . ALA A 1 356 ? -20.256 18.527 -1.161 1.00 73.25 356 ALA A C 1
ATOM 2558 O O . ALA A 1 356 ? -20.875 18.325 -0.117 1.00 73.25 356 ALA A O 1
ATOM 2559 N N . ARG A 1 357 ? -19.625 19.695 -1.365 1.00 75.81 357 ARG A N 1
ATOM 2560 C CA . ARG A 1 357 ? -19.655 20.794 -0.379 1.00 75.81 357 ARG A CA 1
ATOM 2561 C C . ARG A 1 357 ? -21.068 21.321 -0.137 1.00 75.81 357 ARG A C 1
ATOM 2563 O O . ARG A 1 357 ? -21.392 21.629 1.010 1.00 75.81 357 ARG A O 1
ATOM 2570 N N . GLY A 1 358 ? -21.884 21.430 -1.187 1.00 79.00 358 GLY A N 1
ATOM 2571 C CA . GLY A 1 358 ? -23.281 21.853 -1.097 1.00 79.00 358 GLY A CA 1
ATOM 2572 C C . GLY A 1 358 ? -24.109 20.896 -0.241 1.00 79.00 358 GLY A C 1
ATOM 2573 O O . GLY A 1 358 ? -24.785 21.335 0.686 1.00 79.00 358 GLY A O 1
ATOM 2574 N N . GLN A 1 359 ? -23.988 19.589 -0.478 1.00 80.69 359 GLN A N 1
ATOM 2575 C CA . GLN A 1 359 ? -24.669 18.566 0.321 1.00 80.69 359 GLN A CA 1
ATOM 2576 C C . GLN A 1 359 ? -24.195 18.532 1.773 1.00 80.69 359 GLN A C 1
ATOM 2578 O O . GLN A 1 359 ? -25.028 18.525 2.671 1.00 80.69 359 GLN A O 1
ATOM 2583 N N . LEU A 1 360 ? -22.885 18.618 2.027 1.00 81.38 360 LEU A N 1
ATOM 2584 C CA . LEU A 1 360 ? -22.355 18.717 3.393 1.00 81.38 360 LEU A CA 1
ATOM 2585 C C . LEU A 1 360 ? -22.899 19.939 4.137 1.00 81.38 360 LEU A C 1
ATOM 2587 O O . LEU A 1 360 ? -23.152 19.884 5.337 1.00 81.38 360 LEU A O 1
ATOM 2591 N N . SER A 1 361 ? -23.067 21.061 3.436 1.00 80.00 361 SER A N 1
ATOM 2592 C CA . SER A 1 361 ? -23.682 22.254 4.010 1.00 80.00 361 SER A CA 1
ATOM 2593 C C . SER A 1 361 ? -25.177 22.067 4.289 1.00 80.00 361 SER A C 1
ATOM 2595 O O . SER A 1 361 ? -25.628 22.544 5.325 1.00 80.00 361 SER A O 1
ATOM 2597 N N . LYS A 1 362 ? -25.917 21.340 3.439 1.00 82.75 362 LYS A N 1
ATOM 2598 C CA . LYS A 1 362 ? -27.324 20.978 3.689 1.00 82.75 362 LYS A CA 1
ATOM 2599 C C . LYS A 1 362 ? -27.471 20.034 4.884 1.00 82.75 362 LYS A C 1
ATOM 2601 O O . LYS A 1 362 ? -28.289 20.307 5.749 1.00 82.75 362 LYS A O 1
ATOM 2606 N N . LEU A 1 363 ? -26.638 18.996 4.977 1.00 81.19 363 LEU A N 1
ATOM 2607 C CA . LEU A 1 363 ? -26.620 18.075 6.120 1.00 81.19 363 LEU A CA 1
ATOM 2608 C C . LEU A 1 363 ? -26.295 18.810 7.425 1.00 81.19 363 LEU A C 1
ATOM 2610 O O . LEU A 1 363 ? -26.973 18.624 8.428 1.00 81.19 363 LEU A O 1
ATOM 2614 N N . ALA A 1 364 ? -25.299 19.701 7.407 1.00 76.12 364 ALA A N 1
ATOM 2615 C CA . ALA A 1 364 ? -24.962 20.506 8.579 1.00 76.12 364 ALA A CA 1
ATOM 2616 C C . ALA A 1 364 ? -26.089 21.472 8.982 1.00 76.12 364 ALA A C 1
ATOM 2618 O O . ALA A 1 364 ? -26.287 21.705 10.171 1.00 76.12 364 ALA A O 1
ATOM 2619 N N . ALA A 1 365 ? -26.818 22.034 8.011 1.00 77.62 365 ALA A N 1
ATOM 2620 C CA . ALA A 1 365 ? -27.980 22.877 8.280 1.00 77.62 365 ALA A CA 1
ATOM 2621 C C . ALA A 1 365 ? -29.153 22.066 8.854 1.00 77.62 365 ALA A C 1
ATOM 2623 O O . ALA A 1 365 ? -29.767 22.514 9.815 1.00 77.62 365 ALA A O 1
ATOM 2624 N N . ALA A 1 366 ? -29.412 20.866 8.324 1.00 74.12 366 ALA A N 1
ATOM 2625 C CA . ALA A 1 366 ? -30.436 19.956 8.837 1.00 74.12 366 ALA A CA 1
ATOM 2626 C C . ALA A 1 366 ? -30.143 19.536 10.287 1.00 74.12 366 ALA A C 1
ATOM 2628 O O . ALA A 1 366 ? -30.990 19.713 11.156 1.00 74.12 366 ALA A O 1
ATOM 2629 N N . ALA A 1 367 ? -28.906 19.115 10.578 1.00 73.50 367 ALA A N 1
ATOM 2630 C CA . ALA A 1 367 ? -28.499 18.771 11.940 1.00 73.50 367 ALA A CA 1
ATOM 2631 C C . ALA A 1 367 ? -28.649 19.959 12.910 1.00 73.50 367 ALA A C 1
ATOM 2633 O O . ALA A 1 367 ? -29.109 19.787 14.036 1.00 73.50 367 ALA A O 1
ATOM 2634 N N . ALA A 1 368 ? -28.306 21.174 12.463 1.00 75.31 368 ALA A N 1
ATOM 2635 C CA . ALA A 1 368 ? -28.474 22.379 13.269 1.00 75.31 368 ALA A CA 1
ATOM 2636 C C . ALA A 1 368 ? -29.950 22.725 13.530 1.00 75.31 368 ALA A C 1
ATOM 2638 O O . ALA A 1 368 ? -30.262 23.185 14.626 1.00 75.31 368 ALA A O 1
ATOM 2639 N N . ALA A 1 369 ? -30.837 22.503 12.554 1.00 67.25 369 ALA A N 1
ATOM 2640 C CA . ALA A 1 369 ? -32.275 22.745 12.684 1.00 67.25 369 ALA A CA 1
ATOM 2641 C C . ALA A 1 369 ? -32.943 21.804 13.699 1.00 67.25 369 ALA A C 1
ATOM 2643 O O . ALA A 1 369 ? -33.888 22.195 14.370 1.00 67.25 369 ALA A O 1
ATOM 2644 N N . GLU A 1 370 ? -32.416 20.592 13.865 1.00 68.62 370 GLU A N 1
ATOM 2645 C CA . GLU A 1 370 ? -32.888 19.616 14.856 1.00 68.62 370 GLU A CA 1
ATOM 2646 C C . GLU A 1 370 ? -32.230 19.804 16.232 1.00 68.62 370 GLU A C 1
ATOM 2648 O O . GLU A 1 370 ? -32.283 18.915 17.078 1.00 68.62 370 GLU A O 1
ATOM 2653 N N . HIS A 1 371 ? -31.544 20.933 16.446 1.00 72.50 371 HIS A N 1
ATOM 2654 C CA . HIS A 1 371 ? -30.762 21.223 17.651 1.00 72.50 371 HIS A CA 1
ATOM 2655 C C . HIS A 1 371 ? -29.686 20.173 17.981 1.00 72.50 371 HIS A C 1
ATOM 2657 O O . HIS A 1 371 ? -29.119 20.182 19.073 1.00 72.50 371 HIS A O 1
ATOM 2663 N N . ALA A 1 372 ? -29.325 19.315 17.024 1.00 66.25 372 ALA A N 1
ATOM 2664 C CA . ALA A 1 372 ? -28.232 18.374 17.177 1.00 66.25 372 ALA A CA 1
ATOM 2665 C C . ALA A 1 372 ? -26.912 19.103 16.923 1.00 66.25 372 ALA A C 1
ATOM 2667 O O . ALA A 1 372 ? -26.490 19.329 15.785 1.00 66.25 372 ALA A O 1
ATOM 2668 N N . GLN A 1 373 ? -26.255 19.494 18.006 1.00 63.28 373 GLN A N 1
ATOM 2669 C CA . GLN A 1 373 ? -24.888 19.990 17.974 1.00 63.28 373 GLN A CA 1
ATOM 2670 C C . GLN A 1 373 ? -23.965 18.900 18.522 1.00 63.28 373 GLN A C 1
ATOM 2672 O O . GLN A 1 373 ? -24.361 18.195 19.451 1.00 63.28 373 GLN A O 1
ATOM 2677 N N . PRO A 1 374 ? -22.734 18.761 17.997 1.00 63.78 374 PRO A N 1
ATOM 2678 C CA . PRO A 1 374 ? -21.719 18.023 18.731 1.00 63.78 374 PRO A CA 1
ATOM 2679 C C . PRO A 1 374 ? -21.609 18.671 20.115 1.00 63.78 374 PRO A C 1
ATOM 2681 O O . PRO A 1 374 ? -21.400 19.887 20.198 1.00 63.78 374 PRO A O 1
ATOM 2684 N N . LEU A 1 375 ? -21.802 17.892 21.184 1.00 60.31 375 LEU A N 1
ATOM 2685 C CA . LEU A 1 375 ? -21.525 18.376 22.531 1.00 60.31 375 LEU A CA 1
ATOM 2686 C C . LEU A 1 375 ? -20.068 18.858 22.530 1.00 60.31 375 LEU A C 1
ATOM 2688 O O . LEU A 1 375 ? -19.157 18.138 22.119 1.00 60.31 375 LEU A O 1
ATOM 2692 N N . ALA A 1 376 ? -19.881 20.143 22.822 1.00 48.66 376 ALA A N 1
ATOM 2693 C CA . ALA A 1 376 ? -18.615 20.822 22.612 1.00 48.66 376 ALA A CA 1
ATOM 2694 C C . ALA A 1 376 ? -17.552 20.287 23.580 1.00 48.66 376 ALA A C 1
ATOM 2696 O O . ALA A 1 376 ? -17.473 20.737 24.718 1.00 48.66 376 ALA A O 1
ATOM 2697 N N . GLY A 1 377 ? -16.707 19.384 23.079 1.00 46.19 377 GLY A N 1
ATOM 2698 C CA . GLY A 1 377 ? -15.480 18.936 23.728 1.00 46.19 377 GLY A CA 1
ATOM 2699 C C . GLY A 1 377 ? -15.678 17.850 24.785 1.00 46.19 377 GLY A C 1
ATOM 2700 O O . GLY A 1 377 ? -16.571 17.915 25.626 1.00 46.19 377 GLY A O 1
ATOM 2701 N N . TRP A 1 378 ? -14.773 16.872 24.773 1.00 45.84 378 TRP A N 1
ATOM 2702 C CA . TRP A 1 378 ? -14.449 16.118 25.975 1.00 45.84 378 TRP A CA 1
ATOM 2703 C C . TRP A 1 378 ? -13.717 17.084 26.903 1.00 45.84 378 TRP A C 1
ATOM 2705 O O . TRP A 1 378 ? -12.662 17.625 26.570 1.00 45.84 378 TRP A O 1
ATOM 2715 N N . GLY A 1 379 ? -14.329 17.373 28.038 1.00 40.09 379 GLY A N 1
ATOM 2716 C CA . GLY A 1 379 ? -13.672 18.025 29.151 1.00 40.09 379 GLY A CA 1
ATOM 2717 C C . GLY A 1 379 ? -13.923 17.194 30.395 1.00 40.09 379 GLY A C 1
ATOM 2718 O O . GLY A 1 379 ? -14.960 16.543 30.509 1.00 40.09 379 GLY A O 1
ATOM 2719 N N . THR A 1 380 ? -12.995 17.240 31.345 1.00 38.34 380 THR A N 1
ATOM 2720 C CA . THR A 1 380 ? -13.258 16.781 32.710 1.00 38.34 380 THR A CA 1
ATOM 2721 C C . THR A 1 380 ? -14.546 17.387 33.250 1.00 38.34 380 THR A C 1
ATOM 2723 O O . THR A 1 380 ? -14.960 18.441 32.777 1.00 38.34 380 THR A O 1
ATOM 2726 N N . GLY A 1 381 ? -15.182 16.798 34.265 1.00 45.88 381 GLY A N 1
ATOM 2727 C CA . GLY A 1 381 ? -16.319 17.454 34.935 1.00 45.88 381 GLY A CA 1
ATOM 2728 C C . GLY A 1 381 ? -16.032 18.931 35.272 1.00 45.88 381 GLY A C 1
ATOM 2729 O O . GLY A 1 381 ? -16.904 19.781 35.122 1.00 45.88 381 GLY A O 1
ATOM 2730 N N . ALA A 1 382 ? -14.768 19.261 35.570 1.00 45.31 382 ALA A N 1
ATOM 2731 C CA . ALA A 1 382 ? -14.275 20.628 35.728 1.00 45.31 382 ALA A CA 1
ATOM 2732 C C . ALA A 1 382 ? -14.095 21.413 34.410 1.00 45.31 382 ALA A C 1
ATOM 2734 O O . ALA A 1 382 ? -14.364 22.606 34.395 1.00 45.31 382 ALA A O 1
ATOM 2735 N N . ALA A 1 383 ? -13.672 20.799 33.301 1.00 44.81 383 ALA A N 1
ATOM 2736 C CA . ALA A 1 383 ? -13.543 21.455 31.997 1.00 44.81 383 ALA A CA 1
ATOM 2737 C C . ALA A 1 383 ? -14.853 21.523 31.194 1.00 44.81 383 ALA A C 1
ATOM 2739 O O . ALA A 1 383 ? -14.974 22.422 30.382 1.00 44.81 383 ALA A O 1
ATOM 2740 N N . VAL A 1 384 ? -15.849 20.665 31.430 1.00 50.34 384 VAL A N 1
ATOM 2741 C CA . VAL A 1 384 ? -17.232 20.843 30.945 1.00 50.34 384 VAL A CA 1
ATOM 2742 C C . VAL A 1 384 ? -17.919 21.939 31.759 1.00 50.34 384 VAL A C 1
ATOM 2744 O O . VAL A 1 384 ? -18.552 22.815 31.175 1.00 50.34 384 VAL A O 1
ATOM 2747 N N . ALA A 1 385 ? -17.704 21.983 33.080 1.00 48.78 385 ALA A N 1
ATOM 2748 C CA . ALA A 1 385 ? -18.144 23.100 33.920 1.00 48.78 385 ALA A CA 1
ATOM 2749 C C . ALA A 1 385 ? -17.415 24.421 33.587 1.00 48.78 385 ALA A C 1
ATOM 2751 O O . ALA A 1 385 ? -18.036 25.478 33.566 1.00 48.78 385 ALA A O 1
ATOM 2752 N N . ALA A 1 386 ? -16.122 24.388 33.245 1.00 47.47 386 ALA A N 1
ATOM 2753 C CA . ALA A 1 386 ? -15.381 25.567 32.791 1.00 47.47 386 ALA A CA 1
ATOM 2754 C C . ALA A 1 386 ? -15.659 25.907 31.315 1.00 47.47 386 ALA A C 1
ATOM 2756 O O . ALA A 1 386 ? -15.706 27.080 30.963 1.00 47.47 386 ALA A O 1
ATOM 2757 N N . ALA A 1 387 ? -15.920 24.937 30.438 1.00 48.12 387 ALA A N 1
ATOM 2758 C CA . ALA A 1 387 ? -16.392 25.183 29.073 1.00 48.12 387 ALA A CA 1
ATOM 2759 C C . ALA A 1 387 ? -17.822 25.729 29.070 1.00 48.12 387 ALA A C 1
ATOM 2761 O O . ALA A 1 387 ? -18.163 26.481 28.165 1.00 48.12 387 ALA A O 1
ATOM 2762 N N . ALA A 1 388 ? -18.626 25.481 30.109 1.00 50.72 388 ALA A N 1
ATOM 2763 C CA . ALA A 1 388 ? -19.861 26.233 30.316 1.00 50.72 388 ALA A CA 1
ATOM 2764 C C . ALA A 1 388 ? -19.594 27.749 30.457 1.00 50.72 388 ALA A C 1
ATOM 2766 O O . ALA A 1 388 ? -20.452 28.550 30.098 1.00 50.72 388 ALA A O 1
ATOM 2767 N N . THR A 1 389 ? -18.388 28.163 30.880 1.00 51.06 389 THR A N 1
ATOM 2768 C CA . THR A 1 389 ? -17.986 29.585 30.913 1.00 51.06 389 THR A CA 1
ATOM 2769 C C . THR A 1 389 ? -17.442 30.109 29.575 1.00 51.06 389 THR A C 1
ATOM 2771 O O . THR A 1 389 ? -17.544 31.306 29.310 1.00 51.06 389 THR A O 1
ATOM 2774 N N . ARG A 1 390 ? -16.911 29.242 28.693 1.00 56.91 390 ARG A N 1
ATOM 2775 C CA . ARG A 1 390 ? -16.525 29.567 27.301 1.00 56.91 390 ARG A CA 1
ATOM 2776 C C . ARG A 1 390 ? -16.706 28.347 26.387 1.00 56.91 390 ARG A C 1
ATOM 2778 O O . ARG A 1 390 ? -15.743 27.604 26.177 1.00 56.91 390 ARG A O 1
ATOM 2785 N N . PRO A 1 391 ? -17.906 28.128 25.823 1.00 61.72 391 PRO A N 1
ATOM 2786 C CA . PRO A 1 391 ? -18.168 26.942 25.022 1.00 61.72 391 PRO A CA 1
ATOM 2787 C C . PRO A 1 391 ? -17.285 26.967 23.778 1.00 61.72 391 PRO A C 1
ATOM 2789 O O . PRO A 1 391 ? -17.289 27.938 23.014 1.00 61.72 391 PRO A O 1
ATOM 2792 N N . HIS A 1 392 ? -16.514 25.897 23.568 1.00 70.62 392 HIS A N 1
ATOM 2793 C CA . HIS A 1 392 ? -15.778 25.718 22.325 1.00 70.62 392 HIS A CA 1
ATOM 2794 C C . HIS A 1 392 ? -16.790 25.681 21.180 1.00 70.62 392 HIS A C 1
ATOM 2796 O O . HIS A 1 392 ? -17.532 24.716 21.012 1.00 70.62 392 HIS A O 1
ATOM 2802 N N . LYS A 1 393 ? -16.868 26.761 20.401 1.00 78.75 393 LYS A N 1
ATOM 2803 C CA . LYS A 1 393 ? -17.780 26.821 19.264 1.00 78.75 393 LYS A CA 1
ATOM 2804 C C . LYS A 1 393 ? -17.257 25.851 18.202 1.00 78.75 393 LYS A C 1
ATOM 2806 O O . LYS A 1 393 ? -16.204 26.146 17.632 1.00 78.75 393 LYS A O 1
ATOM 2811 N N . PRO A 1 394 ? -17.980 24.759 17.881 1.00 80.56 394 PRO A N 1
ATOM 2812 C CA . PRO A 1 394 ? -17.492 23.791 16.915 1.00 80.56 394 PRO A CA 1
ATOM 2813 C C . PRO A 1 394 ? -17.212 24.496 15.591 1.00 80.56 394 PRO A C 1
ATOM 2815 O O . PRO A 1 394 ? -17.979 25.353 15.121 1.00 80.56 394 PRO A O 1
ATOM 2818 N N . SER A 1 395 ? -16.089 24.150 14.986 1.00 84.94 395 SER A N 1
ATOM 2819 C CA . SER A 1 395 ? -15.692 24.626 13.674 1.00 84.94 395 SER A CA 1
ATOM 2820 C C . SER A 1 395 ? -16.708 24.194 12.609 1.00 84.94 395 SER A C 1
ATOM 2822 O O . SER A 1 395 ? -17.505 23.262 12.764 1.00 84.94 395 SER A O 1
ATOM 2824 N N . ARG A 1 396 ? -16.685 24.866 11.452 1.00 85.75 396 ARG A N 1
ATOM 2825 C CA . ARG A 1 396 ? -17.523 24.473 10.304 1.00 85.75 396 ARG A CA 1
ATOM 2826 C C . ARG A 1 396 ? -17.201 23.052 9.819 1.00 85.75 396 ARG A C 1
ATOM 2828 O O . ARG A 1 396 ? -18.088 22.387 9.291 1.00 85.75 396 ARG A O 1
ATOM 2835 N N . ALA A 1 397 ? -15.952 22.610 9.969 1.00 83.88 397 ALA A N 1
ATOM 2836 C CA . ALA A 1 397 ? -15.525 21.266 9.598 1.00 83.88 397 ALA A CA 1
ATOM 2837 C C . ALA A 1 397 ? -16.110 20.209 10.548 1.00 83.88 397 ALA A C 1
ATOM 2839 O O . ALA A 1 397 ? -16.665 19.223 10.072 1.00 83.88 397 ALA A O 1
ATOM 2840 N N . GLU A 1 398 ? -16.079 20.451 11.861 1.00 85.75 398 GLU A N 1
ATOM 2841 C CA . GLU A 1 398 ? -16.680 19.565 12.872 1.00 85.75 398 GLU A CA 1
ATOM 2842 C C . GLU A 1 398 ? -18.179 19.403 12.674 1.00 85.75 398 GLU A C 1
ATOM 2844 O O . GLU A 1 398 ? -18.652 18.275 12.592 1.00 85.75 398 GLU A O 1
ATOM 2849 N N . ARG A 1 399 ? -18.918 20.503 12.471 1.00 86.75 399 ARG A N 1
ATOM 2850 C CA . ARG A 1 399 ? -20.364 20.428 12.190 1.00 86.75 399 ARG A CA 1
ATOM 2851 C C . ARG A 1 399 ? -20.685 19.570 10.965 1.00 86.75 399 ARG A C 1
ATOM 2853 O O . ARG A 1 399 ? -21.655 18.821 10.974 1.00 86.75 399 ARG A O 1
ATOM 2860 N N . ARG A 1 400 ? -19.870 19.658 9.909 1.00 87.81 400 ARG A N 1
ATOM 2861 C CA . ARG A 1 400 ? -20.036 18.828 8.704 1.00 87.81 400 ARG A CA 1
ATOM 2862 C C . ARG A 1 400 ? -19.719 17.364 8.972 1.00 87.81 400 ARG A C 1
ATOM 2864 O O . ARG A 1 400 ? -20.441 16.504 8.485 1.00 87.81 400 ARG A O 1
ATOM 2871 N N . SER A 1 401 ? -18.648 17.081 9.711 1.00 88.94 401 SER A N 1
ATOM 2872 C CA . SER A 1 401 ? -18.287 15.708 10.060 1.00 88.94 401 SER A CA 1
ATOM 2873 C C . SER A 1 401 ? -19.330 15.051 10.958 1.00 88.94 401 SER A C 1
ATOM 2875 O O . SER A 1 401 ? -19.755 13.943 10.650 1.00 88.94 401 SER A O 1
ATOM 2877 N N . PHE A 1 402 ? -19.811 15.768 11.972 1.00 91.62 402 PHE A N 1
ATOM 2878 C CA . PHE A 1 402 ? -20.899 15.330 12.840 1.00 91.62 402 PHE A CA 1
ATOM 2879 C C . PHE A 1 402 ? -22.184 15.048 12.053 1.00 91.62 402 PHE A C 1
ATOM 2881 O O . PHE A 1 402 ? -22.777 13.985 12.203 1.00 91.62 402 PHE A O 1
ATOM 2888 N N . ALA A 1 403 ? -22.589 15.957 11.159 1.00 89.69 403 ALA A N 1
ATOM 2889 C CA . ALA A 1 403 ? -23.800 15.770 10.362 1.00 89.69 403 ALA A CA 1
ATOM 2890 C C . ALA A 1 403 ? -23.728 14.532 9.454 1.00 89.69 403 ALA A C 1
ATOM 2892 O O . ALA A 1 403 ? -24.716 13.821 9.310 1.00 89.69 403 ALA A O 1
ATOM 2893 N N . VAL A 1 404 ? -22.556 14.241 8.879 1.00 90.44 404 VAL A N 1
ATOM 2894 C CA . VAL A 1 404 ? -22.349 13.006 8.107 1.00 90.44 404 VAL A CA 1
ATOM 2895 C C . VAL A 1 404 ? -22.380 11.768 8.998 1.00 90.44 404 VAL A C 1
ATOM 2897 O O . VAL A 1 404 ? -22.970 10.767 8.606 1.00 90.44 404 VAL A O 1
ATOM 2900 N N . ALA A 1 405 ? -21.737 11.815 10.167 1.00 92.81 405 ALA A N 1
ATOM 2901 C CA . ALA A 1 405 ? -21.763 10.704 11.113 1.00 92.81 405 ALA A CA 1
ATOM 2902 C C . ALA A 1 405 ? -23.209 10.371 11.504 1.00 92.81 405 ALA A C 1
ATOM 2904 O O . ALA A 1 405 ? -23.607 9.212 11.467 1.00 92.81 405 ALA A O 1
ATOM 2905 N N . ARG A 1 406 ? -24.020 11.396 11.785 1.00 92.56 406 ARG A N 1
ATOM 2906 C CA . ARG A 1 406 ? -25.435 11.236 12.119 1.00 92.56 406 ARG A CA 1
ATOM 2907 C C . ARG A 1 406 ? -26.263 10.674 10.960 1.00 92.56 406 ARG A C 1
ATOM 2909 O O . ARG A 1 406 ? -27.028 9.744 11.178 1.00 92.56 406 ARG A O 1
ATOM 2916 N N . ASP A 1 407 ? -26.091 11.203 9.748 1.00 92.44 407 ASP A N 1
ATOM 2917 C CA . ASP A 1 407 ? -26.747 10.684 8.535 1.00 92.44 407 ASP A CA 1
ATOM 2918 C C . ASP A 1 407 ? -26.437 9.193 8.321 1.00 92.44 407 ASP A C 1
ATOM 2920 O O . ASP A 1 407 ? -27.320 8.409 7.984 1.00 92.44 407 ASP A O 1
ATOM 2924 N N . LEU A 1 408 ? -25.194 8.780 8.590 1.00 93.12 408 LEU A N 1
ATOM 2925 C CA . LEU A 1 408 ? -24.780 7.387 8.459 1.00 93.12 408 LEU A CA 1
ATOM 2926 C C . LEU A 1 408 ? -25.390 6.462 9.523 1.00 93.12 408 LEU A C 1
ATOM 2928 O O . LEU A 1 408 ? -25.738 5.326 9.200 1.00 93.12 408 LEU A O 1
ATOM 2932 N N . LEU A 1 409 ? -25.465 6.913 10.779 1.00 95.00 409 LEU A N 1
ATOM 2933 C CA . LEU A 1 409 ? -26.013 6.113 11.879 1.00 95.00 409 LEU A CA 1
ATOM 2934 C C . LEU A 1 409 ? -27.548 6.035 11.840 1.00 95.00 409 LEU A C 1
ATOM 2936 O O . LEU A 1 409 ? -28.124 5.049 12.291 1.00 95.00 409 LEU A O 1
ATOM 2940 N N . GLY A 1 410 ? -28.208 7.032 11.248 1.00 93.69 410 GLY A N 1
ATOM 2941 C CA . GLY A 1 410 ? -29.661 7.081 11.137 1.00 93.69 410 GLY A CA 1
ATOM 2942 C C . GLY A 1 410 ? -30.361 7.531 12.430 1.00 93.69 410 GLY A C 1
ATOM 2943 O O . GLY A 1 410 ? -29.717 7.824 13.437 1.00 93.69 410 GLY A O 1
ATOM 2944 N N . PRO A 1 411 ? -31.702 7.628 12.409 1.00 91.75 411 PRO A N 1
ATOM 2945 C CA . PRO A 1 411 ? -32.485 8.244 13.484 1.00 91.75 411 PRO A CA 1
ATOM 2946 C C . PRO A 1 411 ? -32.582 7.409 14.773 1.00 91.75 411 PRO A C 1
ATOM 2948 O O . PRO A 1 411 ? -32.847 7.977 15.828 1.00 91.75 411 PRO A O 1
ATOM 2951 N N . GLY A 1 412 ? -32.360 6.090 14.716 1.00 92.00 412 GLY A N 1
ATOM 2952 C CA . GLY A 1 412 ? -32.361 5.210 15.899 1.00 92.00 412 GLY A CA 1
ATOM 2953 C C . GLY A 1 412 ? -31.129 5.367 16.800 1.00 92.00 412 GLY A C 1
ATOM 2954 O O . GLY A 1 412 ? -31.091 4.833 17.908 1.00 92.00 412 GLY A O 1
ATOM 2955 N N . CYS A 1 413 ? -30.133 6.122 16.332 1.00 95.38 413 CYS A N 1
ATOM 2956 C CA . CYS A 1 413 ? -28.868 6.336 17.014 1.00 95.38 413 CYS A CA 1
ATOM 2957 C C . CYS A 1 413 ? -28.716 7.800 17.427 1.00 95.38 413 CYS A C 1
ATOM 2959 O O . CYS A 1 413 ? -28.844 8.716 16.613 1.00 95.38 413 CYS A O 1
ATOM 2961 N N . GLN A 1 414 ? -28.354 8.027 18.685 1.00 93.50 414 GLN A N 1
ATOM 2962 C CA . GLN A 1 414 ? -28.071 9.360 19.202 1.00 93.50 414 GLN A CA 1
ATOM 2963 C C . GLN A 1 414 ? -26.576 9.510 19.466 1.00 93.50 414 GLN A C 1
ATOM 2965 O O . GLN A 1 414 ? -26.039 8.874 20.367 1.00 93.50 414 GLN A O 1
ATOM 2970 N N . ILE A 1 415 ? -25.893 10.367 18.703 1.00 93.19 415 ILE A N 1
ATOM 2971 C CA . ILE A 1 415 ? -24.487 10.695 18.971 1.00 93.19 415 ILE A CA 1
ATOM 2972 C C . ILE A 1 415 ? -24.433 11.592 20.205 1.00 93.19 415 ILE A C 1
ATOM 2974 O O . ILE A 1 415 ? -24.897 12.731 20.171 1.00 93.19 415 ILE A O 1
ATOM 2978 N N . VAL A 1 416 ? -23.848 11.069 21.276 1.00 91.31 416 VAL A N 1
ATOM 2979 C CA . VAL A 1 416 ? -23.637 11.781 22.535 1.00 91.31 416 VAL A CA 1
ATOM 2980 C C . VAL A 1 416 ? -22.350 12.591 22.469 1.00 91.31 416 VAL A C 1
ATOM 2982 O O . VAL A 1 416 ? -22.319 13.749 22.861 1.00 91.31 416 VAL A O 1
ATOM 2985 N N . SER A 1 417 ? -21.283 12.016 21.922 1.00 89.94 417 SER A N 1
ATOM 2986 C CA . SER A 1 417 ? -20.008 12.713 21.798 1.00 89.94 417 SER A CA 1
ATOM 2987 C C . SER A 1 417 ? -19.355 12.453 20.453 1.00 89.94 417 SER A C 1
ATOM 2989 O O . SER A 1 417 ? -19.484 11.367 19.894 1.00 89.94 417 SER A O 1
ATOM 2991 N N . PHE A 1 418 ? -18.658 13.458 19.925 1.00 91.44 418 PHE A N 1
ATOM 2992 C CA . PHE A 1 418 ? -17.976 13.388 18.640 1.00 91.44 418 PHE A CA 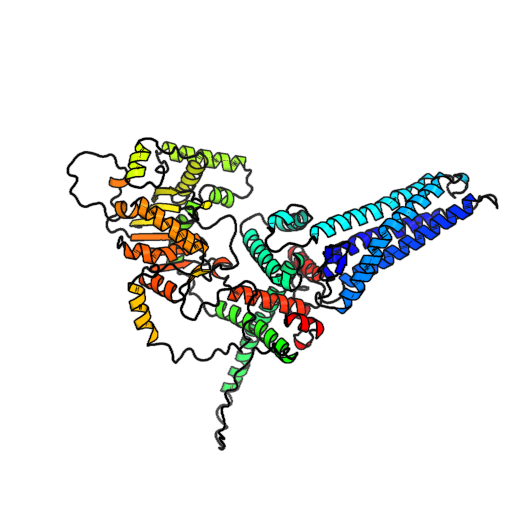1
ATOM 2993 C C . PHE A 1 418 ? -16.651 14.149 18.691 1.00 91.44 418 PHE A C 1
ATOM 2995 O O . PHE A 1 418 ? -16.620 15.336 19.014 1.00 91.44 418 PHE A O 1
ATOM 3002 N N . SER A 1 419 ? -15.570 13.483 18.297 1.00 91.06 419 SER A N 1
ATOM 3003 C CA . SER A 1 419 ? -14.231 14.053 18.200 1.00 91.06 419 SER A CA 1
ATOM 3004 C C . SER A 1 419 ? -13.642 13.790 16.818 1.00 91.06 419 SER A C 1
ATOM 3006 O O . SER A 1 419 ? -13.619 12.662 16.331 1.00 91.06 419 SER A O 1
ATOM 3008 N N . ASN A 1 420 ? -13.086 14.831 16.194 1.00 89.94 420 ASN A N 1
ATOM 3009 C CA . ASN A 1 420 ? -12.295 14.690 14.966 1.00 89.94 420 ASN A CA 1
ATOM 3010 C C . ASN A 1 420 ? -10.884 14.115 15.224 1.00 89.94 420 ASN A C 1
ATOM 3012 O O . ASN A 1 420 ? -10.101 13.992 14.279 1.00 89.94 420 ASN A O 1
ATOM 3016 N N . GLY A 1 421 ? -10.556 13.784 16.478 1.00 90.25 421 GLY A N 1
ATOM 3017 C CA . GLY A 1 421 ? -9.238 13.322 16.896 1.00 90.25 421 GLY A CA 1
ATOM 3018 C C . GLY A 1 421 ? -8.215 14.453 17.041 1.00 90.25 421 GLY A C 1
ATOM 3019 O O . GLY A 1 421 ? -8.471 15.621 16.747 1.00 90.25 421 GLY A O 1
ATOM 3020 N N . ASN A 1 422 ? -7.021 14.087 17.495 1.00 89.75 422 ASN A N 1
ATOM 3021 C CA . ASN A 1 422 ? -5.848 14.945 17.579 1.00 89.75 422 ASN A CA 1
ATOM 3022 C C . ASN A 1 422 ? 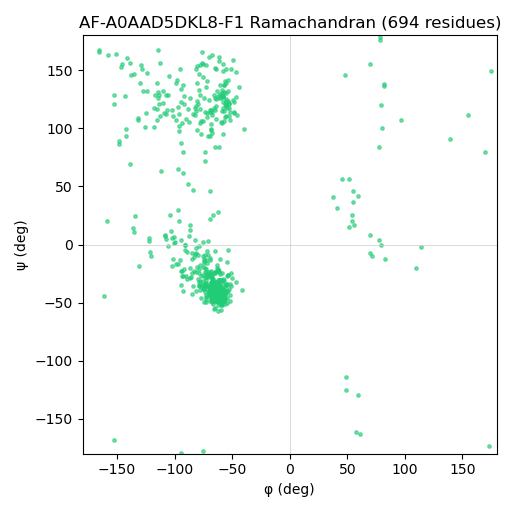-4.607 14.126 17.213 1.00 89.75 422 ASN A C 1
ATOM 3024 O O . ASN A 1 422 ? -3.988 13.488 18.063 1.00 89.75 422 ASN A O 1
ATOM 3028 N N . GLU A 1 423 ? -4.237 14.178 15.934 1.00 84.75 423 GLU A N 1
ATOM 3029 C CA . GLU A 1 423 ? -3.131 13.405 15.357 1.00 84.75 423 GLU A CA 1
ATOM 3030 C C . GLU A 1 423 ? -1.801 13.638 16.090 1.00 84.75 423 GLU A C 1
ATOM 3032 O O . GLU A 1 423 ? -1.056 12.693 16.320 1.00 84.75 423 GLU A O 1
ATOM 3037 N N . LYS A 1 424 ? -1.540 14.864 16.569 1.00 85.94 424 LYS A N 1
ATOM 3038 C CA . LYS A 1 424 ? -0.318 15.181 17.333 1.00 85.94 424 LYS A CA 1
ATOM 3039 C C . LYS A 1 424 ? -0.241 14.458 18.679 1.00 85.94 424 LYS A C 1
ATOM 3041 O O . LYS A 1 424 ? 0.848 14.300 19.213 1.00 85.94 424 LYS A O 1
ATOM 3046 N N . ARG A 1 425 ? -1.388 14.070 19.239 1.00 86.50 425 ARG A N 1
ATOM 3047 C CA . ARG A 1 425 ? -1.495 13.309 20.492 1.00 86.50 425 ARG A CA 1
ATOM 3048 C C . ARG A 1 425 ? -1.720 11.812 20.255 1.00 86.50 425 ARG A C 1
ATOM 3050 O O . ARG A 1 425 ? -1.931 11.091 21.217 1.00 86.50 425 ARG A O 1
ATOM 3057 N N . GLY A 1 426 ? -1.756 11.359 18.999 1.00 88.00 426 GLY A N 1
ATOM 3058 C CA . GLY A 1 426 ? -2.158 9.990 18.659 1.00 88.00 426 GLY A CA 1
ATOM 3059 C C . GLY A 1 426 ? -3.650 9.698 18.876 1.00 88.00 426 GLY A C 1
ATOM 3060 O O . GLY A 1 426 ? -4.071 8.555 18.740 1.00 88.00 426 GLY A O 1
ATOM 3061 N N . LEU A 1 427 ? -4.472 10.710 19.185 1.00 92.56 427 LEU A N 1
ATOM 3062 C CA . LEU A 1 427 ? -5.907 10.532 19.403 1.00 92.56 427 LEU A CA 1
ATOM 3063 C C . LEU A 1 427 ? -6.620 10.397 18.055 1.00 92.56 427 LEU A C 1
ATOM 3065 O O . LEU A 1 427 ? -6.642 11.337 17.254 1.00 92.56 427 LEU A O 1
ATOM 3069 N N . LEU A 1 428 ? -7.229 9.241 17.810 1.00 93.94 428 LEU A N 1
ATOM 3070 C CA . LEU A 1 428 ? -7.994 8.993 16.591 1.00 93.94 428 LEU A CA 1
ATOM 3071 C C . LEU A 1 428 ? -9.364 9.694 16.625 1.00 93.94 428 LEU A C 1
ATOM 3073 O O . LEU A 1 428 ? -9.893 9.963 17.712 1.00 93.94 428 LEU A O 1
ATOM 3077 N N . PRO A 1 429 ? -9.963 9.998 15.454 1.00 94.62 429 PRO A N 1
ATOM 3078 C CA . PRO A 1 429 ? -11.353 10.423 15.404 1.00 94.62 429 PRO A CA 1
ATOM 3079 C C . PRO A 1 429 ? -12.239 9.335 16.005 1.00 94.62 429 PRO A C 1
ATOM 3081 O O . PRO A 1 429 ? -12.101 8.156 15.677 1.00 94.62 429 PRO A O 1
ATOM 3084 N N . HIS A 1 430 ? -13.148 9.729 16.881 1.00 96.06 430 HIS A N 1
ATOM 3085 C CA . HIS A 1 430 ? -13.999 8.793 17.599 1.00 96.06 430 HIS A CA 1
ATOM 3086 C C . HIS A 1 430 ? -15.339 9.440 17.949 1.00 96.06 430 HIS A C 1
ATOM 3088 O O . HIS A 1 430 ? -15.501 10.662 17.886 1.00 96.06 430 HIS A O 1
ATOM 3094 N N . LEU A 1 431 ? -16.317 8.617 18.306 1.00 96.06 431 LEU A N 1
ATOM 3095 C CA . LEU A 1 431 ? -17.615 9.068 18.788 1.00 96.06 431 LEU A CA 1
ATOM 3096 C C . LEU A 1 431 ? -18.161 8.118 19.847 1.00 96.06 431 LEU A C 1
ATOM 3098 O O . LEU A 1 431 ? -17.835 6.935 19.843 1.00 96.06 431 LEU A O 1
ATOM 3102 N N . VAL A 1 432 ? -19.035 8.636 20.704 1.00 95.88 432 VAL A N 1
ATOM 3103 C CA . VAL A 1 432 ? -19.898 7.830 21.571 1.00 95.88 432 VAL A CA 1
ATOM 3104 C C . VAL A 1 432 ? -21.333 8.053 21.131 1.00 95.88 432 VAL A C 1
ATOM 3106 O O . VAL A 1 432 ? -21.782 9.197 21.037 1.00 95.88 432 VAL A O 1
ATOM 3109 N N . ALA A 1 433 ? -22.045 6.971 20.843 1.00 96.31 433 ALA A N 1
ATOM 3110 C CA . ALA A 1 433 ? -23.445 6.995 20.452 1.00 96.31 433 ALA A CA 1
ATOM 3111 C C . ALA A 1 433 ? -24.270 6.019 21.291 1.00 96.31 433 ALA A C 1
ATOM 3113 O O . ALA A 1 433 ? -23.758 5.031 21.800 1.00 96.31 433 ALA A O 1
ATOM 3114 N N . VAL A 1 434 ? -25.558 6.308 21.415 1.00 96.50 434 VAL A N 1
ATOM 3115 C CA . VAL A 1 434 ? -26.553 5.449 22.054 1.00 96.50 434 VAL A CA 1
ATOM 3116 C C . VAL A 1 434 ? -27.410 4.850 20.947 1.00 96.50 434 VAL A C 1
ATOM 3118 O O . VAL A 1 434 ? -28.088 5.583 20.224 1.00 96.50 434 VAL A O 1
ATOM 3121 N N . ASP A 1 435 ? -27.347 3.532 20.799 1.00 97.56 435 ASP A N 1
ATOM 3122 C CA . ASP A 1 435 ? -28.176 2.747 19.889 1.00 97.56 435 ASP A CA 1
ATOM 3123 C C . ASP A 1 435 ? -29.366 2.190 20.670 1.00 97.56 435 ASP A C 1
ATOM 3125 O O . ASP A 1 435 ? -29.237 1.236 21.443 1.00 97.56 435 ASP A O 1
ATOM 3129 N N . ARG A 1 436 ? -30.530 2.823 20.492 1.00 96.19 436 ARG A N 1
ATOM 3130 C CA . ARG A 1 436 ? -31.739 2.465 21.243 1.00 96.19 436 ARG A CA 1
ATOM 3131 C C . ARG A 1 436 ? -32.356 1.158 20.769 1.00 96.19 436 ARG A C 1
ATOM 3133 O O . ARG A 1 436 ? -32.994 0.477 21.562 1.00 96.19 436 ARG A O 1
ATOM 3140 N N . GLU A 1 437 ? -32.166 0.818 19.500 1.00 96.25 437 GLU A N 1
ATOM 3141 C CA . GLU A 1 437 ? -32.731 -0.389 18.901 1.00 96.25 437 GLU A CA 1
ATOM 3142 C C . GLU A 1 437 ? -32.046 -1.638 19.463 1.00 96.25 437 GLU A C 1
ATOM 3144 O O . GLU A 1 437 ? -32.710 -2.619 19.788 1.00 96.25 437 GLU A O 1
ATOM 3149 N N . ARG A 1 438 ? -30.721 -1.576 19.652 1.00 96.88 438 ARG A N 1
ATOM 3150 C CA . ARG A 1 438 ? -29.920 -2.688 20.189 1.00 96.88 438 ARG A CA 1
ATOM 3151 C C . ARG A 1 438 ? -29.555 -2.570 21.668 1.00 96.88 438 ARG A C 1
ATOM 3153 O O . ARG A 1 438 ? -28.758 -3.389 22.137 1.00 96.88 438 ARG A O 1
ATOM 3160 N N . GLN A 1 439 ? -30.096 -1.562 22.357 1.00 96.88 439 GLN A N 1
ATOM 3161 C CA . GLN A 1 439 ? -29.798 -1.225 23.754 1.00 96.88 439 GLN A CA 1
ATOM 3162 C C . GLN A 1 439 ? -28.288 -1.255 24.038 1.00 96.88 439 GLN A C 1
ATOM 3164 O O . GLN A 1 439 ? -27.795 -2.001 24.888 1.00 96.88 439 GLN A O 1
ATOM 3169 N N . ALA A 1 440 ? -27.536 -0.474 23.258 1.00 97.56 440 ALA A N 1
ATOM 3170 C CA . ALA A 1 440 ? -26.081 -0.424 23.336 1.00 97.56 440 ALA A CA 1
ATOM 3171 C C . ALA A 1 440 ? -25.555 1.012 23.428 1.00 97.56 440 ALA A C 1
ATOM 3173 O O . ALA A 1 440 ? -25.997 1.908 22.705 1.00 97.56 440 ALA A O 1
ATOM 3174 N N . VAL A 1 441 ? -24.554 1.214 24.283 1.00 97.50 441 VAL A N 1
ATOM 3175 C CA . VAL A 1 441 ? -23.680 2.389 24.221 1.00 97.50 441 VAL A CA 1
ATOM 3176 C C . VAL A 1 441 ? -22.489 2.012 23.353 1.00 97.50 441 VAL A C 1
ATOM 3178 O O . VAL A 1 441 ? -21.787 1.048 23.647 1.00 97.50 441 VAL A O 1
ATOM 3181 N N . VAL A 1 442 ? -22.274 2.746 22.266 1.00 98.00 442 VAL A N 1
ATOM 3182 C CA . VAL A 1 442 ? -21.294 2.403 21.236 1.00 98.00 442 VAL A CA 1
ATOM 3183 C C . VAL A 1 442 ? -20.165 3.422 21.205 1.00 98.00 442 VAL A C 1
ATOM 3185 O O . VAL A 1 442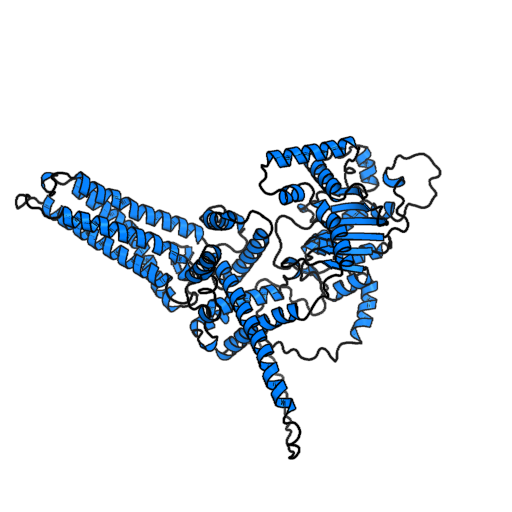 ? -20.397 4.602 20.935 1.00 98.00 442 VAL A O 1
ATOM 3188 N N . LEU A 1 443 ? -18.934 2.962 21.417 1.00 97.94 443 LEU A N 1
ATOM 3189 C CA . LEU A 1 443 ? -17.708 3.712 21.161 1.00 97.94 443 LEU A CA 1
ATOM 3190 C C . LEU A 1 443 ? -17.202 3.380 19.750 1.00 97.94 443 LEU A C 1
ATOM 3192 O O . LEU A 1 443 ? -16.662 2.302 19.509 1.00 97.94 443 LEU A O 1
ATOM 3196 N N . GLY A 1 444 ? -17.391 4.307 18.812 1.00 98.00 444 GLY A N 1
ATOM 3197 C CA . GLY A 1 444 ? -16.909 4.195 17.435 1.00 98.00 444 GLY A CA 1
ATOM 3198 C C . GLY A 1 444 ? -15.525 4.822 17.271 1.00 98.00 444 GLY A C 1
ATOM 3199 O O . GLY A 1 444 ? -15.355 5.992 17.611 1.00 98.00 444 GLY A O 1
ATOM 3200 N N . ILE A 1 445 ? -14.551 4.094 16.716 1.00 97.88 445 ILE A N 1
ATOM 3201 C CA . ILE A 1 445 ? -13.157 4.541 16.554 1.00 97.88 445 ILE A CA 1
ATOM 3202 C C . ILE A 1 445 ? -12.727 4.431 15.085 1.00 97.88 445 ILE A C 1
ATOM 3204 O O . ILE A 1 445 ? -12.559 3.343 14.531 1.00 97.88 445 ILE A O 1
ATOM 3208 N N . ALA A 1 446 ? -12.480 5.570 14.444 1.00 94.94 446 ALA A N 1
ATOM 3209 C CA . ALA A 1 446 ? -11.937 5.589 13.092 1.00 94.94 446 ALA A CA 1
ATOM 3210 C C . ALA A 1 446 ? -10.443 5.244 13.090 1.00 94.94 446 ALA A C 1
ATOM 3212 O O . ALA A 1 446 ? -9.691 5.677 13.953 1.00 94.94 446 ALA A O 1
ATOM 3213 N N . GLY A 1 447 ? -9.980 4.534 12.064 1.00 90.81 447 GLY A N 1
ATOM 3214 C CA . GLY A 1 447 ? -8.550 4.351 11.802 1.00 90.81 447 GLY A CA 1
ATOM 3215 C C . GLY A 1 447 ? -7.872 5.583 11.201 1.00 90.81 447 GLY A C 1
ATOM 3216 O O . GLY A 1 447 ? -8.490 6.619 10.948 1.00 90.81 447 GLY A O 1
ATOM 3217 N N . THR A 1 448 ? -6.588 5.461 10.888 1.00 84.75 448 THR A N 1
ATOM 3218 C CA . THR A 1 448 ? -5.845 6.496 10.164 1.00 84.75 448 THR A CA 1
ATOM 3219 C C . THR A 1 448 ? -6.272 6.530 8.691 1.00 84.75 448 THR A C 1
ATOM 3221 O O . THR A 1 448 ? -6.454 5.505 8.042 1.00 84.75 448 THR A O 1
ATOM 3224 N N . TRP A 1 449 ? -6.493 7.733 8.150 1.00 69.75 449 TRP A N 1
ATOM 3225 C CA . TRP A 1 449 ? -6.860 7.924 6.733 1.00 69.75 449 TRP A CA 1
ATOM 3226 C C . TRP A 1 449 ? -5.672 8.177 5.823 1.00 69.75 449 TRP A C 1
ATOM 3228 O O . TRP A 1 449 ? -5.791 8.057 4.607 1.00 69.75 449 TRP A O 1
ATOM 3238 N N . GLN A 1 450 ? -4.573 8.648 6.403 1.00 61.47 450 GLN A N 1
ATOM 3239 C CA . GLN A 1 450 ? -3.498 9.221 5.614 1.00 61.47 450 GLN A CA 1
ATOM 3240 C C . GLN A 1 450 ? -2.562 8.131 5.097 1.00 61.47 450 GLN A C 1
ATOM 3242 O O . GLN A 1 450 ? -2.126 8.248 3.958 1.00 61.47 450 GLN A O 1
ATOM 3247 N N . TRP A 1 451 ? -2.311 7.071 5.875 1.00 58.66 451 TRP A N 1
ATOM 3248 C CA . TRP A 1 451 ? -1.373 6.015 5.506 1.00 58.66 451 TRP A CA 1
ATOM 3249 C C . TRP A 1 451 ? -1.755 4.682 6.164 1.00 58.66 451 TRP A C 1
ATOM 3251 O O . TRP A 1 451 ? -1.819 4.609 7.392 1.00 58.66 451 TRP A O 1
ATOM 3261 N N . PRO A 1 452 ? -2.015 3.625 5.384 1.00 55.75 452 PRO A N 1
ATOM 3262 C CA . PRO A 1 452 ? -1.970 2.269 5.903 1.00 55.75 452 PRO A CA 1
ATOM 3263 C C . PRO A 1 452 ? -0.506 1.945 6.214 1.00 55.75 452 PRO A C 1
ATOM 3265 O O . PRO A 1 452 ? 0.337 1.936 5.318 1.00 55.75 452 PRO A O 1
ATOM 3268 N N . HIS A 1 453 ? -0.193 1.726 7.486 1.00 62.09 453 HIS A N 1
ATOM 3269 C CA . HIS A 1 453 ? 1.112 1.206 7.871 1.00 62.09 453 HIS A CA 1
ATOM 3270 C C . HIS A 1 453 ? 1.115 -0.275 7.530 1.00 62.09 453 HIS A C 1
ATOM 3272 O O . HIS A 1 453 ? 0.391 -1.068 8.121 1.00 62.09 453 HIS A O 1
ATOM 3278 N N . VAL A 1 454 ? 1.838 -0.593 6.464 1.00 62.25 454 VAL A N 1
ATOM 3279 C CA . VAL A 1 454 ? 1.952 -1.952 5.938 1.00 62.25 454 VAL A CA 1
ATOM 3280 C C . VAL A 1 454 ? 2.936 -2.738 6.790 1.00 62.25 454 VAL A C 1
ATOM 3282 O O . VAL A 1 454 ? 2.711 -3.912 7.046 1.00 62.25 454 VAL A O 1
ATOM 3285 N N . VAL A 1 455 ? 3.990 -2.088 7.289 1.00 67.94 455 VAL A N 1
ATOM 3286 C CA . VAL A 1 455 ? 4.838 -2.705 8.303 1.00 67.94 455 VAL A CA 1
ATOM 3287 C C . VAL A 1 455 ? 4.151 -2.584 9.650 1.00 67.94 455 VAL A C 1
ATOM 3289 O O . VAL A 1 455 ? 3.893 -1.459 10.095 1.00 67.94 455 VAL A O 1
ATOM 3292 N N . PRO A 1 456 ? 3.878 -3.708 10.320 1.00 70.31 456 PRO A N 1
ATOM 3293 C CA . PRO A 1 456 ? 3.493 -3.674 11.713 1.00 70.31 456 PRO A CA 1
ATOM 3294 C C . PRO A 1 456 ? 4.658 -3.125 12.536 1.00 70.31 456 PRO A C 1
ATOM 3296 O O . PRO A 1 456 ? 5.688 -3.764 12.742 1.00 70.31 456 PRO A O 1
ATOM 3299 N N . GLU A 1 457 ? 4.499 -1.897 13.014 1.00 84.75 457 GLU A N 1
ATOM 3300 C CA . GLU A 1 457 ? 5.358 -1.372 14.060 1.00 84.75 457 GLU A CA 1
ATOM 3301 C C . GLU A 1 457 ? 4.845 -1.899 15.393 1.00 84.75 457 GLU A C 1
ATOM 3303 O O . GLU A 1 457 ? 3.719 -1.595 15.786 1.00 84.75 457 GLU A O 1
ATOM 3308 N N . VAL A 1 458 ? 5.666 -2.658 16.111 1.00 90.06 458 VAL A N 1
ATOM 3309 C CA . VAL A 1 458 ? 5.326 -3.136 17.454 1.00 90.06 458 VAL A CA 1
ATOM 3310 C C . VAL A 1 458 ? 5.906 -2.214 18.527 1.00 90.06 458 VAL A C 1
ATOM 3312 O O . VAL A 1 458 ? 6.919 -1.526 18.337 1.00 90.06 458 VAL A O 1
ATOM 3315 N N . ALA A 1 459 ? 5.232 -2.158 19.666 1.00 92.25 459 ALA A N 1
ATOM 3316 C CA . ALA A 1 459 ? 5.687 -1.489 20.872 1.00 92.25 459 ALA A CA 1
ATOM 3317 C C . ALA A 1 459 ? 5.435 -2.396 22.083 1.00 92.25 459 ALA A C 1
ATOM 3319 O O . ALA A 1 459 ? 4.433 -3.119 22.094 1.00 92.25 459 ALA A O 1
ATOM 3320 N N . PRO A 1 460 ? 6.307 -2.356 23.105 1.00 93.50 460 PRO A N 1
ATOM 3321 C CA . PRO A 1 460 ? 6.033 -3.045 24.357 1.00 93.50 460 PRO A CA 1
ATOM 3322 C C . PRO A 1 460 ? 4.748 -2.484 24.974 1.00 93.50 460 PRO A C 1
ATOM 3324 O O . PRO A 1 460 ? 4.526 -1.268 24.974 1.00 93.50 460 PRO A O 1
ATOM 3327 N N . THR A 1 461 ? 3.888 -3.357 25.493 1.00 92.00 461 THR A N 1
ATOM 3328 C CA . THR A 1 461 ? 2.701 -2.897 26.222 1.00 92.00 461 THR A CA 1
ATOM 3329 C C . THR A 1 461 ? 3.112 -2.321 27.580 1.00 92.00 461 THR A C 1
ATOM 3331 O O . THR A 1 461 ? 3.985 -2.897 28.231 1.00 92.00 461 THR A O 1
ATOM 3334 N N . PRO A 1 462 ? 2.497 -1.220 28.056 1.00 93.12 462 PRO A N 1
ATOM 3335 C CA . PRO A 1 462 ? 2.786 -0.687 29.383 1.00 93.12 462 PRO A CA 1
ATOM 3336 C C . PRO A 1 462 ? 2.534 -1.718 30.482 1.00 93.12 462 PRO A C 1
ATOM 3338 O O . PRO A 1 462 ? 1.617 -2.538 30.380 1.00 93.12 462 PRO A O 1
ATOM 3341 N N . ALA A 1 463 ? 3.297 -1.619 31.570 1.00 89.94 463 ALA A N 1
ATOM 3342 C CA . ALA A 1 463 ? 3.061 -2.423 32.761 1.00 89.94 463 ALA A CA 1
ATOM 3343 C C . ALA A 1 463 ? 1.602 -2.275 33.232 1.00 89.94 463 ALA A C 1
ATOM 3345 O O . ALA A 1 463 ? 1.068 -1.168 33.313 1.00 89.94 463 ALA A O 1
ATOM 3346 N N . GLY A 1 464 ? 0.949 -3.406 33.505 1.00 88.81 464 GLY A N 1
ATOM 3347 C CA . GLY A 1 464 ? -0.450 -3.447 33.934 1.00 88.81 464 GLY A CA 1
ATOM 3348 C C . GLY A 1 464 ? -1.484 -3.257 32.820 1.00 88.81 464 GLY A C 1
ATOM 3349 O O . GLY A 1 464 ? -2.677 -3.244 33.121 1.00 88.81 464 GLY A O 1
ATOM 3350 N N . TRP A 1 465 ? -1.094 -3.139 31.541 1.00 90.94 465 TRP A N 1
ATOM 3351 C CA . TRP A 1 465 ? -2.067 -3.032 30.443 1.00 90.94 465 TRP A CA 1
ATOM 3352 C C . TRP A 1 465 ? -2.954 -4.276 30.321 1.00 90.94 465 TRP A C 1
ATOM 3354 O O . TRP A 1 465 ? -4.160 -4.164 30.132 1.00 90.94 465 TRP A O 1
ATOM 3364 N N . VAL A 1 466 ? -2.347 -5.447 30.498 1.00 84.75 466 VAL A N 1
ATOM 3365 C CA . VAL A 1 466 ? -2.944 -6.774 30.288 1.00 84.75 466 VAL A CA 1
ATOM 3366 C C . VAL A 1 466 ? -3.858 -7.205 31.464 1.00 84.75 466 VAL A C 1
ATOM 3368 O O . VAL A 1 466 ? -4.516 -8.235 31.405 1.00 84.75 466 VAL A O 1
ATOM 3371 N N . GLY A 1 467 ? -3.985 -6.373 32.508 1.00 75.38 467 GLY A N 1
ATOM 3372 C CA . GLY A 1 467 ? -4.821 -6.642 33.685 1.00 75.38 467 GLY A CA 1
ATOM 3373 C C . GLY A 1 467 ? -4.266 -7.765 34.574 1.00 75.38 467 GLY A C 1
ATOM 3374 O O . GLY A 1 467 ? -3.525 -8.638 34.127 1.00 75.38 467 GLY A O 1
ATOM 3375 N N . SER A 1 468 ? -4.613 -7.760 35.863 1.00 66.25 468 SER A N 1
ATOM 3376 C CA . SER A 1 468 ? -4.218 -8.833 36.795 1.00 66.25 468 SER A CA 1
ATOM 3377 C C . SER A 1 468 ? -4.906 -10.165 36.476 1.00 66.25 468 SER A C 1
ATOM 3379 O O . SER A 1 468 ? -4.331 -11.225 36.711 1.00 66.25 468 SER A O 1
ATOM 3381 N N . ALA A 1 469 ? -6.101 -10.125 35.875 1.00 61.81 469 ALA A N 1
ATOM 3382 C CA . ALA A 1 469 ? -6.847 -11.314 35.464 1.00 61.81 469 ALA A CA 1
ATOM 3383 C C . ALA A 1 469 ? -6.100 -12.161 34.416 1.00 61.81 469 ALA A C 1
ATOM 3385 O O . ALA A 1 469 ? -6.211 -13.386 34.415 1.00 61.81 469 ALA A O 1
ATOM 3386 N N . SER A 1 470 ? -5.278 -11.537 33.565 1.00 57.47 470 SER A N 1
ATOM 3387 C CA . SER A 1 470 ? -4.450 -12.266 32.601 1.00 57.47 470 SER A CA 1
ATOM 3388 C C . SER A 1 470 ? -3.281 -13.004 33.243 1.00 57.47 470 SER A C 1
ATOM 3390 O O . SER A 1 470 ? -2.855 -14.017 32.692 1.00 57.47 470 SER A O 1
ATOM 3392 N N . ALA A 1 471 ? -2.756 -12.527 34.378 1.00 60.78 471 ALA A N 1
ATOM 3393 C CA . ALA A 1 471 ? -1.693 -13.238 35.087 1.00 60.78 471 ALA A CA 1
ATOM 3394 C C . ALA A 1 471 ? -2.196 -14.615 35.554 1.00 60.78 471 ALA A C 1
ATOM 3396 O O . ALA A 1 471 ? -1.515 -15.617 35.363 1.00 60.78 471 ALA A O 1
ATOM 3397 N N . ALA A 1 472 ? -3.443 -14.681 36.031 1.00 60.66 472 ALA A N 1
ATOM 3398 C CA . ALA A 1 472 ? -4.084 -15.935 36.421 1.00 60.66 472 ALA A CA 1
ATOM 3399 C C . ALA A 1 472 ? -4.382 -16.860 35.221 1.00 60.66 472 ALA A C 1
ATOM 3401 O O . ALA A 1 472 ? -4.225 -18.075 35.319 1.00 60.66 472 ALA A O 1
ATOM 3402 N N . ALA A 1 473 ? -4.776 -16.306 34.067 1.00 60.47 473 ALA A N 1
ATOM 3403 C CA . ALA A 1 473 ? -5.033 -17.099 32.860 1.00 60.47 473 ALA A CA 1
ATOM 3404 C C . ALA A 1 473 ? -3.744 -17.684 32.243 1.00 60.47 473 ALA A C 1
ATOM 3406 O O . ALA A 1 473 ? -3.750 -18.818 31.758 1.00 60.47 473 ALA A O 1
ATOM 3407 N N . ALA A 1 474 ? -2.631 -16.944 32.294 1.00 59.31 474 ALA A N 1
ATOM 3408 C CA . ALA A 1 474 ? -1.329 -17.403 31.804 1.00 59.31 474 ALA A CA 1
ATOM 3409 C C . ALA A 1 474 ? -0.757 -18.568 32.639 1.00 59.31 474 ALA A C 1
ATOM 3411 O O . ALA A 1 474 ? -0.129 -19.475 32.086 1.00 59.31 474 ALA A O 1
ATOM 3412 N N . GLU A 1 475 ? -1.029 -18.595 33.947 1.00 60.94 475 GLU A N 1
ATOM 3413 C CA . GLU A 1 475 ? -0.626 -19.695 34.836 1.00 60.94 475 GLU A CA 1
ATOM 3414 C C . GLU A 1 475 ? -1.411 -20.994 34.587 1.00 60.94 475 GLU A C 1
ATOM 3416 O O . GLU A 1 475 ? -0.893 -22.077 34.839 1.00 60.94 475 GLU A O 1
ATOM 3421 N N . HIS A 1 476 ? -2.640 -20.923 34.064 1.00 56.72 476 HIS A N 1
ATOM 3422 C CA . HIS A 1 476 ? -3.447 -22.115 33.759 1.00 56.72 476 HIS A CA 1
ATOM 3423 C C . HIS A 1 476 ? -3.288 -22.628 32.319 1.00 56.72 476 HIS A C 1
ATOM 3425 O O . HIS A 1 476 ? -3.452 -23.822 32.075 1.00 56.72 476 HIS A O 1
ATOM 3431 N N . GLY A 1 477 ? -2.942 -21.764 31.358 1.00 53.28 477 GLY A N 1
ATOM 3432 C CA . GLY A 1 477 ? -2.791 -22.147 29.946 1.00 53.28 477 GLY A CA 1
ATOM 3433 C C . GLY A 1 477 ? -1.483 -22.870 29.599 1.00 53.28 477 GLY A C 1
ATOM 3434 O O . GLY A 1 477 ? -1.404 -23.529 28.566 1.00 53.28 477 GLY A O 1
ATOM 3435 N N . THR A 1 478 ? -0.455 -22.783 30.446 1.00 50.91 478 THR A N 1
ATOM 3436 C CA . THR A 1 478 ? 0.874 -23.362 30.171 1.00 50.91 478 THR A CA 1
ATOM 3437 C C . THR A 1 478 ? 0.994 -24.851 30.514 1.00 50.91 478 THR A C 1
ATOM 3439 O O . THR A 1 478 ? 1.944 -25.494 30.079 1.00 50.91 478 THR A O 1
ATOM 3442 N N . ALA A 1 479 ? 0.017 -25.436 31.216 1.00 47.56 479 ALA A N 1
ATOM 3443 C CA . ALA A 1 479 ? 0.073 -26.831 31.662 1.00 47.56 479 ALA A CA 1
ATOM 3444 C C . ALA A 1 479 ? -0.504 -27.866 30.666 1.00 47.56 479 ALA A C 1
ATOM 3446 O O . ALA A 1 479 ? -0.399 -29.061 30.927 1.00 47.56 479 ALA A O 1
ATOM 3447 N N . GLY A 1 480 ? -1.122 -27.453 29.547 1.00 43.62 480 GLY A N 1
ATOM 3448 C CA . GLY A 1 480 ? -1.977 -28.352 28.746 1.00 43.62 480 GLY A CA 1
ATOM 3449 C C . GLY A 1 480 ? -1.601 -28.616 27.283 1.00 43.62 480 GLY A C 1
ATOM 3450 O O . GLY A 1 480 ? -2.218 -29.481 26.672 1.00 43.62 480 GLY A O 1
ATOM 3451 N N . THR A 1 481 ? -0.646 -27.897 26.683 1.00 43.12 481 THR A N 1
ATOM 3452 C CA . THR A 1 481 ? -0.437 -27.950 25.212 1.00 43.12 481 THR A CA 1
ATOM 3453 C C . THR A 1 481 ? 1.023 -28.044 24.761 1.00 43.12 481 THR A C 1
ATOM 3455 O O . THR A 1 481 ? 1.310 -27.825 23.587 1.00 43.12 481 THR A O 1
ATOM 3458 N N . ALA A 1 482 ? 1.959 -28.357 25.660 1.00 40.62 482 ALA A N 1
ATOM 3459 C CA . ALA A 1 482 ? 3.385 -28.389 25.325 1.00 40.62 482 ALA A CA 1
ATOM 3460 C C . ALA A 1 482 ? 3.826 -29.619 24.502 1.00 40.62 482 ALA A C 1
ATOM 3462 O O . ALA A 1 482 ? 4.848 -29.530 23.828 1.00 40.62 482 ALA A O 1
ATOM 3463 N N . ASP A 1 483 ? 3.060 -30.718 24.483 1.00 40.97 483 ASP A N 1
ATOM 3464 C CA . ASP A 1 483 ? 3.561 -31.994 23.939 1.00 40.97 483 ASP A CA 1
ATOM 3465 C C . ASP A 1 483 ? 3.095 -32.367 22.516 1.00 40.97 483 ASP A C 1
ATOM 3467 O O . ASP A 1 483 ? 3.727 -33.222 21.903 1.00 40.97 483 ASP A O 1
ATOM 3471 N N . ASP A 1 484 ? 2.089 -31.703 21.926 1.00 40.06 484 ASP A N 1
ATOM 3472 C CA . ASP A 1 484 ? 1.524 -32.133 20.623 1.00 40.06 484 ASP A CA 1
ATOM 3473 C C . ASP A 1 484 ? 1.567 -31.091 19.486 1.00 40.06 484 ASP A C 1
ATOM 3475 O O . ASP A 1 484 ? 1.172 -31.375 18.355 1.00 40.06 484 ASP A O 1
ATOM 3479 N N . ALA A 1 485 ? 2.146 -29.905 19.704 1.00 37.25 485 ALA A N 1
ATOM 3480 C CA . ALA A 1 485 ? 2.490 -28.975 18.615 1.00 37.25 485 ALA A CA 1
ATOM 3481 C C . ALA A 1 485 ? 3.853 -29.332 17.979 1.00 37.25 485 ALA A C 1
ATOM 3483 O O . ALA A 1 485 ? 4.735 -28.492 17.786 1.00 37.25 485 ALA A O 1
ATOM 3484 N N . GLY A 1 486 ? 4.038 -30.620 17.686 1.00 33.97 486 GLY A N 1
ATOM 3485 C CA . GLY A 1 486 ? 5.252 -31.187 17.121 1.00 33.97 486 GLY A CA 1
ATOM 3486 C C . GLY A 1 486 ? 5.489 -30.782 15.663 1.00 33.97 486 GLY A C 1
ATOM 3487 O O . GLY A 1 486 ? 4.694 -31.069 14.775 1.00 33.97 486 GLY A O 1
ATOM 3488 N N . LYS A 1 487 ? 6.669 -30.202 15.415 1.00 33.66 487 LYS A N 1
ATOM 3489 C CA . LYS A 1 487 ? 7.481 -30.394 14.196 1.00 33.66 487 LYS A CA 1
ATOM 3490 C C . LYS A 1 487 ? 6.778 -30.192 12.840 1.00 33.66 487 LYS A C 1
ATOM 3492 O O . LYS A 1 487 ? 6.929 -31.005 11.931 1.00 33.66 487 LYS A O 1
ATOM 3497 N N . ALA A 1 488 ? 6.177 -29.029 12.606 1.00 32.81 488 ALA A N 1
ATOM 3498 C CA . ALA A 1 488 ? 6.278 -28.452 11.265 1.00 32.81 488 ALA A CA 1
ATOM 3499 C C . ALA A 1 488 ? 7.683 -27.843 11.151 1.00 32.81 488 ALA A C 1
ATOM 3501 O O . ALA A 1 488 ? 7.931 -26.749 11.649 1.00 32.81 488 ALA A O 1
ATOM 3502 N N . GLY A 1 489 ? 8.626 -28.605 10.591 1.00 34.16 489 GLY A N 1
ATOM 3503 C CA . GLY A 1 489 ? 10.017 -28.192 10.430 1.00 34.16 489 GLY A CA 1
ATOM 3504 C C . GLY A 1 489 ? 10.131 -26.903 9.620 1.00 34.16 489 GLY A C 1
ATOM 3505 O O . GLY A 1 489 ? 10.185 -26.938 8.392 1.00 34.16 489 GLY A O 1
ATOM 3506 N N . SER A 1 490 ? 10.210 -25.766 10.310 1.00 37.53 490 SER A N 1
ATOM 3507 C CA . SER A 1 490 ? 10.939 -24.621 9.789 1.00 37.53 490 SER A CA 1
ATOM 3508 C C . SER A 1 490 ? 12.405 -25.063 9.825 1.00 37.53 490 SER A C 1
ATOM 3510 O O . SER A 1 490 ? 13.030 -25.194 10.876 1.00 37.53 490 SER A O 1
ATOM 3512 N N . ALA A 1 491 ? 12.903 -25.515 8.673 1.00 34.62 491 ALA A N 1
ATOM 3513 C CA . ALA A 1 491 ? 14.320 -25.783 8.512 1.00 34.62 491 ALA A CA 1
ATOM 3514 C C . ALA A 1 491 ? 15.034 -24.463 8.805 1.00 34.62 491 ALA A C 1
ATOM 3516 O O . ALA A 1 491 ? 14.794 -23.465 8.122 1.00 34.62 491 ALA A O 1
ATOM 3517 N N . GLY A 1 492 ? 15.814 -24.471 9.885 1.00 33.72 492 GLY A N 1
ATOM 3518 C CA . GLY A 1 492 ? 16.507 -23.314 10.417 1.00 33.72 492 GLY A CA 1
ATOM 3519 C C . GLY A 1 492 ? 17.331 -22.635 9.337 1.00 33.72 492 GLY A C 1
ATOM 3520 O O . GLY A 1 492 ? 18.346 -23.154 8.881 1.00 33.72 492 GLY A O 1
ATOM 3521 N N . VAL A 1 493 ? 16.876 -21.452 8.952 1.00 39.12 493 VAL A N 1
ATOM 3522 C CA . VAL A 1 493 ? 17.769 -20.375 8.566 1.00 39.12 493 VAL A CA 1
ATOM 3523 C C . VAL A 1 493 ? 17.844 -19.517 9.813 1.00 39.12 493 VAL A C 1
ATOM 3525 O O . VAL A 1 493 ? 16.849 -18.893 10.185 1.00 39.12 493 VAL A O 1
ATOM 3528 N N . ASP A 1 494 ? 18.983 -19.567 10.502 1.00 36.72 494 ASP A N 1
ATOM 3529 C CA . ASP A 1 494 ? 19.303 -18.613 11.558 1.00 36.72 494 ASP A CA 1
ATOM 3530 C C . ASP A 1 494 ? 19.033 -17.218 11.000 1.00 36.72 494 ASP A C 1
ATOM 3532 O O . ASP A 1 494 ? 19.616 -16.815 9.991 1.00 36.72 494 ASP A O 1
ATOM 3536 N N . GLY A 1 495 ? 18.038 -16.552 11.586 1.00 37.53 495 GLY A N 1
ATOM 3537 C CA . GLY A 1 495 ? 17.461 -15.339 11.036 1.00 37.53 495 GLY A CA 1
ATOM 3538 C C . GLY A 1 495 ? 18.551 -14.319 10.751 1.00 37.53 495 GLY A C 1
ATOM 3539 O O . GLY A 1 495 ? 19.263 -13.891 11.660 1.00 37.53 495 GLY A O 1
ATOM 3540 N N . VAL A 1 496 ? 18.657 -13.918 9.484 1.00 38.72 496 VAL A N 1
ATOM 3541 C CA . VAL A 1 496 ? 19.366 -12.704 9.092 1.00 38.72 496 VAL A CA 1
ATOM 3542 C C . VAL A 1 496 ? 18.797 -11.588 9.961 1.00 38.72 496 VAL A C 1
ATOM 3544 O O . VAL A 1 496 ? 17.636 -11.200 9.817 1.00 38.72 496 VAL A O 1
ATOM 3547 N N . GLN A 1 497 ? 19.590 -11.135 10.935 1.00 36.22 497 GLN A N 1
ATOM 3548 C CA . GLN A 1 497 ? 19.255 -9.996 11.775 1.00 36.22 497 GLN A CA 1
ATOM 3549 C C . GLN A 1 497 ? 19.014 -8.813 10.844 1.00 36.22 497 GLN A C 1
ATOM 3551 O O . GLN A 1 497 ? 19.952 -8.273 10.255 1.00 36.22 497 GLN A O 1
ATOM 3556 N N . SER A 1 498 ? 17.748 -8.428 10.683 1.00 39.62 498 SER A N 1
ATOM 3557 C CA . SER A 1 498 ? 17.414 -7.231 9.928 1.00 39.62 498 SER A CA 1
ATOM 3558 C C . SER A 1 498 ? 18.136 -6.044 10.585 1.00 39.62 498 SER A C 1
ATOM 3560 O O . SER A 1 498 ? 18.004 -5.850 11.799 1.00 39.62 498 SER A O 1
ATOM 3562 N N . PRO A 1 499 ? 18.914 -5.246 9.831 1.00 37.44 499 PRO A N 1
ATOM 3563 C CA . PRO A 1 499 ? 19.779 -4.198 10.380 1.00 37.44 499 PRO A CA 1
ATOM 3564 C C . PRO A 1 499 ? 19.012 -3.051 11.062 1.00 37.44 499 PRO A C 1
ATOM 3566 O O . PRO A 1 499 ? 19.619 -2.195 11.702 1.00 37.44 499 PRO A O 1
ATOM 3569 N N . ASN A 1 500 ? 17.679 -3.052 10.997 1.00 41.66 500 ASN A N 1
ATOM 3570 C CA . ASN A 1 500 ? 16.812 -2.118 11.707 1.00 41.66 500 ASN A CA 1
ATOM 3571 C C . ASN A 1 500 ? 16.436 -2.613 13.107 1.00 41.66 500 ASN A C 1
ATOM 3573 O O . ASN A 1 500 ? 15.251 -2.643 13.417 1.00 41.66 500 ASN A O 1
ATOM 3577 N N . GLY A 1 501 ? 17.417 -2.988 13.942 1.00 42.50 501 GLY A N 1
ATOM 3578 C CA . GLY A 1 501 ? 17.280 -3.110 15.406 1.00 42.50 501 GLY A CA 1
ATOM 3579 C C . GLY A 1 501 ? 15.932 -3.650 15.883 1.00 42.50 501 GLY A C 1
ATOM 3580 O O . GLY A 1 501 ? 15.331 -3.098 16.809 1.00 42.50 501 GLY A O 1
ATOM 3581 N N . GLN A 1 502 ? 15.407 -4.655 15.181 1.00 48.28 502 GLN A N 1
ATOM 3582 C CA . GLN A 1 502 ? 14.089 -5.183 15.449 1.00 48.28 502 GLN A CA 1
ATOM 3583 C C . GLN A 1 502 ? 14.287 -5.913 16.756 1.00 48.28 502 GLN A C 1
ATOM 3585 O O . GLN A 1 502 ? 15.061 -6.867 16.793 1.00 48.28 502 GLN A O 1
ATOM 3590 N N . LEU A 1 503 ? 13.711 -5.354 17.825 1.00 48.78 503 LEU A N 1
ATOM 3591 C CA . LEU A 1 503 ? 13.708 -5.913 19.166 1.00 48.78 503 LEU A CA 1
ATOM 3592 C C . LEU A 1 503 ? 13.510 -7.416 19.013 1.00 48.78 503 LEU A C 1
ATOM 3594 O O . LEU A 1 503 ? 12.388 -7.871 18.796 1.00 48.78 503 LEU A O 1
ATOM 3598 N N . SER A 1 504 ? 14.605 -8.174 19.090 1.00 44.22 504 SER A N 1
ATOM 3599 C CA . SER A 1 504 ? 14.566 -9.586 19.397 1.00 44.22 504 SER A CA 1
ATOM 3600 C C . SER A 1 504 ? 14.042 -9.581 20.816 1.00 44.22 504 SER A C 1
ATOM 3602 O O . SER A 1 504 ? 14.801 -9.462 21.780 1.00 44.22 504 SER A O 1
ATOM 3604 N N . SER A 1 505 ? 12.717 -9.507 20.917 1.00 44.91 505 SER A N 1
ATOM 3605 C CA . SER A 1 505 ? 11.969 -9.659 22.137 1.00 44.91 505 SER A CA 1
ATOM 3606 C C . SER A 1 505 ? 12.574 -10.884 22.782 1.00 44.91 505 SER A C 1
ATOM 3608 O O . SER A 1 505 ? 12.456 -11.987 22.241 1.00 44.91 505 SER A O 1
ATOM 3610 N N . GLY A 1 506 ? 13.269 -10.686 23.903 1.00 52.59 506 GLY A N 1
ATOM 3611 C CA . GLY A 1 506 ? 13.548 -11.802 24.787 1.00 52.59 506 GLY A CA 1
ATOM 3612 C C . GLY A 1 506 ? 12.240 -12.590 24.967 1.00 52.59 506 GLY A C 1
ATOM 3613 O O . GLY A 1 506 ? 11.169 -11.978 24.878 1.00 52.59 506 GLY A O 1
ATOM 3614 N N . PRO A 1 507 ? 12.305 -13.914 25.155 1.00 53.59 507 PRO A N 1
ATOM 3615 C CA . PRO A 1 507 ? 11.187 -14.852 24.982 1.00 53.59 507 PRO A CA 1
ATOM 3616 C C . PRO A 1 507 ? 9.945 -14.679 25.898 1.00 53.59 507 PRO A C 1
ATOM 3618 O O . PRO A 1 507 ? 9.227 -15.640 26.134 1.00 53.59 507 PRO A O 1
ATOM 3621 N N . GLY A 1 508 ? 9.619 -13.480 26.389 1.00 67.88 508 GLY A N 1
ATOM 3622 C CA . GLY A 1 508 ? 8.415 -13.219 27.184 1.00 67.88 508 GLY A CA 1
ATOM 3623 C C . GLY A 1 508 ? 7.930 -11.765 27.232 1.00 67.88 508 GLY A C 1
ATOM 3624 O O . GLY A 1 508 ? 7.223 -11.406 28.166 1.00 67.88 508 GLY A O 1
ATOM 3625 N N . GLY A 1 509 ? 8.316 -10.894 26.292 1.00 83.69 509 GLY A N 1
ATOM 3626 C CA . GLY A 1 509 ? 7.841 -9.504 26.296 1.00 83.69 509 GLY A CA 1
ATOM 3627 C C . GLY A 1 509 ? 6.459 -9.330 25.656 1.00 83.69 509 GLY A C 1
ATOM 3628 O O . GLY A 1 509 ? 6.327 -9.532 24.450 1.00 83.69 509 GLY A O 1
ATOM 3629 N N . SER A 1 510 ? 5.463 -8.883 26.425 1.00 91.94 510 SER A N 1
ATOM 3630 C CA . SER A 1 510 ? 4.149 -8.451 25.926 1.00 91.94 510 SER A CA 1
ATOM 3631 C C . SER A 1 510 ? 4.280 -7.275 24.949 1.00 91.94 510 SER A C 1
ATOM 3633 O O . SER A 1 510 ? 4.892 -6.247 25.270 1.00 91.94 510 SER A O 1
ATOM 3635 N N . TRP A 1 511 ? 3.690 -7.383 23.758 1.00 94.38 511 TRP A N 1
ATOM 3636 C CA . TRP A 1 511 ? 3.756 -6.336 22.737 1.00 94.38 511 TRP A CA 1
ATOM 3637 C C . TRP A 1 511 ? 2.421 -6.129 22.022 1.00 94.38 511 TRP A C 1
ATOM 3639 O O . TRP A 1 511 ? 1.565 -7.008 21.957 1.00 94.38 511 TRP A O 1
ATOM 3649 N N . ALA A 1 512 ? 2.242 -4.931 21.472 1.00 95.31 512 ALA A N 1
ATOM 3650 C CA . ALA A 1 512 ? 1.091 -4.566 20.659 1.00 95.31 512 ALA A CA 1
ATOM 3651 C C . ALA A 1 512 ? 1.500 -3.672 19.484 1.00 95.31 512 ALA A C 1
ATOM 3653 O O . ALA A 1 512 ? 2.548 -3.024 19.505 1.00 95.31 512 ALA A O 1
ATOM 3654 N N . HIS A 1 513 ? 0.651 -3.604 18.463 1.00 93.88 513 HIS A N 1
ATOM 3655 C CA . HIS A 1 513 ? 0.799 -2.702 17.333 1.00 93.88 513 HIS A CA 1
ATOM 3656 C C . HIS A 1 513 ? 0.840 -1.257 17.841 1.00 93.88 513 HIS A C 1
ATOM 3658 O O . HIS A 1 513 ? -0.129 -0.752 18.416 1.00 93.88 513 HIS A O 1
ATOM 3664 N N . ARG A 1 514 ? 1.966 -0.578 17.617 1.00 93.38 514 ARG A N 1
ATOM 3665 C CA . ARG A 1 514 ? 2.348 0.701 18.223 1.00 93.38 514 ARG A CA 1
ATOM 3666 C C . ARG A 1 514 ? 1.272 1.763 18.082 1.00 93.38 514 ARG A C 1
ATOM 3668 O O . ARG A 1 514 ? 0.913 2.397 19.066 1.00 93.38 514 ARG A O 1
ATOM 3675 N N . GLN A 1 515 ? 0.736 1.951 16.880 1.00 92.19 515 GLN A N 1
ATOM 3676 C CA . GLN A 1 515 ? -0.264 2.995 16.639 1.00 92.19 515 GLN A CA 1
ATOM 3677 C C . GLN A 1 515 ? -1.618 2.656 17.249 1.00 92.19 515 GLN A C 1
ATOM 3679 O O . GLN A 1 515 ? -2.311 3.541 17.740 1.00 92.19 515 GLN A O 1
ATOM 3684 N N . SER A 1 516 ? -1.984 1.373 17.237 1.00 95.38 516 SER A N 1
ATOM 3685 C CA . SER A 1 516 ? -3.223 0.908 17.860 1.00 95.38 516 SER A CA 1
ATOM 3686 C C . SER A 1 516 ? -3.140 1.092 19.375 1.00 95.38 516 SER A C 1
ATOM 3688 O O . SER A 1 516 ? -4.091 1.565 19.988 1.00 95.38 516 SER A O 1
ATOM 3690 N N . LEU A 1 517 ? -1.977 0.792 19.964 1.00 96.00 517 LEU A N 1
ATOM 3691 C CA . LEU A 1 517 ? -1.692 0.980 21.383 1.00 96.00 517 LEU A CA 1
ATOM 3692 C C . LEU A 1 517 ? -1.675 2.464 21.773 1.00 96.00 517 LEU A C 1
ATOM 3694 O O . LEU A 1 517 ? -2.346 2.842 22.726 1.00 96.00 517 LEU A O 1
ATOM 3698 N N . GLN A 1 518 ? -0.971 3.317 21.022 1.00 95.38 518 GLN A N 1
ATOM 3699 C CA . GLN A 1 518 ? -0.955 4.769 21.251 1.00 95.38 518 GLN A CA 1
ATOM 3700 C C . GLN A 1 518 ? -2.360 5.373 21.153 1.00 95.38 518 GLN A C 1
ATOM 3702 O O . GLN A 1 518 ? -2.748 6.184 21.992 1.00 95.38 518 GLN A O 1
ATOM 3707 N N . ALA A 1 519 ? -3.144 4.947 20.159 1.00 95.38 519 ALA A N 1
ATOM 3708 C CA . ALA A 1 519 ? -4.528 5.374 20.014 1.00 95.38 519 ALA A CA 1
ATOM 3709 C C . ALA A 1 519 ? -5.402 4.902 21.181 1.00 95.38 519 ALA A C 1
ATOM 3711 O O . ALA A 1 519 ? -6.184 5.694 21.701 1.00 95.38 519 ALA A O 1
ATOM 3712 N N . ALA A 1 520 ? -5.253 3.649 21.624 1.00 97.25 520 ALA A N 1
ATOM 3713 C CA . ALA A 1 520 ? -5.973 3.120 22.779 1.00 97.25 520 ALA A CA 1
ATOM 3714 C C . ALA A 1 520 ? -5.616 3.876 24.070 1.00 97.25 520 ALA A C 1
ATOM 3716 O O . ALA A 1 520 ? -6.510 4.221 24.834 1.00 97.25 520 ALA A O 1
ATOM 3717 N N . GLN A 1 521 ? -4.339 4.203 24.290 1.00 96.25 521 GLN A N 1
ATOM 3718 C CA . GLN A 1 521 ? -3.882 5.005 25.433 1.00 96.25 521 GLN A CA 1
ATOM 3719 C C . GLN A 1 521 ? -4.462 6.421 25.415 1.00 96.25 521 GLN A C 1
ATOM 3721 O O . GLN A 1 521 ? -4.994 6.885 26.422 1.00 96.25 521 GLN A O 1
ATOM 3726 N N . ALA A 1 522 ? -4.384 7.098 24.266 1.00 95.44 522 ALA A N 1
ATOM 3727 C CA . ALA A 1 522 ? -4.921 8.444 24.109 1.00 95.44 522 ALA A CA 1
ATOM 3728 C C . ALA A 1 522 ? -6.444 8.469 24.303 1.00 95.44 522 ALA A C 1
ATOM 3730 O O . ALA A 1 522 ? -6.965 9.385 24.935 1.00 95.44 522 ALA A O 1
ATOM 3731 N N . LEU A 1 523 ? -7.151 7.455 23.791 1.00 95.69 523 LEU A N 1
ATOM 3732 C CA . LEU A 1 523 ? -8.591 7.300 23.987 1.00 95.69 523 LEU A CA 1
ATOM 3733 C C . LEU A 1 523 ? -8.936 7.008 25.441 1.00 95.69 523 LEU A C 1
ATOM 3735 O O . LEU A 1 523 ? -9.833 7.651 25.965 1.00 95.69 523 LEU A O 1
ATOM 3739 N N . LEU A 1 524 ? -8.228 6.095 26.108 1.00 95.75 524 LEU A N 1
ATOM 3740 C CA . LEU A 1 524 ? -8.467 5.793 27.519 1.00 95.75 524 LEU A CA 1
ATOM 3741 C C . LEU A 1 524 ? -8.321 7.050 28.383 1.00 95.75 524 LEU A C 1
ATOM 3743 O O . LEU A 1 524 ? -9.206 7.350 29.174 1.00 95.75 524 LEU A O 1
ATOM 3747 N N . GLN A 1 525 ? -7.265 7.838 28.158 1.00 93.56 525 GLN A N 1
ATOM 3748 C CA . GLN A 1 525 ? -7.066 9.107 28.856 1.00 93.56 525 GLN A CA 1
ATOM 3749 C C . GLN A 1 525 ? -8.216 10.099 28.606 1.00 93.56 525 GLN A C 1
ATOM 3751 O O . GLN A 1 525 ? -8.643 10.797 29.527 1.00 93.56 525 GLN A O 1
ATOM 3756 N N . ASP A 1 526 ? -8.721 10.174 27.373 1.00 89.88 526 ASP A N 1
ATOM 3757 C CA . ASP A 1 526 ? -9.851 11.037 27.014 1.00 89.88 526 ASP A CA 1
ATOM 3758 C C . ASP A 1 526 ? -11.148 10.563 27.699 1.00 89.88 526 ASP A C 1
ATOM 3760 O O . ASP A 1 526 ? -11.838 11.358 28.348 1.00 89.88 526 ASP A O 1
ATOM 3764 N N . LEU A 1 527 ? -11.418 9.251 27.661 1.00 91.38 527 LEU A N 1
ATOM 3765 C CA . LEU A 1 527 ? -12.555 8.603 28.318 1.00 91.38 527 LEU A CA 1
ATOM 3766 C C . LEU A 1 527 ? -12.546 8.844 29.830 1.00 91.38 527 LEU A C 1
ATOM 3768 O O . LEU A 1 527 ? -13.530 9.359 30.368 1.00 91.38 527 LEU A O 1
ATOM 3772 N N . ASP A 1 528 ? -11.420 8.559 30.485 1.00 91.00 528 ASP A N 1
ATOM 3773 C CA . ASP A 1 528 ? -11.216 8.759 31.919 1.00 91.00 528 ASP A CA 1
ATOM 3774 C C . ASP A 1 528 ? -11.372 10.225 32.308 1.00 91.00 528 ASP A C 1
ATOM 3776 O O . ASP A 1 528 ? -11.956 10.540 33.344 1.00 91.00 528 ASP A O 1
ATOM 3780 N N . SER A 1 529 ? -10.896 11.150 31.472 1.00 87.06 529 SER A N 1
ATOM 3781 C CA . SER A 1 529 ? -11.040 12.569 31.773 1.00 87.06 529 SER A CA 1
ATOM 3782 C C . SER A 1 529 ? -12.515 12.975 31.823 1.00 87.06 529 SER A C 1
ATOM 3784 O O . SER A 1 529 ? -12.936 13.611 32.784 1.00 87.06 529 SER A O 1
ATOM 3786 N N . SER A 1 530 ? -13.327 12.562 30.848 1.00 85.00 530 SER A N 1
ATOM 3787 C CA . SER A 1 530 ? -14.732 12.986 30.745 1.00 85.00 530 SER A CA 1
ATOM 3788 C C . SER A 1 530 ? -15.703 12.269 31.678 1.00 85.00 530 SER A C 1
ATOM 3790 O O . SER A 1 530 ? -16.785 12.796 31.947 1.00 85.00 530 SER A O 1
ATOM 3792 N N . GLN A 1 531 ? -15.360 11.048 32.100 1.00 90.31 531 GLN A N 1
ATOM 3793 C CA . GLN A 1 531 ? -16.266 10.128 32.785 1.00 90.31 531 GLN A CA 1
ATOM 3794 C C . GLN A 1 531 ? -17.587 9.865 32.019 1.00 90.31 531 GLN A C 1
ATOM 3796 O O . GLN A 1 531 ? -18.623 9.572 32.621 1.00 90.31 531 GLN A O 1
ATOM 3801 N N . LEU A 1 532 ? -17.602 10.014 30.685 1.00 89.25 532 LEU A N 1
ATOM 3802 C CA . LEU A 1 532 ? -18.835 9.943 29.890 1.00 89.25 532 LEU A CA 1
ATOM 3803 C C . LEU A 1 532 ? -19.474 8.551 29.927 1.00 89.25 532 LEU A C 1
ATOM 3805 O O . LEU A 1 532 ? -20.687 8.436 30.099 1.00 89.25 532 LEU A O 1
ATOM 3809 N N . LEU A 1 533 ? -18.669 7.495 29.776 1.00 93.06 533 LEU A N 1
ATOM 3810 C CA . LEU A 1 533 ? -19.175 6.120 29.785 1.00 93.06 533 LEU A CA 1
ATOM 3811 C C . LEU A 1 533 ? -19.728 5.744 31.165 1.00 93.06 533 LEU A C 1
ATOM 3813 O O . LEU A 1 533 ? -20.782 5.119 31.242 1.00 93.06 533 LEU A O 1
ATOM 3817 N N . GLN A 1 534 ? -19.069 6.188 32.242 1.00 92.69 534 GLN A N 1
ATOM 3818 C CA . GLN A 1 534 ? -19.544 6.031 33.617 1.00 92.69 534 GLN A CA 1
ATOM 3819 C C . GLN A 1 534 ? -20.918 6.684 33.791 1.00 92.69 534 GLN A C 1
ATOM 3821 O O . GLN A 1 534 ? -21.832 6.047 34.299 1.00 92.69 534 GLN A O 1
ATOM 3826 N N . ARG A 1 535 ? -21.089 7.927 33.322 1.00 89.81 535 ARG A N 1
ATOM 3827 C CA . ARG A 1 535 ? -22.358 8.662 33.450 1.00 89.81 535 ARG A CA 1
ATOM 3828 C C . ARG A 1 535 ? -23.510 8.031 32.670 1.00 89.81 535 ARG A C 1
ATOM 3830 O O . ARG A 1 535 ? -24.637 8.099 33.142 1.00 89.81 535 ARG A O 1
ATOM 3837 N N . LEU A 1 536 ? -23.235 7.441 31.505 1.00 91.31 536 LEU A N 1
ATOM 3838 C CA . LEU A 1 536 ? -24.254 6.788 30.675 1.00 91.31 536 LEU A CA 1
ATOM 3839 C C . LEU A 1 536 ? -24.657 5.409 31.218 1.00 91.31 536 LEU A C 1
ATOM 3841 O O . LEU A 1 536 ? -25.841 5.100 31.269 1.00 91.31 536 LEU A O 1
ATOM 3845 N N . LEU A 1 537 ? -23.681 4.579 31.603 1.00 93.56 537 LEU A N 1
ATOM 3846 C CA . LEU A 1 537 ? -23.913 3.174 31.975 1.00 93.56 537 LEU A CA 1
ATOM 3847 C C . LEU A 1 537 ? -24.172 2.968 33.475 1.00 93.56 537 LEU A C 1
ATOM 3849 O O . LEU A 1 537 ? -24.728 1.944 33.868 1.00 93.56 537 LEU A O 1
ATOM 3853 N N . ARG A 1 538 ? -23.747 3.914 34.321 1.00 89.62 538 ARG A N 1
ATOM 3854 C CA . ARG A 1 538 ? -23.914 3.893 35.782 1.00 89.62 538 ARG A CA 1
ATOM 3855 C C . ARG A 1 538 ? -24.285 5.290 36.297 1.00 89.62 538 ARG A C 1
ATOM 3857 O O . ARG A 1 538 ? -23.464 5.939 36.956 1.00 89.62 538 ARG A O 1
ATOM 3864 N N . PRO A 1 539 ? -25.499 5.784 36.002 1.00 79.25 539 PRO A N 1
ATOM 3865 C CA . PRO A 1 539 ? -25.963 7.039 36.574 1.00 79.25 539 PRO A CA 1
ATOM 3866 C C . PRO A 1 539 ? -25.882 6.959 38.105 1.00 79.25 539 PRO A C 1
ATOM 3868 O O . PRO A 1 539 ? -26.298 5.971 38.711 1.00 79.25 539 PRO A O 1
ATOM 3871 N N . ALA A 1 540 ? -25.279 7.971 38.737 1.00 77.88 540 ALA A N 1
ATOM 3872 C CA . ALA A 1 540 ? -25.088 7.990 40.184 1.00 77.88 540 ALA A CA 1
ATOM 3873 C C . ALA A 1 540 ? -26.451 7.849 40.878 1.00 77.88 540 ALA A C 1
ATOM 3875 O O . ALA A 1 540 ? -27.318 8.709 40.732 1.00 77.88 540 ALA A O 1
ATOM 3876 N N . GLY A 1 541 ? -26.648 6.737 41.589 1.00 68.88 541 GLY A N 1
ATOM 3877 C CA . GLY A 1 541 ? -27.929 6.384 42.185 1.00 68.88 541 GLY A CA 1
ATOM 3878 C C . GLY A 1 541 ? -28.462 7.477 43.116 1.00 68.88 541 GLY A C 1
ATOM 3879 O O . GLY A 1 541 ? -27.936 7.698 44.202 1.00 68.88 541 GLY A O 1
ATOM 3880 N N . GLY A 1 542 ? -29.525 8.149 42.681 1.00 60.47 542 GLY A N 1
ATOM 3881 C CA . GLY A 1 542 ? -30.671 8.526 43.513 1.00 60.47 542 GLY A CA 1
ATOM 3882 C C . GLY A 1 542 ? -30.540 9.622 44.576 1.00 60.47 542 GLY A C 1
ATOM 3883 O O . GLY A 1 542 ? -31.580 10.034 45.078 1.00 60.47 542 GLY A O 1
ATOM 3884 N N . ASN A 1 543 ? -29.359 10.146 44.921 1.00 55.72 543 ASN A N 1
ATOM 3885 C CA . ASN A 1 543 ? -29.259 11.103 46.042 1.00 55.72 543 ASN A CA 1
ATOM 3886 C C . ASN A 1 543 ? -29.315 12.598 45.678 1.00 55.72 543 ASN A C 1
ATOM 3888 O O . ASN A 1 543 ? -29.229 13.450 46.561 1.00 55.72 543 ASN A O 1
ATOM 3892 N N . SER A 1 544 ? -29.523 12.955 44.412 1.00 54.38 544 SER A N 1
ATOM 3893 C CA . SER A 1 544 ? -29.719 14.344 43.976 1.00 54.38 544 SER A CA 1
ATOM 3894 C C . SER A 1 544 ? -31.205 14.728 43.943 1.00 54.38 544 SER A C 1
ATOM 3896 O O . SER A 1 544 ? -31.747 15.116 42.912 1.00 54.38 544 SER A O 1
ATOM 3898 N N . GLY A 1 545 ? -31.872 14.676 45.101 1.00 55.97 545 GLY A N 1
ATOM 3899 C CA . GLY A 1 545 ? -33.244 15.172 45.308 1.00 55.97 545 GLY A CA 1
ATOM 3900 C C . GLY A 1 545 ? -33.418 16.698 45.182 1.00 55.97 545 GLY A C 1
ATOM 3901 O O . GLY A 1 545 ? -34.328 17.260 45.779 1.00 55.97 545 GLY A O 1
ATOM 3902 N N . GLY A 1 546 ? -32.558 17.395 44.436 1.00 54.53 546 GLY A N 1
ATOM 3903 C CA . GLY A 1 546 ? -32.532 18.854 44.374 1.00 54.53 546 GLY A CA 1
ATOM 3904 C C . GLY A 1 546 ? -32.221 19.389 42.981 1.00 54.53 546 GLY A C 1
ATOM 3905 O O . GLY A 1 546 ? -31.063 19.502 42.604 1.00 54.53 546 GLY A O 1
ATOM 3906 N N . GLY A 1 547 ? -33.273 19.782 42.259 1.00 54.25 547 GLY A N 1
ATOM 3907 C CA . GLY A 1 547 ? -33.237 20.895 41.308 1.00 54.25 547 GLY A CA 1
ATOM 3908 C C . GLY A 1 547 ? -32.595 20.646 39.942 1.00 54.25 547 GLY A C 1
ATOM 3909 O O . GLY A 1 547 ? -31.461 21.045 39.718 1.00 54.25 547 GLY A O 1
ATOM 3910 N N . GLY A 1 548 ? -33.376 20.097 39.004 1.00 59.09 548 GLY A N 1
ATOM 3911 C CA . GLY A 1 548 ? -33.494 20.557 37.607 1.00 59.09 548 GLY A CA 1
ATOM 3912 C C . GLY A 1 548 ? -32.247 20.997 36.829 1.00 59.09 548 GLY A C 1
ATOM 3913 O O . GLY A 1 548 ? -32.365 21.874 35.974 1.00 59.09 548 GLY A O 1
ATOM 3914 N N . SER A 1 549 ? -31.062 20.436 37.081 1.00 57.09 549 SER A N 1
ATOM 3915 C CA . SER A 1 549 ? -29.905 20.712 36.235 1.00 57.09 549 SER A CA 1
ATOM 3916 C C . SER A 1 549 ? -30.210 20.138 34.851 1.00 57.09 549 SER A C 1
ATOM 3918 O O . SER A 1 549 ? -30.403 18.929 34.730 1.00 57.09 549 SER A O 1
ATOM 3920 N N . GLY A 1 550 ? -30.316 20.994 33.832 1.00 69.56 550 GLY A N 1
ATOM 3921 C CA . GLY A 1 550 ? -30.650 20.635 32.449 1.00 69.56 550 GLY A CA 1
ATOM 3922 C C . GLY A 1 550 ? -29.551 19.842 31.737 1.00 69.56 550 GLY A C 1
ATOM 3923 O O . GLY A 1 550 ? -29.183 20.185 30.618 1.00 69.56 550 GLY A O 1
ATOM 3924 N N . ASP A 1 551 ? -28.991 18.829 32.399 1.00 73.94 551 ASP A N 1
ATOM 3925 C CA . ASP A 1 551 ? -28.028 17.907 31.824 1.00 73.94 551 ASP A CA 1
ATOM 3926 C C . ASP A 1 551 ? -28.733 17.063 30.753 1.00 73.94 551 ASP A C 1
ATOM 3928 O O . ASP A 1 551 ? -29.584 16.233 31.086 1.00 73.94 551 ASP A O 1
ATOM 3932 N N . PRO A 1 552 ? -28.407 17.243 29.462 1.00 72.88 552 PRO A N 1
ATOM 3933 C CA . PRO A 1 552 ? -29.062 16.503 28.389 1.00 72.88 552 PRO A CA 1
ATOM 3934 C C . PRO A 1 552 ? -28.851 14.985 28.513 1.00 72.88 552 PRO A C 1
ATOM 3936 O O . PRO A 1 552 ? -29.664 14.214 27.999 1.00 72.88 552 PRO A O 1
ATOM 3939 N N . LEU A 1 553 ? -27.796 14.548 29.217 1.00 80.69 553 LEU A N 1
ATOM 3940 C CA . LEU A 1 553 ? -27.490 13.134 29.439 1.00 80.69 553 LEU A CA 1
ATOM 3941 C C . LEU A 1 553 ? -28.423 12.462 30.447 1.00 80.69 553 LEU A C 1
ATOM 3943 O O . LEU A 1 553 ? -28.610 11.255 30.359 1.00 80.69 553 LEU A O 1
ATOM 3947 N N . ALA A 1 554 ? -29.054 13.216 31.352 1.00 79.00 554 ALA A N 1
ATOM 3948 C CA . ALA A 1 554 ? -29.955 12.652 32.360 1.00 79.00 554 ALA A CA 1
ATOM 3949 C C . ALA A 1 554 ? -31.190 11.968 31.740 1.00 79.00 554 ALA A C 1
ATOM 3951 O O . ALA A 1 554 ? -31.818 11.126 32.372 1.00 79.00 554 ALA A O 1
ATOM 3952 N N . SER A 1 555 ? -31.525 12.307 30.489 1.00 82.81 555 SER A N 1
ATOM 3953 C CA . SER A 1 555 ? -32.598 11.659 29.723 1.00 82.81 555 SER A CA 1
ATOM 3954 C C . SER A 1 555 ? -32.203 10.313 29.096 1.00 82.81 555 SER A C 1
ATOM 3956 O O . SER A 1 555 ? -33.061 9.618 28.554 1.00 82.81 555 SER A O 1
ATOM 3958 N N . LEU A 1 556 ? -30.917 9.952 29.140 1.00 86.25 556 LEU A N 1
ATOM 3959 C CA . LEU A 1 556 ? -30.340 8.765 28.510 1.00 86.25 556 LEU A CA 1
ATOM 3960 C C . LEU A 1 556 ? -29.889 7.768 29.577 1.00 86.25 556 LEU A C 1
ATOM 3962 O O . LEU A 1 556 ? -28.701 7.474 29.696 1.00 86.25 556 LEU A O 1
ATOM 3966 N N . ASP A 1 557 ? -30.835 7.254 30.360 1.00 86.50 557 ASP A N 1
ATOM 3967 C CA . ASP A 1 557 ? -30.549 6.149 31.273 1.00 86.50 557 ASP A CA 1
ATOM 3968 C C . ASP A 1 557 ? -30.257 4.875 30.463 1.00 86.50 557 ASP A C 1
ATOM 3970 O O . ASP A 1 557 ? -31.161 4.253 29.900 1.00 86.50 557 ASP A O 1
ATOM 3974 N N . CYS A 1 558 ? -28.972 4.524 30.366 1.00 93.94 558 CYS A N 1
ATOM 3975 C CA . CYS A 1 558 ? -28.492 3.321 29.687 1.00 93.94 558 CYS A CA 1
ATOM 3976 C C . CYS A 1 558 ? -28.081 2.243 30.705 1.00 93.94 558 CYS A C 1
ATOM 3978 O O . CYS A 1 558 ? -27.229 1.400 30.414 1.00 93.94 558 CYS A O 1
ATOM 3980 N N . THR A 1 559 ? -28.647 2.267 31.916 1.00 93.12 559 THR A N 1
ATOM 3981 C CA . THR A 1 559 ? -28.372 1.248 32.934 1.00 93.12 559 THR A CA 1
ATOM 3982 C C . THR A 1 559 ? -28.747 -0.140 32.408 1.00 93.12 559 THR A C 1
ATOM 3984 O O . THR A 1 559 ? -29.837 -0.356 31.879 1.00 93.12 559 THR A O 1
ATOM 3987 N N . GLY A 1 560 ? -27.827 -1.097 32.541 1.00 94.31 560 GLY A N 1
ATOM 3988 C CA . GLY A 1 560 ? -28.009 -2.474 32.063 1.00 94.31 560 GLY A CA 1
ATOM 3989 C C . GLY A 1 560 ? -27.793 -2.672 30.559 1.00 94.31 560 GLY A C 1
ATOM 3990 O O . GLY A 1 560 ? -27.892 -3.799 30.079 1.00 94.31 560 GLY A O 1
ATOM 3991 N N . TRP A 1 561 ? -27.475 -1.613 29.810 1.00 96.88 561 TRP A N 1
ATOM 3992 C CA . TRP A 1 561 ? -27.134 -1.716 28.393 1.00 96.88 561 TRP A CA 1
ATOM 3993 C C . TRP A 1 561 ? -25.716 -2.260 28.230 1.00 96.88 561 TRP A C 1
ATOM 3995 O O . TRP A 1 561 ? -24.868 -2.114 29.113 1.00 96.88 561 TRP A O 1
ATOM 4005 N N . ARG A 1 562 ? -25.432 -2.868 27.077 1.00 96.56 562 ARG A N 1
ATOM 4006 C CA . ARG A 1 562 ? -24.076 -3.334 26.752 1.00 96.56 562 ARG A CA 1
ATOM 4007 C C . ARG A 1 562 ? -23.192 -2.195 26.251 1.00 96.56 562 ARG A C 1
ATOM 4009 O O . ARG A 1 562 ? -23.676 -1.236 25.644 1.00 96.56 562 ARG A O 1
ATOM 4016 N N . LEU A 1 563 ? -21.885 -2.348 26.445 1.00 97.62 563 LEU A N 1
ATOM 4017 C CA . LEU A 1 563 ? -20.880 -1.477 25.847 1.00 97.62 563 LEU A CA 1
ATOM 4018 C C . LEU A 1 563 ? -20.335 -2.141 24.581 1.00 97.62 563 LEU A C 1
ATOM 4020 O O . LEU A 1 563 ? -19.724 -3.203 24.650 1.00 97.62 563 LEU A O 1
ATOM 4024 N N . VAL A 1 564 ? -20.525 -1.504 23.428 1.00 98.12 564 VAL A N 1
ATOM 4025 C CA . VAL A 1 564 ? -19.970 -1.971 22.153 1.00 98.12 564 VAL A CA 1
ATOM 4026 C C . VAL A 1 564 ? -18.828 -1.054 21.733 1.00 98.12 564 VAL A C 1
ATOM 4028 O O . VAL A 1 564 ? -18.992 0.161 21.668 1.00 98.12 564 VAL A O 1
ATOM 4031 N N . VAL A 1 565 ? -17.668 -1.614 21.409 1.00 98.31 565 VAL A N 1
ATOM 4032 C CA . VAL A 1 565 ? -16.523 -0.868 20.880 1.00 98.31 565 VAL A CA 1
ATOM 4033 C C . VAL A 1 565 ? -16.293 -1.293 19.438 1.00 98.31 565 VAL A C 1
ATOM 4035 O O . VAL A 1 565 ? -15.885 -2.419 19.166 1.00 98.31 565 VAL A O 1
ATOM 4038 N N . ALA A 1 566 ? -16.565 -0.396 18.497 1.00 98.38 566 ALA A N 1
ATOM 4039 C CA . ALA A 1 566 ? -16.450 -0.667 17.070 1.00 98.38 566 ALA A CA 1
ATOM 4040 C C . ALA A 1 566 ? -15.332 0.182 16.463 1.00 98.38 566 ALA A C 1
ATOM 4042 O O . ALA A 1 566 ? -15.329 1.402 16.616 1.00 98.38 566 ALA A O 1
ATOM 4043 N N . GLY A 1 567 ? -14.401 -0.425 15.729 1.00 97.75 567 GLY A N 1
ATOM 4044 C CA . GLY A 1 567 ? -13.303 0.325 15.123 1.00 97.75 567 GLY A CA 1
ATOM 4045 C C . GLY A 1 567 ? -12.839 -0.212 13.778 1.00 97.75 567 GLY A C 1
ATOM 4046 O O . GLY A 1 567 ? -12.969 -1.399 13.507 1.00 97.75 567 GLY A O 1
ATOM 4047 N N . HIS A 1 568 ? -12.292 0.663 12.928 1.00 95.19 568 HIS A N 1
ATOM 4048 C CA . HIS A 1 568 ? -11.780 0.304 11.596 1.00 95.19 568 HIS A CA 1
ATOM 4049 C C . HIS A 1 568 ? -10.263 0.517 11.472 1.00 95.19 568 HIS A C 1
ATOM 4051 O O . HIS A 1 568 ? -9.745 1.535 11.935 1.00 95.19 568 HIS A O 1
ATOM 4057 N N . GLY A 1 569 ? -9.537 -0.397 10.821 1.00 92.12 569 GLY A N 1
ATOM 4058 C CA . GLY A 1 569 ? -8.087 -0.290 10.630 1.00 92.12 569 GLY A CA 1
ATOM 4059 C C . GLY A 1 569 ? -7.345 -0.223 11.968 1.00 92.12 569 GLY A C 1
ATOM 4060 O O . GLY A 1 569 ? -7.632 -0.981 12.895 1.00 92.12 569 GLY A O 1
ATOM 4061 N N . VAL A 1 570 ? -6.463 0.772 12.121 1.00 93.19 570 VAL A N 1
ATOM 4062 C CA . VAL A 1 570 ? -5.811 1.097 13.410 1.00 93.19 570 VAL A CA 1
ATOM 4063 C C . VAL A 1 570 ? -6.834 1.332 14.532 1.00 93.19 570 VAL A C 1
ATOM 4065 O O . VAL A 1 570 ? -6.588 0.949 15.670 1.00 93.19 570 VAL A O 1
ATOM 4068 N N . GLY A 1 571 ? -8.009 1.890 14.221 1.00 96.19 571 GLY A N 1
ATOM 4069 C CA . GLY A 1 571 ? -9.094 2.067 15.188 1.00 96.19 571 GLY A CA 1
ATOM 4070 C C . GLY A 1 571 ? -9.711 0.743 15.643 1.00 96.19 571 GLY A C 1
ATOM 4071 O O . GLY A 1 571 ? -10.105 0.624 16.796 1.00 96.19 571 GLY A O 1
ATOM 4072 N N . GLY A 1 572 ? -9.738 -0.275 14.775 1.00 96.19 572 GLY A N 1
ATOM 4073 C CA . GLY A 1 572 ? -10.147 -1.638 15.134 1.00 96.19 572 GLY A CA 1
ATOM 4074 C C . GLY A 1 572 ? -9.130 -2.313 16.049 1.00 96.19 572 GLY A C 1
ATOM 4075 O O . GLY A 1 572 ? -9.504 -2.963 17.021 1.00 96.19 572 GLY A O 1
ATOM 4076 N N . GLY A 1 573 ? -7.839 -2.077 15.801 1.00 96.00 573 GLY A N 1
ATOM 4077 C CA . GLY A 1 573 ? -6.783 -2.483 16.726 1.00 96.00 573 GLY A CA 1
ATOM 4078 C C . GLY A 1 573 ? -6.875 -1.771 18.080 1.00 96.00 573 GLY A C 1
ATOM 4079 O O . GLY A 1 573 ? -6.744 -2.410 19.119 1.00 96.00 573 GLY A O 1
ATOM 4080 N N . ALA A 1 574 ? -7.139 -0.462 18.082 1.00 97.38 574 ALA A N 1
ATOM 4081 C CA . ALA A 1 574 ? -7.326 0.312 19.307 1.00 97.38 574 ALA A CA 1
ATOM 4082 C C . ALA A 1 574 ? -8.551 -0.166 20.103 1.00 97.38 574 ALA A C 1
ATOM 4084 O O . ALA A 1 574 ? -8.460 -0.304 21.317 1.00 97.38 574 ALA A O 1
ATOM 4085 N N . ALA A 1 575 ? -9.662 -0.477 19.424 1.00 97.81 575 ALA A N 1
ATOM 4086 C CA . ALA A 1 575 ? -10.866 -1.038 20.038 1.00 97.81 575 ALA A CA 1
ATOM 4087 C C . ALA A 1 575 ? -10.572 -2.338 20.802 1.00 97.81 575 ALA A C 1
ATOM 4089 O O . ALA A 1 575 ? -10.961 -2.475 21.959 1.00 97.81 575 ALA A O 1
ATOM 4090 N N . ALA A 1 576 ? -9.836 -3.257 20.174 1.00 97.06 576 ALA A N 1
ATOM 4091 C CA . ALA A 1 576 ? -9.433 -4.517 20.791 1.00 97.06 576 ALA A CA 1
ATOM 4092 C C . ALA A 1 576 ? -8.488 -4.306 21.985 1.00 97.06 576 ALA A C 1
ATOM 4094 O O . ALA A 1 576 ? -8.725 -4.848 23.060 1.00 97.06 576 ALA A O 1
ATOM 4095 N N . LEU A 1 577 ? -7.461 -3.462 21.836 1.00 97.31 577 LEU A N 1
ATOM 4096 C CA . LEU A 1 577 ? -6.490 -3.187 22.906 1.00 97.31 577 LEU A CA 1
ATOM 4097 C C . LEU A 1 577 ? -7.084 -2.419 24.094 1.00 97.31 577 LEU A C 1
ATOM 4099 O O . LEU A 1 577 ? -6.530 -2.483 25.189 1.00 97.31 577 LEU A O 1
ATOM 4103 N N . LEU A 1 578 ? -8.183 -1.692 23.889 1.00 96.88 578 LEU A N 1
ATOM 4104 C CA . LEU A 1 578 ? -8.898 -0.960 24.933 1.00 96.88 578 LEU A CA 1
ATOM 4105 C C . LEU A 1 578 ? -9.798 -1.880 25.778 1.00 96.88 578 LEU A C 1
ATOM 4107 O O . LEU A 1 578 ? -10.128 -1.536 26.912 1.00 96.88 578 LEU A O 1
ATOM 4111 N N . ALA A 1 579 ? -10.176 -3.052 25.259 1.00 95.56 579 ALA A N 1
ATOM 4112 C CA . ALA A 1 579 ? -11.151 -3.936 25.892 1.00 95.56 579 ALA A CA 1
ATOM 4113 C C . ALA A 1 579 ? -10.773 -4.384 27.317 1.00 95.56 579 ALA A C 1
ATOM 4115 O O . ALA A 1 579 ? -11.630 -4.252 28.192 1.00 95.56 579 ALA A O 1
ATOM 4116 N N . PRO A 1 580 ? -9.520 -4.799 27.613 1.00 95.00 580 PRO A N 1
ATOM 4117 C CA . PRO A 1 580 ? -9.125 -5.128 28.985 1.00 95.00 580 PRO A CA 1
ATOM 4118 C C . PRO A 1 580 ? -9.313 -3.961 29.955 1.00 95.00 580 PRO A C 1
ATOM 4120 O O . PRO A 1 580 ? -9.792 -4.135 31.071 1.00 95.00 580 PRO A O 1
ATOM 4123 N N . LYS A 1 581 ? -9.027 -2.735 29.504 1.00 95.25 581 LYS A N 1
ATOM 4124 C CA . LYS A 1 581 ? -9.159 -1.535 30.337 1.00 95.25 581 LYS A CA 1
ATOM 4125 C C . LYS A 1 581 ? -10.608 -1.147 30.587 1.00 95.25 581 LYS A C 1
ATOM 4127 O O . LYS A 1 581 ? -10.932 -0.684 31.672 1.00 95.25 581 LYS A O 1
ATOM 4132 N N . LEU A 1 582 ? -11.489 -1.355 29.613 1.00 94.56 582 LEU A N 1
ATOM 4133 C CA . LEU A 1 582 ? -12.921 -1.120 29.801 1.00 94.56 582 LEU A CA 1
ATOM 4134 C C . LEU A 1 582 ? -13.563 -2.187 30.694 1.00 94.56 582 LEU A C 1
ATOM 4136 O O . LEU A 1 582 ? -14.465 -1.857 31.465 1.00 94.56 582 LEU A O 1
ATOM 4140 N N . ALA A 1 583 ? -13.078 -3.431 30.633 1.00 93.12 583 ALA A N 1
ATOM 4141 C CA . ALA A 1 583 ? -13.497 -4.497 31.536 1.00 93.12 583 ALA A CA 1
ATOM 4142 C C . ALA A 1 583 ? -13.114 -4.187 32.996 1.00 93.12 583 ALA A C 1
ATOM 4144 O O . ALA A 1 583 ? -13.964 -4.321 33.875 1.00 93.12 583 ALA A O 1
ATOM 4145 N N . ASP A 1 584 ? -11.908 -3.655 33.245 1.00 92.25 584 ASP A N 1
ATOM 4146 C CA . ASP A 1 584 ? -11.455 -3.215 34.580 1.00 92.25 584 ASP A CA 1
ATOM 4147 C C . ASP A 1 584 ? -12.393 -2.155 35.206 1.00 92.25 584 ASP A C 1
ATOM 4149 O O . ASP A 1 584 ? -12.573 -2.103 36.426 1.00 92.25 584 ASP A O 1
ATOM 4153 N N . LEU A 1 585 ? -13.052 -1.322 34.389 1.00 90.81 585 LEU A N 1
ATOM 4154 C CA . LEU A 1 585 ? -14.024 -0.323 34.861 1.00 90.81 585 LEU A CA 1
ATOM 4155 C C . LEU A 1 585 ? -15.380 -0.937 35.267 1.00 90.81 585 LEU A C 1
ATOM 4157 O O . LEU A 1 585 ? -16.222 -0.251 35.856 1.00 90.81 585 LEU A O 1
ATOM 4161 N N . HIS A 1 586 ? -15.602 -2.220 34.962 1.00 89.69 586 HIS A N 1
ATOM 4162 C CA . HIS A 1 586 ? -16.811 -2.999 35.250 1.00 89.69 586 HIS A CA 1
ATOM 4163 C C . HIS A 1 586 ? -18.119 -2.370 34.730 1.00 89.69 586 HIS A C 1
ATOM 4165 O O . HIS A 1 586 ? -19.198 -2.693 35.222 1.00 89.69 586 HIS A O 1
ATOM 4171 N N . LEU A 1 587 ? -18.064 -1.455 33.758 1.00 88.56 587 LEU A N 1
ATOM 4172 C CA . LEU A 1 587 ? -19.218 -0.627 33.382 1.00 88.56 587 LEU A CA 1
ATOM 4173 C C . LEU A 1 587 ? -20.406 -1.453 32.884 1.00 88.56 587 LEU A C 1
ATOM 4175 O O . LEU A 1 587 ? -21.528 -1.235 33.332 1.00 88.56 587 LEU A O 1
ATOM 4179 N N . ALA A 1 588 ? -20.132 -2.390 31.980 1.00 89.25 588 ALA A N 1
ATOM 4180 C CA . ALA A 1 588 ? -21.086 -3.290 31.350 1.00 89.25 588 ALA A CA 1
ATOM 4181 C C . ALA A 1 588 ? -20.318 -4.433 30.659 1.00 89.25 588 ALA A C 1
ATOM 4183 O O . ALA A 1 588 ? -19.109 -4.295 30.439 1.00 89.25 588 ALA A O 1
ATOM 4184 N N . PRO A 1 589 ? -20.988 -5.528 30.256 1.00 89.81 589 PRO A N 1
ATOM 4185 C CA . PRO A 1 589 ? -20.406 -6.491 29.328 1.00 89.81 589 PRO A CA 1
ATOM 4186 C C . PRO A 1 589 ? -19.920 -5.777 28.059 1.00 89.81 589 PRO A C 1
ATOM 4188 O O . PRO A 1 589 ? -20.692 -5.064 27.409 1.00 89.81 589 PRO A O 1
ATOM 4191 N N . ALA A 1 590 ? -18.635 -5.946 27.742 1.00 94.38 590 ALA A N 1
ATOM 4192 C CA . ALA A 1 590 ? -18.000 -5.326 26.590 1.00 94.38 590 ALA A CA 1
ATOM 4193 C C . ALA A 1 590 ? -18.017 -6.268 25.378 1.00 94.38 590 ALA A C 1
ATOM 4195 O O . ALA A 1 590 ? -17.657 -7.445 25.467 1.00 94.38 590 ALA A O 1
ATOM 4196 N N . GLU A 1 591 ? -18.396 -5.725 24.229 1.00 97.00 591 GLU A N 1
ATOM 4197 C CA . GLU A 1 591 ? -18.378 -6.402 22.937 1.00 97.00 591 GLU A CA 1
ATOM 4198 C C . GLU A 1 591 ? -17.542 -5.583 21.951 1.00 97.00 591 GLU A C 1
ATOM 4200 O O . GLU A 1 591 ? -17.708 -4.369 21.847 1.00 97.00 591 GLU A O 1
ATOM 4205 N N . VAL A 1 592 ? -16.627 -6.226 21.229 1.00 98.12 592 VAL A N 1
ATOM 4206 C CA . VAL A 1 592 ? -15.687 -5.548 20.331 1.00 98.12 592 VAL A CA 1
ATOM 4207 C C . VAL A 1 592 ? -15.913 -5.984 18.892 1.00 98.12 592 VAL A C 1
ATOM 4209 O O . VAL A 1 592 ? -15.867 -7.170 18.579 1.00 98.12 592 VAL A O 1
ATOM 4212 N N . TRP A 1 593 ? -16.061 -5.009 17.999 1.00 98.06 593 TRP A N 1
ATOM 4213 C CA . TRP A 1 593 ? -16.150 -5.207 16.554 1.00 98.06 593 TRP A CA 1
ATOM 4214 C C . TRP A 1 593 ? -14.986 -4.510 15.851 1.00 98.06 593 TRP A C 1
ATOM 4216 O O . TRP A 1 593 ? -14.989 -3.293 15.646 1.00 98.06 593 TRP A O 1
ATOM 4226 N N . ALA A 1 594 ? -13.972 -5.286 15.474 1.00 97.06 594 ALA A N 1
ATOM 4227 C CA . ALA A 1 594 ? -12.770 -4.783 14.820 1.00 97.06 594 ALA A CA 1
ATOM 4228 C C . ALA A 1 594 ? -12.829 -5.043 13.307 1.00 97.06 594 ALA A C 1
ATOM 4230 O O . ALA A 1 594 ? -12.718 -6.179 12.859 1.00 97.06 594 ALA A O 1
ATOM 4231 N N . PHE A 1 595 ? -12.972 -3.993 12.501 1.00 95.62 595 PHE A N 1
ATOM 4232 C CA . PHE A 1 595 ? -13.055 -4.064 11.040 1.00 95.62 595 PHE A CA 1
ATOM 4233 C C . PHE A 1 595 ? -11.686 -3.815 10.404 1.00 95.62 595 PHE A C 1
ATOM 4235 O O . PHE A 1 595 ? -11.158 -2.706 10.476 1.00 95.62 595 PHE A O 1
ATOM 4242 N N . GLY A 1 596 ? -11.111 -4.838 9.777 1.00 92.25 596 GLY A N 1
ATOM 4243 C CA . GLY A 1 596 ? -9.769 -4.794 9.193 1.00 92.25 596 GLY A CA 1
ATOM 4244 C C . GLY A 1 596 ? -8.677 -4.370 10.185 1.00 92.25 596 GLY A C 1
ATOM 4245 O O . GLY A 1 596 ? -7.898 -3.476 9.845 1.00 92.25 596 GLY A O 1
ATOM 4246 N N . PRO A 1 597 ? -8.620 -4.916 11.422 1.00 94.06 597 PRO A N 1
ATOM 4247 C CA . PRO A 1 597 ? -7.529 -4.597 12.341 1.00 94.06 597 PRO A CA 1
ATOM 4248 C C . PRO A 1 597 ? -6.179 -5.031 11.739 1.00 94.06 597 PRO A C 1
ATOM 4250 O O . PRO A 1 597 ? -6.167 -5.911 10.883 1.00 94.06 597 PRO A O 1
ATOM 4253 N N . PRO A 1 598 ? -5.041 -4.455 12.168 1.00 91.06 598 PRO A N 1
ATOM 4254 C CA . PRO A 1 598 ? -3.717 -4.920 11.741 1.00 91.06 598 PRO A CA 1
ATOM 4255 C C . PRO A 1 598 ? -3.507 -6.417 12.029 1.00 91.06 598 PRO A C 1
ATOM 4257 O O . PRO A 1 598 ? -3.897 -6.882 13.097 1.00 91.06 598 PRO A O 1
ATOM 4260 N N . GLY A 1 599 ? -2.881 -7.158 11.105 1.00 87.00 599 GLY A N 1
ATOM 4261 C CA . GLY A 1 599 ? -2.667 -8.609 11.243 1.00 87.00 599 GLY A CA 1
ATOM 4262 C C . GLY A 1 599 ? -1.739 -9.003 12.398 1.00 87.00 599 GLY A C 1
ATOM 4263 O O . GLY A 1 599 ? -1.995 -9.975 13.100 1.00 87.00 599 GLY A O 1
ATOM 4264 N N . GLU A 1 600 ? -0.695 -8.215 12.653 1.00 88.94 600 GLU A N 1
ATOM 4265 C CA . GLU A 1 600 ? 0.159 -8.324 13.846 1.00 88.94 600 GLU A CA 1
ATOM 4266 C C . GLU A 1 600 ? -0.292 -7.324 14.914 1.00 88.94 600 GLU A C 1
ATOM 4268 O O . GLU A 1 600 ? 0.392 -6.351 15.238 1.00 88.94 600 GLU A O 1
ATOM 4273 N N . LEU A 1 601 ? -1.505 -7.526 15.435 1.00 92.81 601 LEU A N 1
ATOM 4274 C CA . LEU A 1 601 ? -2.072 -6.610 16.420 1.00 92.81 601 LEU A CA 1
ATOM 4275 C C . LEU A 1 601 ? -1.363 -6.682 17.778 1.00 92.81 601 LEU A C 1
ATOM 4277 O O . LEU A 1 601 ? -1.169 -5.640 18.401 1.00 92.81 601 LEU A O 1
ATOM 4281 N N . CYS A 1 602 ? -1.027 -7.876 18.265 1.00 94.44 602 CYS A N 1
ATOM 4282 C CA . CYS A 1 602 ? -0.446 -8.073 19.593 1.00 94.44 602 CYS A CA 1
ATOM 4283 C C . CYS A 1 602 ? 0.158 -9.466 19.790 1.00 94.44 602 CYS A C 1
ATOM 4285 O O . CYS A 1 602 ? -0.104 -10.383 19.012 1.00 94.44 602 CYS A O 1
ATOM 4287 N N . SER A 1 603 ? 0.931 -9.614 20.865 1.00 93.00 603 SER A N 1
ATOM 4288 C CA . SER A 1 603 ? 1.443 -10.893 21.351 1.00 93.00 603 SER A CA 1
ATOM 4289 C C . SER A 1 603 ? 0.332 -11.809 21.882 1.00 93.00 603 SER A C 1
ATOM 4291 O O . SER A 1 603 ? -0.792 -11.375 22.154 1.00 93.00 603 SER A O 1
ATOM 4293 N N . ALA A 1 604 ? 0.645 -13.100 22.023 1.00 91.19 604 ALA A N 1
ATOM 4294 C CA . ALA A 1 604 ? -0.317 -14.131 22.416 1.00 91.19 604 ALA A CA 1
ATOM 4295 C C . ALA A 1 604 ? -0.923 -13.905 23.814 1.00 91.19 604 ALA A C 1
ATOM 4297 O O . ALA A 1 604 ? -2.114 -14.125 24.012 1.00 91.19 604 ALA A O 1
ATOM 4298 N N . ASP A 1 605 ? -0.132 -13.420 24.768 1.00 90.81 605 ASP A N 1
ATOM 4299 C CA . ASP A 1 605 ? -0.569 -13.080 26.125 1.00 90.81 605 ASP A CA 1
ATOM 4300 C C . ASP A 1 605 ? -1.538 -11.885 26.141 1.00 90.81 605 ASP A C 1
ATOM 4302 O O . ASP A 1 605 ? -2.585 -11.934 26.785 1.00 90.81 605 ASP A O 1
ATOM 4306 N N . VAL A 1 606 ? -1.261 -10.846 25.348 1.00 93.94 606 VAL A N 1
ATOM 4307 C CA . VAL A 1 606 ? -2.172 -9.704 25.180 1.00 93.94 606 VAL A CA 1
ATOM 4308 C C . VAL A 1 606 ? -3.466 -10.151 24.495 1.00 93.94 606 VAL A C 1
ATOM 4310 O O . VAL A 1 606 ? -4.550 -9.737 24.903 1.00 93.94 606 VAL A O 1
ATOM 4313 N N . ALA A 1 607 ? -3.381 -11.033 23.494 1.00 93.81 607 ALA A N 1
ATOM 4314 C CA . ALA A 1 607 ? -4.555 -11.602 22.835 1.00 93.81 607 ALA A CA 1
ATOM 4315 C C . ALA A 1 607 ? -5.419 -12.430 23.805 1.00 93.81 607 ALA A C 1
ATOM 4317 O O . ALA A 1 607 ? -6.644 -12.292 23.800 1.00 93.81 607 ALA A O 1
ATOM 4318 N N . ALA A 1 608 ? -4.796 -13.229 24.676 1.00 90.44 608 ALA A N 1
ATOM 4319 C CA . ALA A 1 608 ? -5.489 -13.984 25.718 1.00 90.44 608 ALA A CA 1
ATOM 4320 C C . ALA A 1 608 ? -6.225 -13.055 26.700 1.00 90.44 608 ALA A C 1
ATOM 4322 O O . ALA A 1 608 ? -7.378 -13.307 27.048 1.00 90.44 608 ALA A O 1
ATOM 4323 N N . ALA A 1 609 ? -5.612 -11.933 27.080 1.00 91.62 609 ALA A N 1
ATOM 4324 C CA . ALA A 1 609 ? -6.254 -10.941 27.937 1.00 91.62 609 ALA A CA 1
ATOM 4325 C C . ALA A 1 609 ? -7.445 -10.245 27.270 1.00 91.62 609 ALA A C 1
ATOM 4327 O O . ALA A 1 609 ? -8.469 -10.021 27.917 1.00 91.62 609 ALA A O 1
ATOM 4328 N N . ILE A 1 610 ? -7.348 -9.935 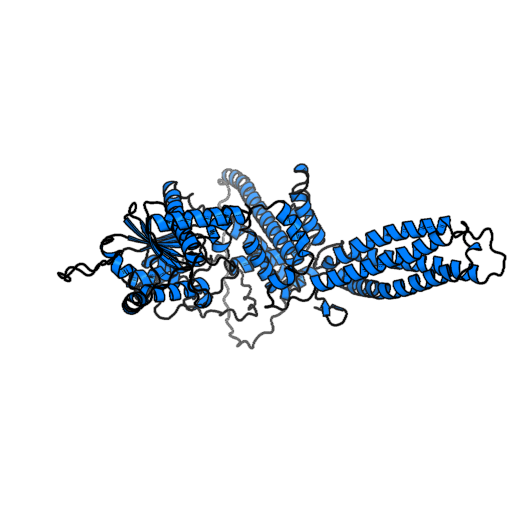25.974 1.00 94.38 610 ILE A N 1
ATOM 4329 C CA . ILE A 1 610 ? -8.475 -9.396 25.198 1.00 94.38 610 ILE A CA 1
ATOM 4330 C C . ILE A 1 610 ? -9.625 -10.410 25.177 1.00 94.38 610 ILE A C 1
ATOM 4332 O O . ILE A 1 610 ? -10.764 -10.038 25.465 1.00 94.38 610 ILE A O 1
ATOM 4336 N N . ALA A 1 611 ? -9.325 -11.685 24.903 1.00 92.12 611 ALA A N 1
ATOM 4337 C CA . ALA A 1 611 ? -10.315 -12.761 24.869 1.00 92.12 611 ALA A CA 1
ATOM 4338 C C . ALA A 1 611 ? -10.995 -12.996 26.230 1.00 92.12 611 ALA A C 1
ATOM 4340 O O . ALA A 1 611 ? -12.187 -13.285 26.276 1.00 92.12 611 ALA A O 1
ATOM 4341 N N . ALA A 1 612 ? -10.265 -12.829 27.336 1.00 92.44 612 ALA A N 1
ATOM 4342 C CA . ALA A 1 612 ? -10.819 -12.931 28.687 1.00 92.44 612 ALA A CA 1
ATOM 4343 C C . ALA A 1 612 ? -11.704 -11.730 29.068 1.00 92.44 612 ALA A C 1
ATOM 4345 O O . ALA A 1 612 ? -12.571 -11.846 29.931 1.00 92.44 612 ALA A O 1
ATOM 4346 N N . SER A 1 613 ? -11.485 -10.575 28.434 1.00 93.81 613 SER A N 1
ATOM 4347 C CA . SER A 1 613 ? -12.116 -9.305 28.809 1.00 93.81 613 SER A CA 1
ATOM 4348 C C . SER A 1 613 ? -13.395 -8.992 28.028 1.00 93.81 613 SER A C 1
ATOM 4350 O O . SER A 1 613 ? -14.199 -8.174 28.477 1.00 93.81 613 SER A O 1
ATOM 4352 N N . CYS A 1 614 ? -13.584 -9.571 26.837 1.00 94.69 614 CYS A N 1
ATOM 4353 C CA . CYS A 1 614 ? -14.711 -9.226 25.968 1.00 94.69 614 CYS A CA 1
ATOM 4354 C C . CYS A 1 614 ? -15.054 -10.314 24.943 1.00 94.69 614 CYS A C 1
ATOM 4356 O O . CYS A 1 614 ? -14.232 -11.163 24.598 1.00 94.69 614 CYS A O 1
ATOM 4358 N N . ARG A 1 615 ? -16.261 -10.222 24.368 1.00 95.62 615 ARG A N 1
ATOM 4359 C CA . ARG A 1 615 ? -16.588 -10.921 23.118 1.00 95.62 615 ARG A CA 1
ATOM 4360 C C . ARG A 1 615 ? -16.072 -10.089 21.949 1.00 95.62 615 ARG A C 1
ATOM 4362 O O . ARG A 1 615 ? -16.606 -9.015 21.685 1.00 95.62 615 ARG A O 1
ATOM 4369 N N . MET A 1 616 ? -15.058 -10.583 21.247 1.00 94.69 616 MET A N 1
ATOM 4370 C CA . MET A 1 616 ? -14.457 -9.885 20.109 1.00 94.69 616 MET A CA 1
ATOM 4371 C C . MET A 1 616 ? -14.776 -10.579 18.784 1.00 94.69 616 MET A C 1
ATOM 4373 O O . MET A 1 616 ? -14.556 -11.778 18.631 1.00 94.69 616 MET A O 1
ATOM 4377 N N . THR A 1 617 ? -15.205 -9.791 17.800 1.00 95.56 617 THR A N 1
ATOM 4378 C CA . THR A 1 617 ? -15.353 -10.202 16.404 1.00 95.56 617 THR A CA 1
ATOM 4379 C C . THR A 1 617 ? -14.425 -9.364 15.528 1.00 95.56 617 THR A C 1
ATOM 4381 O O . THR A 1 617 ? -14.575 -8.143 15.425 1.00 95.56 617 THR A O 1
ATOM 4384 N N . ALA A 1 618 ? -13.465 -10.017 14.870 1.00 93.88 618 ALA A N 1
ATOM 4385 C CA . ALA A 1 618 ? -12.630 -9.397 13.846 1.00 93.88 618 ALA A CA 1
ATOM 4386 C C . ALA A 1 618 ? -13.234 -9.650 12.457 1.00 93.88 618 ALA A C 1
ATOM 4388 O O . ALA A 1 618 ? -13.428 -10.793 12.049 1.00 93.88 618 ALA A O 1
ATOM 4389 N N . VAL A 1 619 ? -13.525 -8.581 11.719 1.00 92.62 619 VAL A N 1
ATOM 4390 C CA . VAL A 1 619 ? -14.136 -8.628 10.389 1.00 92.62 619 VAL A CA 1
ATOM 4391 C C . VAL A 1 619 ? -13.084 -8.271 9.347 1.00 92.62 619 VAL A C 1
ATOM 4393 O O . VAL A 1 619 ? -12.648 -7.124 9.269 1.00 92.62 619 VAL A O 1
ATOM 4396 N N . ALA A 1 620 ? -12.700 -9.238 8.517 1.00 88.75 620 ALA A N 1
ATOM 4397 C CA . ALA A 1 620 ? -11.835 -9.023 7.359 1.00 88.75 620 ALA A CA 1
ATOM 4398 C C . ALA A 1 620 ? -12.665 -9.099 6.070 1.00 88.75 620 ALA A C 1
ATOM 4400 O O . ALA A 1 620 ? -13.410 -10.054 5.856 1.00 88.75 620 ALA A O 1
ATOM 4401 N N . LEU A 1 621 ? -12.549 -8.094 5.198 1.00 81.44 621 LEU A N 1
ATOM 4402 C CA . LEU A 1 621 ? -13.351 -8.011 3.974 1.00 81.44 621 LEU A CA 1
ATOM 4403 C C . LEU A 1 621 ? -12.541 -8.433 2.750 1.00 81.44 621 LEU A C 1
ATOM 4405 O O . LEU A 1 621 ? -11.609 -7.739 2.352 1.00 81.44 621 LEU A O 1
ATOM 4409 N N . GLY A 1 622 ? -12.941 -9.526 2.098 1.00 81.38 622 GLY A N 1
ATOM 4410 C CA . GLY A 1 622 ? -12.414 -9.929 0.791 1.00 81.38 622 GLY A CA 1
ATOM 4411 C C . GLY A 1 622 ? -10.883 -9.917 0.728 1.00 81.38 622 GLY A C 1
ATOM 4412 O O . GLY A 1 622 ? -10.225 -10.705 1.403 1.00 81.38 622 GLY A O 1
ATOM 4413 N N . VAL A 1 623 ? -10.328 -9.013 -0.084 1.00 75.81 623 VAL A N 1
ATOM 4414 C CA . VAL A 1 623 ? -8.882 -8.851 -0.336 1.00 75.81 623 VAL A CA 1
ATOM 4415 C C . VAL A 1 623 ? -8.218 -7.766 0.524 1.00 75.81 623 VAL A C 1
ATOM 4417 O O . VAL A 1 623 ? -7.170 -7.252 0.143 1.00 75.81 623 VAL A O 1
ATOM 4420 N N . ASP A 1 624 ? -8.823 -7.380 1.649 1.00 77.06 624 ASP A N 1
ATOM 4421 C CA . ASP A 1 624 ? -8.227 -6.401 2.560 1.00 77.06 624 ASP A CA 1
ATOM 4422 C C . ASP A 1 624 ? -6.855 -6.882 3.050 1.00 77.06 624 ASP A C 1
ATOM 4424 O O . ASP A 1 624 ? -6.718 -7.973 3.614 1.00 77.06 624 ASP A O 1
ATOM 4428 N N . ALA A 1 625 ? -5.837 -6.062 2.793 1.00 77.25 625 ALA A N 1
ATOM 4429 C CA . ALA A 1 625 ? -4.458 -6.360 3.130 1.00 77.25 625 ALA A CA 1
ATOM 4430 C C . ALA A 1 625 ? -4.160 -6.089 4.610 1.00 77.25 625 ALA A C 1
ATOM 4432 O O . ALA A 1 625 ? -3.329 -6.789 5.178 1.00 77.25 625 ALA A O 1
ATOM 4433 N N . ALA A 1 626 ? -4.836 -5.133 5.259 1.00 82.31 626 ALA A N 1
ATOM 4434 C CA . ALA A 1 626 ? -4.511 -4.725 6.631 1.00 82.31 626 ALA A CA 1
ATOM 4435 C C . ALA A 1 626 ? -4.496 -5.892 7.649 1.00 82.31 626 ALA A C 1
ATOM 4437 O O . ALA A 1 626 ? -3.473 -6.065 8.315 1.00 82.31 626 ALA A O 1
ATOM 4438 N N . PRO A 1 627 ? -5.530 -6.756 7.726 1.00 85.31 627 PRO A N 1
ATOM 4439 C CA . PRO A 1 627 ? -5.525 -7.906 8.638 1.00 85.31 627 PRO A CA 1
ATOM 4440 C C . PRO A 1 627 ? -4.624 -9.056 8.186 1.00 85.31 627 PRO A C 1
ATOM 4442 O O . PRO A 1 627 ? -4.365 -9.975 8.954 1.00 85.31 627 PRO A O 1
ATOM 4445 N N . ARG A 1 628 ? -4.156 -9.034 6.936 1.00 82.94 628 ARG A N 1
ATOM 4446 C CA . ARG A 1 628 ? -3.293 -10.074 6.360 1.00 82.94 628 ARG A CA 1
ATOM 4447 C C . ARG A 1 628 ? -1.817 -9.705 6.410 1.00 82.94 628 ARG A C 1
ATOM 4449 O O . ARG A 1 628 ? -0.979 -10.577 6.217 1.00 82.94 628 ARG A O 1
ATOM 4456 N N . THR A 1 629 ? -1.510 -8.428 6.628 1.00 80.19 629 THR A N 1
ATOM 4457 C CA . THR A 1 629 ? -0.134 -7.949 6.630 1.00 80.19 629 THR A CA 1
ATOM 4458 C C . THR A 1 629 ? 0.455 -8.099 8.023 1.00 80.19 629 THR A C 1
ATOM 4460 O O . THR A 1 629 ? 0.134 -7.367 8.957 1.00 80.19 629 THR A O 1
ATOM 4463 N N . THR A 1 630 ? 1.311 -9.098 8.133 1.00 85.25 630 THR A N 1
ATOM 4464 C CA . THR A 1 630 ? 2.197 -9.388 9.257 1.00 85.25 630 THR A CA 1
ATOM 4465 C C . THR A 1 630 ? 3.648 -9.188 8.807 1.00 85.25 630 THR A C 1
ATOM 4467 O O . THR A 1 630 ? 3.933 -9.299 7.609 1.00 85.25 630 THR A O 1
ATOM 4470 N N . GLY A 1 631 ? 4.579 -8.921 9.720 1.00 83.19 631 GLY A N 1
ATOM 4471 C CA . GLY A 1 631 ? 6.010 -8.909 9.437 1.00 83.19 631 GLY A CA 1
ATOM 4472 C C . GLY A 1 631 ? 6.456 -10.215 8.780 1.00 83.19 631 GLY A C 1
ATOM 4473 O O . GLY A 1 631 ? 7.169 -10.180 7.781 1.00 83.19 631 GLY A O 1
ATOM 4474 N N . ALA A 1 632 ? 5.924 -11.356 9.233 1.00 82.81 632 ALA A N 1
ATOM 4475 C CA . ALA A 1 632 ? 6.165 -12.652 8.595 1.00 82.81 632 ALA A CA 1
ATOM 4476 C C . ALA A 1 632 ? 5.635 -12.723 7.147 1.00 82.81 632 ALA A C 1
ATOM 4478 O O . ALA A 1 632 ? 6.329 -13.200 6.251 1.00 82.81 632 ALA A O 1
ATOM 4479 N N . SER A 1 633 ? 4.420 -12.228 6.886 1.00 83.06 633 SER A N 1
ATOM 4480 C CA . SER A 1 633 ? 3.847 -12.214 5.531 1.00 83.06 633 SER A CA 1
ATOM 4481 C C . SER A 1 633 ? 4.598 -11.270 4.594 1.00 83.06 633 SER A C 1
ATOM 4483 O O . SER A 1 633 ? 4.739 -11.570 3.411 1.00 83.06 633 SER A O 1
ATOM 4485 N N . LEU A 1 634 ? 5.096 -10.145 5.119 1.00 81.94 634 LEU A N 1
ATOM 4486 C CA . LEU A 1 634 ? 5.852 -9.162 4.360 1.00 81.94 634 LEU A CA 1
ATOM 4487 C C . LEU A 1 634 ? 7.249 -9.694 4.036 1.00 81.94 634 LEU A C 1
ATOM 4489 O O . LEU A 1 634 ? 7.663 -9.603 2.885 1.00 81.94 634 LEU A O 1
ATOM 4493 N N . ALA A 1 635 ? 7.925 -10.318 5.005 1.00 82.69 635 ALA A N 1
ATOM 4494 C CA . ALA A 1 635 ? 9.186 -11.019 4.782 1.00 82.69 635 ALA A CA 1
ATOM 4495 C C . ALA A 1 635 ? 9.013 -12.140 3.745 1.00 82.69 635 ALA A C 1
ATOM 4497 O O . ALA A 1 635 ? 9.727 -12.179 2.749 1.00 82.69 635 ALA A O 1
ATOM 4498 N N . GLY A 1 636 ? 7.975 -12.971 3.883 1.00 85.75 636 GLY A N 1
ATOM 4499 C CA . GLY A 1 636 ? 7.668 -14.006 2.895 1.00 85.75 636 GLY A CA 1
ATOM 4500 C C . GLY A 1 636 ? 7.344 -13.441 1.506 1.00 85.75 636 GLY A C 1
ATOM 4501 O O . GLY A 1 636 ? 7.748 -14.014 0.495 1.00 85.75 636 GLY A O 1
ATOM 4502 N N . LEU A 1 637 ? 6.644 -12.304 1.429 1.00 84.44 637 LEU A N 1
ATOM 4503 C CA . LEU A 1 637 ? 6.392 -11.602 0.169 1.00 84.44 637 LEU A CA 1
ATOM 4504 C C . LEU A 1 637 ? 7.697 -11.099 -0.451 1.00 84.44 637 LEU A C 1
ATOM 4506 O O . LEU A 1 637 ? 7.876 -11.236 -1.659 1.00 84.44 637 LEU A O 1
ATOM 4510 N N . MET A 1 638 ? 8.600 -10.540 0.354 1.00 84.56 638 MET A N 1
ATOM 4511 C CA . MET A 1 638 ? 9.920 -10.104 -0.093 1.00 84.56 638 MET A CA 1
ATOM 4512 C C . MET A 1 638 ? 10.738 -11.272 -0.628 1.00 84.56 638 MET A C 1
ATOM 4514 O O . MET A 1 638 ? 11.214 -11.194 -1.758 1.00 84.56 638 MET A O 1
ATOM 4518 N N . ASP A 1 639 ? 10.825 -12.374 0.111 1.00 86.25 639 ASP A N 1
ATOM 4519 C CA . ASP A 1 639 ? 11.542 -13.572 -0.318 1.00 86.25 639 ASP A CA 1
ATOM 4520 C C . ASP A 1 639 ? 11.007 -14.077 -1.663 1.00 86.25 639 ASP A C 1
ATOM 4522 O O . ASP A 1 639 ? 11.763 -14.327 -2.603 1.00 86.25 639 ASP A O 1
ATOM 4526 N N . GLN A 1 640 ? 9.679 -14.152 -1.808 1.00 88.88 640 GLN A N 1
ATOM 4527 C CA . GLN A 1 640 ? 9.029 -14.528 -3.067 1.00 88.88 640 GLN A CA 1
ATOM 4528 C C . GLN A 1 640 ? 9.347 -13.544 -4.195 1.00 88.88 640 GLN A C 1
ATOM 4530 O O . GLN A 1 640 ? 9.521 -13.952 -5.347 1.00 88.88 640 GLN A O 1
ATOM 4535 N N . ALA A 1 641 ? 9.416 -12.254 -3.882 1.00 88.69 641 ALA A N 1
ATOM 4536 C CA . ALA A 1 641 ? 9.706 -11.203 -4.837 1.00 88.69 641 ALA A CA 1
ATOM 4537 C C . ALA A 1 641 ? 11.151 -11.300 -5.348 1.00 88.69 641 ALA A C 1
ATOM 4539 O O . ALA A 1 641 ? 11.373 -11.279 -6.562 1.00 88.69 641 ALA A O 1
ATOM 4540 N N . VAL A 1 642 ? 12.121 -11.490 -4.447 1.00 86.12 642 VAL A N 1
ATOM 4541 C CA . VAL A 1 642 ? 13.541 -11.649 -4.785 1.00 86.12 642 VAL A CA 1
ATOM 4542 C C . VAL A 1 642 ? 13.770 -12.962 -5.545 1.00 86.12 642 VAL A C 1
ATOM 4544 O O . VAL A 1 642 ? 14.369 -12.947 -6.624 1.00 86.12 642 VAL A O 1
ATOM 4547 N N . VAL A 1 643 ? 13.219 -14.086 -5.070 1.00 89.50 643 VAL A N 1
ATOM 4548 C CA . VAL A 1 643 ? 13.291 -15.382 -5.772 1.00 89.50 643 VAL A CA 1
ATOM 4549 C C . VAL A 1 643 ? 12.653 -15.284 -7.158 1.00 89.50 643 VAL A C 1
ATOM 4551 O O . VAL A 1 643 ? 13.217 -15.758 -8.146 1.00 89.50 643 VAL A O 1
ATOM 4554 N N . GLY A 1 644 ? 11.494 -14.639 -7.275 1.00 92.38 644 GLY A N 1
ATOM 4555 C CA . GLY A 1 644 ? 10.823 -14.461 -8.556 1.00 92.38 644 GLY A CA 1
ATOM 4556 C C . GLY A 1 644 ? 11.610 -13.565 -9.524 1.00 92.38 644 GLY A C 1
ATOM 4557 O O . GLY A 1 644 ? 11.689 -13.883 -10.711 1.00 92.38 644 GLY A O 1
ATOM 4558 N N . LEU A 1 645 ? 12.261 -12.499 -9.037 1.00 90.19 645 LEU A N 1
ATOM 4559 C CA . LEU A 1 645 ? 13.174 -11.671 -9.838 1.00 90.19 645 LEU A CA 1
ATOM 4560 C C . LEU A 1 645 ? 14.394 -12.461 -10.327 1.00 90.19 645 LEU A C 1
ATOM 4562 O O . LEU A 1 645 ? 14.749 -12.355 -11.503 1.00 90.19 645 LEU A O 1
ATOM 4566 N N . ALA A 1 646 ? 15.003 -13.282 -9.467 1.00 89.94 646 ALA A N 1
ATOM 4567 C CA . ALA A 1 646 ? 16.119 -14.154 -9.839 1.00 89.94 646 ALA A CA 1
ATOM 4568 C C . ALA A 1 646 ? 15.715 -15.190 -10.899 1.00 89.94 646 ALA A C 1
ATOM 4570 O O . ALA A 1 646 ? 16.488 -15.510 -11.804 1.00 89.94 646 ALA A O 1
ATOM 4571 N N . ARG A 1 647 ? 14.471 -15.672 -10.834 1.00 93.19 647 ARG A N 1
ATOM 4572 C CA . ARG A 1 647 ? 13.903 -16.629 -11.790 1.00 93.19 647 ARG A CA 1
ATOM 4573 C C . ARG A 1 647 ? 13.398 -15.983 -13.080 1.00 93.19 647 ARG A C 1
ATOM 4575 O O . ARG A 1 647 ? 13.024 -16.714 -13.994 1.00 93.19 647 ARG A O 1
ATOM 4582 N N . LEU A 1 648 ? 13.357 -14.660 -13.208 1.00 93.19 648 LEU A N 1
ATOM 4583 C CA . LEU A 1 648 ? 12.728 -14.014 -14.360 1.00 93.19 648 LEU A CA 1
ATOM 4584 C C . LEU A 1 648 ? 13.486 -14.311 -15.673 1.00 93.19 648 LEU A C 1
ATOM 4586 O O . LEU A 1 648 ? 14.697 -14.127 -15.776 1.00 93.19 648 LEU A O 1
ATOM 4590 N N . ARG A 1 649 ? 12.782 -14.776 -16.717 1.00 92.50 649 ARG A N 1
ATOM 4591 C CA . ARG A 1 649 ? 13.382 -15.090 -18.035 1.00 92.50 649 ARG A CA 1
ATOM 4592 C C . ARG A 1 649 ? 13.667 -13.858 -18.891 1.00 92.50 649 ARG A C 1
ATOM 4594 O O . ARG A 1 649 ? 14.607 -13.881 -19.684 1.00 92.50 649 ARG A O 1
ATOM 4601 N N . TYR A 1 650 ? 12.855 -12.821 -18.735 1.00 89.00 650 TYR A N 1
ATOM 4602 C CA . TYR A 1 650 ? 12.850 -11.606 -19.552 1.00 89.00 650 TYR A CA 1
ATOM 4603 C C . TYR A 1 650 ? 13.267 -10.390 -18.711 1.00 89.00 650 TYR A C 1
ATOM 4605 O O . TYR A 1 650 ? 13.279 -10.481 -17.482 1.00 89.00 650 TYR A O 1
ATOM 4613 N N . PRO A 1 651 ? 13.579 -9.232 -19.317 1.00 87.81 651 PRO A N 1
ATOM 4614 C CA . PRO A 1 651 ? 13.808 -8.017 -18.543 1.00 87.81 651 PRO A CA 1
ATOM 4615 C C . PRO A 1 651 ? 12.525 -7.595 -17.818 1.00 87.81 651 PRO A C 1
ATOM 4617 O O . PRO A 1 651 ? 11.414 -7.804 -18.318 1.00 87.81 651 PRO A O 1
ATOM 4620 N N . LYS A 1 652 ? 12.658 -6.924 -16.669 1.00 87.12 652 LYS A N 1
ATOM 4621 C CA . LYS A 1 652 ? 11.501 -6.465 -15.880 1.00 87.12 652 LYS A CA 1
ATOM 4622 C C . LYS A 1 652 ? 10.538 -5.585 -16.681 1.00 87.12 652 LYS A C 1
ATOM 4624 O O . LYS A 1 652 ? 9.328 -5.702 -16.531 1.00 87.12 652 LYS A O 1
ATOM 4629 N N . MET A 1 653 ? 11.058 -4.771 -17.603 1.00 84.31 653 MET A N 1
ATOM 4630 C CA . MET A 1 653 ? 10.238 -3.927 -18.475 1.00 84.31 653 MET A CA 1
ATOM 4631 C C . MET A 1 653 ? 9.356 -4.748 -19.419 1.00 84.31 653 MET A C 1
ATOM 4633 O O . MET A 1 653 ? 8.224 -4.349 -19.676 1.00 84.31 653 MET A O 1
ATOM 4637 N N . ALA A 1 654 ? 9.819 -5.915 -19.878 1.00 87.62 654 ALA A N 1
ATOM 4638 C CA . ALA A 1 654 ? 8.989 -6.822 -20.666 1.00 87.62 654 ALA A CA 1
ATOM 4639 C C . ALA A 1 654 ? 7.875 -7.447 -19.814 1.00 87.62 654 ALA A C 1
ATOM 4641 O O . ALA A 1 654 ? 6.750 -7.557 -20.293 1.00 87.62 654 ALA A O 1
ATOM 4642 N N . LEU A 1 655 ? 8.149 -7.791 -18.548 1.00 89.31 655 LEU A N 1
ATOM 4643 C CA . LEU A 1 655 ? 7.115 -8.250 -17.613 1.00 89.31 655 LEU A CA 1
ATOM 4644 C C . LEU A 1 655 ? 6.058 -7.161 -17.370 1.00 89.31 655 LEU A C 1
ATOM 4646 O O . LEU A 1 655 ? 4.864 -7.421 -17.500 1.00 89.31 655 LEU A O 1
ATOM 4650 N N . LEU A 1 656 ? 6.483 -5.933 -17.065 1.00 86.69 656 LEU A N 1
ATOM 4651 C CA . LEU A 1 656 ? 5.571 -4.810 -16.830 1.00 86.69 656 LEU A CA 1
ATOM 4652 C C . LEU A 1 656 ? 4.754 -4.466 -18.085 1.00 86.69 656 LEU A C 1
ATOM 4654 O O . LEU A 1 656 ? 3.543 -4.261 -17.993 1.00 86.69 656 LEU A O 1
ATOM 4658 N N . ALA A 1 657 ? 5.385 -4.468 -19.262 1.00 85.69 657 ALA A N 1
ATOM 4659 C CA . ALA A 1 657 ? 4.696 -4.280 -20.535 1.00 85.69 657 ALA A CA 1
ATOM 4660 C C . ALA A 1 657 ? 3.694 -5.410 -20.814 1.00 85.69 657 ALA A C 1
ATOM 4662 O O . ALA A 1 657 ? 2.579 -5.131 -21.248 1.00 85.69 657 ALA A O 1
ATOM 4663 N N . ALA A 1 658 ? 4.040 -6.667 -20.513 1.00 86.88 658 ALA A N 1
ATOM 4664 C CA . ALA A 1 658 ? 3.132 -7.804 -20.644 1.00 86.88 658 ALA A CA 1
ATOM 4665 C C . ALA A 1 658 ? 1.920 -7.684 -19.706 1.00 86.88 658 ALA A C 1
ATOM 4667 O O . ALA A 1 658 ? 0.796 -7.943 -20.127 1.00 86.88 658 ALA A O 1
ATOM 4668 N N . LEU A 1 659 ? 2.112 -7.225 -18.466 1.00 85.19 659 LEU A N 1
ATOM 4669 C CA . LEU A 1 659 ? 1.016 -6.977 -17.521 1.00 85.19 659 LEU A CA 1
ATOM 4670 C C . LEU A 1 659 ? 0.105 -5.832 -17.978 1.00 85.19 659 LEU A C 1
ATOM 4672 O O . LEU A 1 659 ? -1.120 -5.931 -17.874 1.00 85.19 659 LEU A O 1
ATOM 4676 N N . ALA A 1 660 ? 0.685 -4.754 -18.512 1.00 82.69 660 ALA A N 1
ATOM 4677 C CA . ALA A 1 660 ? -0.077 -3.655 -19.097 1.00 82.69 660 ALA A CA 1
ATOM 4678 C C . ALA A 1 660 ? -0.864 -4.121 -20.335 1.00 82.69 660 ALA A C 1
ATOM 4680 O O . ALA A 1 660 ? -2.056 -3.829 -20.460 1.00 82.69 660 ALA A O 1
ATOM 4681 N N . ALA A 1 661 ? -0.229 -4.907 -21.206 1.00 84.38 661 ALA A N 1
ATOM 4682 C CA . ALA A 1 661 ? -0.857 -5.498 -22.380 1.00 84.38 661 ALA A CA 1
ATOM 4683 C C . ALA A 1 661 ? -1.967 -6.493 -22.007 1.00 84.38 661 ALA A C 1
ATOM 4685 O O . ALA A 1 661 ? -2.994 -6.515 -22.671 1.00 84.38 661 ALA A O 1
ATOM 4686 N N . ASP A 1 662 ? -1.837 -7.259 -20.923 1.00 82.88 662 ASP A N 1
ATOM 4687 C CA . ASP A 1 662 ? -2.906 -8.138 -20.431 1.00 82.88 662 ASP A CA 1
ATOM 4688 C C . ASP A 1 662 ? -4.122 -7.343 -19.915 1.00 82.88 662 ASP A C 1
ATOM 4690 O O . ASP A 1 662 ? -5.271 -7.777 -20.044 1.00 82.88 662 ASP A O 1
ATOM 4694 N N . ARG A 1 663 ? -3.899 -6.155 -19.340 1.00 81.38 663 ARG A N 1
ATOM 4695 C CA . ARG A 1 663 ? -4.984 -5.276 -18.874 1.00 81.38 663 ARG A CA 1
ATOM 4696 C C . ARG A 1 663 ? -5.727 -4.624 -20.041 1.00 81.38 663 ARG A C 1
ATOM 4698 O O . ARG A 1 663 ? -6.958 -4.670 -20.062 1.00 81.38 663 ARG A O 1
ATOM 4705 N N . VAL A 1 664 ? -4.987 -4.033 -20.979 1.00 84.31 664 VAL A N 1
ATOM 4706 C CA . VAL A 1 664 ? -5.527 -3.198 -22.071 1.00 84.31 664 VAL A CA 1
ATOM 4707 C C . VAL A 1 664 ? -5.853 -4.010 -23.328 1.00 84.31 664 VAL A C 1
ATOM 4709 O O . VAL A 1 664 ? -6.726 -3.639 -24.108 1.00 84.31 664 VAL A O 1
ATOM 4712 N N . GLY A 1 665 ? -5.162 -5.125 -23.538 1.00 82.75 665 GLY A N 1
ATOM 4713 C CA . GLY A 1 665 ? -5.255 -5.923 -24.750 1.00 82.75 665 GLY A CA 1
ATOM 4714 C C . GLY A 1 665 ? -6.522 -6.785 -24.843 1.00 82.75 665 GLY A C 1
ATOM 4715 O O . GLY A 1 665 ? -7.223 -7.013 -23.850 1.00 82.75 665 GLY A O 1
ATOM 4716 N N . PRO A 1 666 ? -6.810 -7.314 -26.050 1.00 86.62 666 PRO A N 1
ATOM 4717 C CA . PRO A 1 666 ? -7.918 -8.236 -26.280 1.00 86.62 666 PRO A CA 1
ATOM 4718 C C . PRO A 1 666 ? -7.872 -9.443 -25.335 1.00 86.62 666 PRO A C 1
ATOM 4720 O O . PRO A 1 666 ? -6.804 -10.017 -25.114 1.00 86.62 666 PRO A O 1
ATOM 4723 N N . GLN A 1 667 ? -9.035 -9.895 -24.848 1.00 84.12 667 GLN A N 1
ATOM 4724 C CA . GLN A 1 667 ? -9.133 -11.006 -23.888 1.00 84.12 667 GLN A CA 1
ATOM 4725 C C . GLN A 1 667 ? -8.380 -12.273 -24.333 1.00 84.12 667 GLN A C 1
ATOM 4727 O O . GLN A 1 667 ? -7.777 -12.938 -23.499 1.00 84.12 667 GLN A O 1
ATOM 4732 N N . ARG A 1 668 ? -8.330 -12.560 -25.643 1.00 86.81 668 ARG A N 1
ATOM 4733 C CA . ARG A 1 668 ? -7.600 -13.709 -26.217 1.00 86.81 668 ARG A CA 1
ATOM 4734 C C . ARG A 1 668 ? -6.081 -13.692 -25.995 1.00 86.81 668 ARG A C 1
ATOM 4736 O O . ARG A 1 668 ? -5.441 -14.729 -26.126 1.00 86.81 668 ARG A O 1
ATOM 4743 N N . PHE A 1 669 ? -5.491 -12.527 -25.720 1.00 79.88 669 PHE A N 1
ATOM 4744 C CA . PHE A 1 669 ? -4.056 -12.398 -25.448 1.00 79.88 669 PHE A CA 1
ATOM 4745 C C . PHE A 1 669 ? -3.730 -12.423 -23.956 1.00 79.88 669 PHE A C 1
ATOM 4747 O O . PHE A 1 669 ? -2.565 -12.628 -23.610 1.00 79.88 669 PHE A O 1
ATOM 4754 N N . ARG A 1 670 ? -4.745 -12.278 -23.092 1.00 81.25 670 ARG A N 1
ATOM 4755 C CA . ARG A 1 670 ? -4.567 -12.300 -21.640 1.00 81.25 670 ARG A CA 1
ATOM 4756 C C . ARG A 1 670 ? -3.909 -13.603 -21.217 1.00 81.25 670 ARG A C 1
ATOM 4758 O O . ARG A 1 670 ? -4.285 -14.672 -21.692 1.00 81.25 670 ARG A O 1
ATOM 4765 N N . ARG A 1 671 ? -2.945 -13.519 -20.299 1.00 81.12 671 ARG A N 1
ATOM 4766 C CA . ARG A 1 671 ? -2.220 -14.663 -19.718 1.00 81.12 671 ARG A CA 1
ATOM 4767 C C . ARG A 1 671 ? -1.263 -15.392 -20.656 1.00 81.12 671 ARG A C 1
ATOM 4769 O O . ARG A 1 671 ? -0.484 -16.218 -20.185 1.00 81.12 671 ARG A O 1
ATOM 4776 N N . ARG A 1 672 ? -1.230 -15.081 -21.959 1.00 85.75 672 ARG A N 1
ATOM 4777 C CA . ARG A 1 672 ? -0.282 -15.729 -22.885 1.00 85.75 672 ARG A CA 1
ATOM 4778 C C . ARG A 1 672 ? 1.166 -15.395 -22.524 1.00 85.75 672 ARG A C 1
ATOM 4780 O O . ARG A 1 672 ? 2.039 -16.258 -22.652 1.00 85.75 672 ARG A O 1
ATOM 4787 N N . TRP A 1 673 ? 1.392 -14.156 -22.097 1.00 83.31 673 TRP A N 1
ATOM 4788 C CA . TRP A 1 673 ? 2.711 -13.603 -21.787 1.00 83.31 673 TRP A CA 1
ATOM 4789 C C . TRP A 1 673 ? 3.035 -13.611 -20.293 1.00 83.31 673 TRP A C 1
ATOM 4791 O O . TRP A 1 673 ? 4.202 -13.510 -19.940 1.00 83.31 673 TRP A O 1
ATOM 4801 N N . THR A 1 674 ? 2.028 -13.769 -19.430 1.00 88.50 674 THR A N 1
ATOM 4802 C CA . THR A 1 674 ? 2.169 -13.733 -17.965 1.00 88.50 674 THR A CA 1
ATOM 4803 C C . THR A 1 674 ? 2.004 -15.106 -17.306 1.00 88.50 674 THR A C 1
ATOM 4805 O O . THR A 1 674 ? 1.982 -15.201 -16.086 1.00 88.50 674 THR A O 1
ATOM 4808 N N . ALA A 1 675 ? 1.917 -16.194 -18.081 1.00 90.69 675 ALA A N 1
ATOM 4809 C CA . ALA A 1 675 ? 1.891 -17.548 -17.530 1.00 90.69 675 ALA A CA 1
ATOM 4810 C C . ALA A 1 675 ? 3.191 -17.849 -16.746 1.00 90.69 675 ALA A C 1
ATOM 4812 O O . ALA A 1 675 ? 4.271 -17.748 -17.343 1.00 90.69 675 ALA A O 1
ATOM 4813 N N . PRO A 1 676 ? 3.124 -18.278 -15.467 1.00 89.88 676 PRO A N 1
ATOM 4814 C CA . PRO A 1 676 ? 4.311 -18.476 -14.630 1.00 89.88 676 PRO A CA 1
ATOM 4815 C C . PRO A 1 676 ? 5.387 -19.359 -15.273 1.00 89.88 676 PRO A C 1
ATOM 4817 O O . PRO A 1 676 ? 6.550 -18.975 -15.307 1.00 89.88 676 PRO A O 1
ATOM 4820 N N . SER A 1 677 ? 5.003 -20.470 -15.910 1.00 90.75 677 SER A N 1
ATOM 4821 C CA . SER A 1 677 ? 5.933 -21.400 -16.577 1.00 90.75 677 SER A CA 1
ATOM 4822 C C . SER A 1 677 ? 6.714 -20.793 -17.751 1.00 90.75 677 SER A C 1
ATOM 4824 O O . SER A 1 677 ? 7.783 -21.291 -18.113 1.00 90.75 677 SER A O 1
ATOM 4826 N N . ARG A 1 678 ? 6.192 -19.722 -18.363 1.00 91.81 678 ARG A N 1
ATOM 4827 C CA . ARG A 1 678 ? 6.843 -18.987 -19.459 1.00 91.81 678 ARG A CA 1
ATOM 4828 C C . ARG A 1 678 ? 7.664 -17.809 -18.977 1.00 91.81 678 ARG A C 1
ATOM 4830 O O . ARG A 1 678 ? 8.564 -17.394 -19.699 1.00 91.81 678 ARG A O 1
ATOM 4837 N N . VAL A 1 679 ? 7.311 -17.239 -17.830 1.00 92.94 679 VAL A N 1
ATOM 4838 C CA . VAL A 1 679 ? 7.937 -16.031 -17.284 1.00 92.94 679 VAL A CA 1
ATOM 4839 C C . VAL A 1 679 ? 9.072 -16.387 -16.333 1.00 92.94 679 VAL A C 1
ATOM 4841 O O . VAL A 1 679 ? 10.126 -15.756 -16.383 1.00 92.94 679 VAL A O 1
ATOM 4844 N N . LEU A 1 680 ? 8.885 -17.420 -15.514 1.00 94.50 680 LEU A N 1
ATOM 4845 C CA . LEU A 1 680 ? 9.842 -17.881 -14.520 1.00 94.50 680 LEU A CA 1
ATOM 4846 C C . LEU A 1 680 ? 10.642 -19.083 -15.049 1.00 94.50 680 LEU A C 1
ATOM 4848 O O . LEU A 1 680 ? 10.139 -19.978 -15.739 1.00 94.50 680 LEU A O 1
ATOM 4852 N N . ARG A 1 681 ? 11.942 -19.091 -14.771 1.00 94.62 681 ARG A N 1
ATOM 4853 C CA . ARG A 1 681 ? 12.838 -20.242 -14.925 1.00 94.62 681 ARG A CA 1
ATOM 4854 C C . ARG A 1 681 ? 12.532 -21.260 -13.833 1.00 94.62 681 ARG A C 1
ATOM 4856 O O . ARG A 1 681 ? 12.038 -20.894 -12.760 1.00 94.62 681 ARG A O 1
ATOM 4863 N N . ARG A 1 682 ? 12.835 -22.535 -14.082 1.00 93.75 682 ARG A N 1
ATOM 4864 C CA . ARG A 1 682 ? 12.909 -23.494 -12.974 1.00 93.75 682 ARG A CA 1
ATOM 4865 C C . ARG A 1 682 ? 14.063 -23.080 -12.073 1.00 93.75 682 ARG A C 1
ATOM 4867 O O . ARG A 1 682 ? 15.009 -22.451 -12.539 1.00 93.75 682 ARG A O 1
ATOM 4874 N N . LEU A 1 683 ? 13.973 -23.415 -10.791 1.00 89.31 683 LEU A N 1
ATOM 4875 C CA . LEU A 1 683 ? 14.990 -23.012 -9.823 1.00 89.31 683 LEU A CA 1
ATOM 4876 C C . LEU A 1 683 ? 16.379 -23.584 -10.174 1.00 89.31 683 LEU A C 1
ATOM 4878 O O . LEU A 1 683 ? 17.377 -22.893 -10.017 1.00 89.31 683 LEU A O 1
ATOM 4882 N N . SER A 1 684 ? 16.422 -24.787 -10.760 1.00 89.88 684 SER A N 1
ATOM 4883 C CA . SER A 1 684 ? 17.631 -25.422 -11.313 1.00 89.88 684 SER A CA 1
ATOM 4884 C C . SER A 1 684 ? 18.286 -24.650 -12.461 1.00 89.88 684 SER A C 1
ATOM 4886 O O . SER A 1 684 ? 19.470 -24.832 -12.720 1.00 89.88 684 SER A O 1
ATOM 4888 N N . ASP A 1 685 ? 17.520 -23.808 -13.157 1.00 92.88 685 ASP A N 1
ATOM 4889 C CA . ASP A 1 685 ? 17.957 -23.097 -14.363 1.00 92.88 685 ASP A CA 1
ATOM 4890 C C . ASP A 1 685 ? 18.305 -21.626 -14.052 1.00 92.88 685 ASP A C 1
ATOM 4892 O O . ASP A 1 685 ? 18.525 -20.810 -14.960 1.00 92.88 685 ASP A O 1
ATOM 4896 N N . VAL A 1 686 ? 18.280 -21.246 -12.768 1.00 89.62 686 VAL A N 1
ATOM 4897 C CA . VAL A 1 686 ? 18.669 -19.910 -12.316 1.00 89.62 686 VAL A CA 1
ATOM 4898 C C . VAL A 1 686 ? 20.194 -19.806 -12.389 1.00 89.62 686 VAL A C 1
ATOM 4900 O O . VAL A 1 686 ? 20.879 -20.655 -11.821 1.00 89.62 686 VAL A O 1
ATOM 4903 N N . PRO A 1 687 ? 20.749 -18.787 -13.073 1.00 87.88 687 PRO A N 1
ATOM 4904 C CA . PRO A 1 687 ? 22.193 -18.607 -13.146 1.00 87.88 687 PRO A CA 1
ATOM 4905 C C . PRO A 1 687 ? 22.813 -18.507 -11.743 1.00 87.88 687 PRO A C 1
ATOM 4907 O O . PRO A 1 687 ? 22.228 -17.847 -10.878 1.00 87.88 687 PRO A O 1
ATOM 4910 N N . PRO A 1 688 ? 23.991 -19.108 -11.500 1.00 85.12 688 PRO A N 1
ATOM 4911 C CA . PRO A 1 688 ? 24.636 -19.078 -10.187 1.00 85.12 688 PRO A CA 1
ATOM 4912 C C . PRO A 1 688 ? 24.907 -17.649 -9.710 1.00 85.12 688 PRO A C 1
ATOM 4914 O O . PRO A 1 688 ? 24.852 -17.367 -8.517 1.00 85.12 688 PRO A O 1
ATOM 4917 N N . GLU A 1 689 ? 25.122 -16.714 -10.633 1.00 82.31 689 GLU A N 1
ATOM 4918 C CA . GLU A 1 689 ? 25.300 -15.310 -10.299 1.00 82.31 689 GLU A CA 1
ATOM 4919 C C . GLU A 1 689 ? 24.012 -14.663 -9.791 1.00 82.31 689 GLU A C 1
ATOM 4921 O O . GLU A 1 689 ? 24.073 -13.831 -8.895 1.00 82.31 689 GLU A O 1
ATOM 4926 N N . ALA A 1 690 ? 22.853 -15.054 -10.332 1.00 82.06 690 ALA A N 1
ATOM 4927 C CA . ALA A 1 690 ? 21.555 -14.606 -9.835 1.00 82.06 690 ALA A CA 1
ATOM 4928 C C . ALA A 1 690 ? 21.282 -15.165 -8.426 1.00 82.06 690 ALA A C 1
ATOM 4930 O O . ALA A 1 690 ? 20.731 -14.457 -7.588 1.00 82.06 690 ALA A O 1
ATOM 4931 N N . LEU A 1 691 ? 21.719 -16.402 -8.148 1.00 82.00 691 LEU A N 1
ATOM 4932 C CA . LEU A 1 691 ? 21.634 -17.023 -6.820 1.00 82.00 691 LEU A CA 1
ATOM 4933 C C . LEU A 1 691 ? 22.556 -16.354 -5.796 1.00 82.00 691 LEU A C 1
ATOM 4935 O O . LEU A 1 691 ? 22.183 -16.250 -4.633 1.00 82.00 691 LEU A O 1
ATOM 4939 N N . ALA A 1 692 ? 23.721 -15.853 -6.211 1.00 81.19 692 ALA A N 1
ATOM 4940 C CA . ALA A 1 692 ? 24.614 -15.109 -5.322 1.00 81.19 692 ALA A CA 1
ATOM 4941 C C . ALA A 1 692 ? 23.953 -13.836 -4.752 1.00 81.19 692 ALA A C 1
ATOM 4943 O O . ALA A 1 692 ? 24.307 -13.401 -3.662 1.00 81.19 692 ALA A O 1
ATOM 4944 N N . TYR A 1 693 ? 22.960 -13.261 -5.444 1.00 71.50 693 TYR A N 1
ATOM 4945 C CA . TYR A 1 693 ? 22.174 -12.134 -4.920 1.00 71.50 693 TYR A CA 1
ATOM 4946 C C . TYR A 1 693 ? 21.160 -12.532 -3.842 1.00 71.50 693 TYR A C 1
ATOM 4948 O O . TYR A 1 693 ? 20.666 -11.651 -3.151 1.00 71.50 693 TYR A O 1
ATOM 4956 N N . LEU A 1 694 ? 20.846 -13.823 -3.699 1.00 75.00 694 LEU A N 1
ATOM 4957 C CA . LEU A 1 694 ? 19.962 -14.346 -2.649 1.00 75.00 694 LEU A CA 1
ATOM 4958 C C . LEU A 1 694 ? 20.711 -14.621 -1.333 1.00 75.00 694 LEU A C 1
ATOM 4960 O O . LEU A 1 694 ? 20.087 -14.995 -0.351 1.00 75.00 694 LEU A O 1
ATOM 4964 N N . GLN A 1 695 ? 22.044 -14.509 -1.330 1.00 70.31 695 GLN A N 1
ATOM 4965 C CA . GLN A 1 695 ? 22.901 -14.785 -0.168 1.00 70.31 695 GLN A CA 1
ATOM 4966 C C . GLN A 1 695 ? 23.166 -13.554 0.713 1.00 70.31 695 GLN A C 1
ATOM 4968 O O . GLN A 1 695 ? 23.863 -13.681 1.719 1.00 70.31 695 GLN A O 1
ATOM 4973 N N . VAL A 1 696 ? 22.686 -12.380 0.293 1.00 59.69 696 VAL A N 1
ATOM 4974 C CA . VAL A 1 696 ? 22.832 -11.091 0.987 1.00 59.69 696 VAL A CA 1
ATOM 4975 C C . VAL A 1 696 ? 21.555 -10.814 1.754 1.00 59.69 696 VAL A C 1
ATOM 4977 O O . VAL A 1 696 ? 21.679 -10.397 2.925 1.00 59.69 696 VAL A O 1
#

Nearest PDB structures (foldseek):
  8d9o-assembly1_A  TM=5.809E-01  e=2.044E+00  synthetic construct